Protein AF-A0A5S3WNK2-F1 (afdb_monomer_lite)

Radius of gyration: 29.94 Å; chains: 1; bounding box: 73×69×69 Å

Foldseek 3Di:
DPPLLVVLLVVQVVFFDPDADDWDKDKDWPDVQLCVPCVVLLVVLLLVQLLLQLVCQVVPVAQKFKAQDDPVSLVVSCVVCVVVVQWDKAFQDDAPFLPQAPGTIIMIHGPVCVVQLNVCRNVVVQLSNCVRRVHPPLQSVLVVCCCPVVVWNDCVLQQQSLPDDNPDDSQAGEDAAPLLLQCLCVRSSRHLGSGHGSHSPPPVSSVSSVVSLVSVVVVVCVVSSVVSSLVSLWKWKWKDEQQWTWIDTQTMIMITGTGHGHGMHIYIHDHPRDDPPGDADDDPPHPPPPPPPPCPDPVNVVCVVCVDDDDDDDDDDDDDDDPPAQQPDQDPAFAQPLLVVLCVVLVPPDPKFFPAWADDQAKIKTAIPVLQIFMAGAPDDDPDPVSRVVVRVVVVVVCVPVRLCCCVLVDDPHRDLVSLRSSLGSLLSSAQVVQVVQPQWDKDLDDDPVLDDQWQEEEEEDDDWCPVVCLPPHLHQEYEYEYSCCVVCVVVVVVVQVVSCVVRVSHHYYYHNHPVLLCLCVTLEYEYELNCSSSRNVVVSLVSNPNRQEYEYEFASQSHNCVSVVVSNHFKYKHFRDDRCLVVCCVPPVPVSVVCRVPVGRIMMIGRD

pLDDT: mean 90.92, std 12.47, range [32.31, 98.69]

Structure (mmCIF, N/CA/C/O backbone):
data_AF-A0A5S3WNK2-F1
#
_entry.id   AF-A0A5S3WNK2-F1
#
loop_
_atom_site.group_PDB
_atom_site.id
_atom_site.type_symbol
_atom_site.label_atom_id
_atom_site.label_alt_id
_atom_site.label_comp_id
_atom_site.label_asym_id
_atom_site.label_entity_id
_atom_site.label_seq_id
_atom_site.pdbx_PDB_ins_code
_atom_site.Cartn_x
_atom_site.Cartn_y
_atom_site.Cartn_z
_atom_site.occupancy
_atom_site.B_iso_or_equiv
_atom_site.auth_seq_id
_atom_site.auth_comp_id
_atom_site.auth_asym_id
_atom_site.auth_atom_id
_atom_site.pdbx_PDB_model_num
ATOM 1 N N . MET A 1 1 ? 38.273 15.347 -21.076 1.00 52.88 1 MET A N 1
ATOM 2 C CA . MET A 1 1 ? 37.212 16.059 -20.336 1.00 52.88 1 MET A CA 1
ATOM 3 C C . MET A 1 1 ? 36.951 17.363 -21.071 1.00 52.88 1 MET A C 1
ATOM 5 O O . MET A 1 1 ? 37.926 18.030 -21.401 1.00 52.88 1 MET A O 1
ATOM 9 N N . GLN A 1 2 ? 35.705 17.689 -21.426 1.00 65.56 2 GLN A N 1
ATOM 10 C CA . GLN A 1 2 ? 35.434 18.994 -22.039 1.00 65.56 2 GLN A CA 1
ATOM 11 C C . GLN A 1 2 ? 35.652 20.097 -20.983 1.00 65.56 2 GLN A C 1
ATOM 13 O O . GLN A 1 2 ? 35.238 19.892 -19.841 1.00 65.56 2 GLN A O 1
ATOM 18 N N . PRO A 1 3 ? 36.305 21.229 -21.315 1.00 63.47 3 PRO A N 1
ATOM 19 C CA . PRO A 1 3 ? 36.650 22.281 -20.349 1.00 63.47 3 PRO A CA 1
ATOM 20 C C . PRO A 1 3 ? 35.467 22.773 -19.502 1.00 63.47 3 PRO A C 1
ATOM 22 O O . PRO A 1 3 ? 35.633 23.108 -18.333 1.00 63.47 3 PRO A O 1
ATOM 25 N N . GLU A 1 4 ? 34.260 22.767 -20.069 1.00 68.19 4 GLU A N 1
ATOM 26 C CA . GLU A 1 4 ? 33.039 23.235 -19.406 1.00 68.19 4 GLU A CA 1
ATOM 27 C C . GLU A 1 4 ? 32.606 22.338 -18.238 1.00 68.19 4 GLU A C 1
ATOM 29 O O . GLU A 1 4 ? 32.094 22.832 -17.233 1.00 68.19 4 GLU A O 1
ATOM 34 N N . PHE A 1 5 ? 32.900 21.038 -18.304 1.00 74.56 5 PHE A N 1
ATOM 35 C CA . PHE A 1 5 ? 32.519 20.097 -17.255 1.00 74.56 5 PHE A CA 1
ATOM 36 C C . PHE A 1 5 ? 33.356 20.265 -15.975 1.00 74.56 5 PHE A C 1
ATOM 38 O O . PHE A 1 5 ? 32.852 20.071 -14.869 1.00 74.56 5 PHE A O 1
ATOM 45 N N . SER A 1 6 ? 34.603 20.737 -16.111 1.00 79.19 6 SER A N 1
ATOM 46 C CA . SER A 1 6 ? 35.456 21.091 -14.966 1.00 79.19 6 SER A CA 1
ATOM 47 C C . SER A 1 6 ? 34.824 22.190 -14.110 1.00 79.19 6 SER A C 1
ATOM 49 O O . SER A 1 6 ? 34.846 22.109 -12.890 1.00 79.19 6 SER A O 1
ATOM 51 N N . ARG A 1 7 ? 34.187 23.191 -14.731 1.00 80.50 7 ARG A N 1
ATOM 52 C CA . ARG A 1 7 ? 33.587 24.321 -14.005 1.00 80.50 7 ARG A CA 1
ATOM 53 C C . ARG A 1 7 ? 32.366 23.914 -13.176 1.00 80.50 7 ARG A C 1
ATOM 55 O O . ARG A 1 7 ? 32.167 24.424 -12.071 1.00 80.50 7 ARG A O 1
ATOM 62 N N . ILE A 1 8 ? 31.540 23.017 -13.715 1.00 83.12 8 ILE A N 1
ATOM 63 C CA . ILE A 1 8 ? 30.381 22.455 -13.005 1.00 83.12 8 ILE A CA 1
ATOM 64 C C . ILE A 1 8 ? 30.864 21.692 -11.775 1.00 83.12 8 ILE A C 1
ATOM 66 O O . ILE A 1 8 ? 30.350 21.898 -10.676 1.00 83.12 8 ILE A O 1
ATOM 70 N N . HIS A 1 9 ? 31.887 20.859 -11.962 1.00 83.62 9 HIS A N 1
ATOM 71 C CA . HIS A 1 9 ? 32.510 20.120 -10.880 1.00 83.62 9 HIS A CA 1
ATOM 72 C C . HIS A 1 9 ? 33.068 21.043 -9.794 1.00 83.62 9 HIS A C 1
ATOM 74 O O . HIS A 1 9 ? 32.733 20.864 -8.629 1.00 83.62 9 HIS A O 1
ATOM 80 N N . ASP A 1 10 ? 33.844 22.063 -10.167 1.00 87.00 10 ASP A N 1
ATOM 81 C CA . ASP A 1 10 ? 34.443 22.989 -9.202 1.00 87.00 10 ASP A CA 1
ATOM 82 C C . ASP A 1 10 ? 33.370 23.711 -8.377 1.00 87.00 10 ASP A C 1
ATOM 84 O O . ASP A 1 10 ? 33.525 23.908 -7.172 1.00 87.00 10 ASP A O 1
ATOM 88 N N . THR A 1 11 ? 32.244 24.059 -9.007 1.00 85.94 11 THR A N 1
ATOM 89 C CA . THR A 1 11 ? 31.098 24.657 -8.308 1.00 85.94 11 THR A CA 1
ATOM 90 C C . THR A 1 11 ? 30.466 23.668 -7.331 1.00 85.94 11 THR A C 1
ATOM 92 O O . THR A 1 11 ? 30.156 24.042 -6.199 1.00 85.94 11 THR A O 1
ATOM 95 N N . LEU A 1 12 ? 30.268 22.413 -7.745 1.00 85.94 12 LEU A N 1
ATOM 96 C CA . LEU A 1 12 ? 29.696 21.385 -6.880 1.00 85.94 12 LEU A CA 1
ATOM 97 C C . LEU A 1 12 ? 30.620 21.082 -5.695 1.00 85.94 12 LEU A C 1
ATOM 99 O O . LEU A 1 12 ? 30.145 21.069 -4.565 1.00 85.94 12 LEU A O 1
ATOM 103 N N . GLU A 1 13 ? 31.923 20.916 -5.923 1.00 88.88 13 GLU A N 1
ATOM 104 C CA . GLU A 1 13 ? 32.918 20.660 -4.874 1.00 88.88 13 GLU A CA 1
ATOM 105 C C . GLU A 1 13 ? 33.018 21.818 -3.874 1.00 88.88 13 GLU A C 1
ATOM 107 O O . GLU A 1 13 ? 33.029 21.585 -2.668 1.00 88.88 13 GLU A O 1
ATOM 112 N N . GLN A 1 14 ? 32.977 23.076 -4.331 1.00 90.81 14 GLN A N 1
ATOM 113 C CA . GLN A 1 14 ? 32.931 24.240 -3.431 1.00 90.81 14 GLN A CA 1
ATOM 114 C C . GLN A 1 14 ? 31.676 24.278 -2.547 1.00 90.81 14 GLN A C 1
ATOM 116 O O . GLN A 1 14 ? 31.681 24.903 -1.484 1.00 90.81 14 GLN A O 1
ATOM 121 N N . GLN A 1 15 ? 30.588 23.655 -3.001 1.00 93.62 15 GLN A N 1
ATOM 122 C CA . GLN A 1 15 ? 29.316 23.604 -2.285 1.00 93.62 15 GLN A CA 1
ATOM 123 C C . GLN A 1 15 ? 29.137 22.320 -1.479 1.00 93.62 15 GLN A C 1
ATOM 125 O O . GLN A 1 15 ? 28.256 22.274 -0.615 1.00 93.62 15 GLN A O 1
ATOM 130 N N . ARG A 1 16 ? 29.946 21.290 -1.744 1.00 94.56 16 ARG A N 1
ATOM 131 C CA . ARG A 1 16 ? 29.840 19.977 -1.123 1.00 94.56 16 ARG A CA 1
ATOM 132 C C . ARG A 1 16 ? 30.297 20.039 0.330 1.00 94.56 16 ARG A C 1
ATOM 134 O O . ARG A 1 16 ? 31.349 20.567 0.671 1.00 94.56 16 ARG A O 1
ATOM 141 N N . LEU A 1 17 ? 29.479 19.485 1.209 1.00 95.81 17 LEU A N 1
ATOM 142 C CA . LEU A 1 17 ? 29.771 19.337 2.624 1.00 95.81 17 LEU A CA 1
ATOM 143 C C . LEU A 1 17 ? 30.448 17.984 2.852 1.00 95.81 17 LEU A C 1
ATOM 145 O O . LEU A 1 17 ? 30.120 16.991 2.205 1.00 95.81 17 LEU A O 1
ATOM 149 N N . ASN A 1 18 ? 31.365 17.929 3.816 1.00 95.00 18 ASN A N 1
ATOM 150 C CA . ASN A 1 18 ? 32.145 16.729 4.122 1.00 95.00 18 ASN A CA 1
ATOM 151 C C . ASN A 1 18 ? 31.365 15.715 4.988 1.00 95.00 18 ASN A C 1
ATOM 153 O O . ASN A 1 18 ? 31.830 15.286 6.042 1.00 95.00 18 ASN A O 1
ATOM 157 N N . PHE A 1 19 ? 30.136 15.380 4.590 1.00 94.75 19 PHE A N 1
ATOM 158 C CA . PHE A 1 19 ? 29.370 14.284 5.180 1.00 94.75 19 PHE A CA 1
ATOM 159 C C . PHE A 1 19 ? 28.438 13.642 4.150 1.00 94.75 19 PHE A C 1
ATOM 161 O O . PHE A 1 19 ? 28.038 14.259 3.166 1.00 94.75 19 PHE A O 1
ATOM 168 N N . LYS A 1 20 ? 28.059 12.387 4.404 1.00 93.31 20 LYS A N 1
ATOM 169 C CA . LYS A 1 20 ? 27.065 11.643 3.624 1.00 93.31 20 LYS A CA 1
ATOM 170 C C . LYS A 1 20 ? 25.983 11.143 4.573 1.00 93.31 20 LYS A C 1
ATOM 172 O O . LYS A 1 20 ? 26.293 10.652 5.658 1.00 93.31 20 LYS A O 1
ATOM 177 N N . LEU A 1 21 ? 24.718 11.274 4.181 1.00 93.50 21 LEU A N 1
ATOM 178 C CA . LEU A 1 21 ? 23.629 10.656 4.933 1.00 93.50 21 LEU A CA 1
ATOM 179 C C . LEU A 1 21 ? 23.576 9.150 4.630 1.00 93.50 21 LEU A C 1
ATOM 181 O O . LEU A 1 21 ? 23.881 8.749 3.502 1.00 93.50 21 LEU A O 1
ATOM 185 N N . PRO A 1 22 ? 23.164 8.308 5.598 1.00 90.62 22 PRO A N 1
ATOM 186 C CA . PRO A 1 22 ? 22.823 6.921 5.316 1.00 90.62 22 PRO A CA 1
ATOM 187 C C . PRO A 1 22 ? 21.760 6.847 4.224 1.00 90.62 22 PRO A C 1
ATOM 189 O O . PRO A 1 22 ? 20.881 7.707 4.144 1.00 90.62 22 PRO A O 1
ATOM 192 N N . ALA A 1 23 ? 21.816 5.809 3.399 1.00 89.75 23 ALA A N 1
ATOM 193 C CA . ALA A 1 23 ? 20.899 5.698 2.284 1.00 89.75 23 ALA A CA 1
ATOM 194 C C . ALA A 1 23 ? 19.448 5.517 2.763 1.00 89.75 23 ALA A C 1
ATOM 196 O O . ALA A 1 23 ? 19.134 4.617 3.547 1.00 89.75 23 ALA A O 1
ATOM 197 N N . PHE A 1 24 ? 18.537 6.359 2.278 1.00 93.25 24 PHE A N 1
ATOM 198 C CA . PHE A 1 24 ? 17.119 6.299 2.627 1.00 93.25 24 PHE A CA 1
ATOM 199 C C . PHE A 1 24 ? 16.249 6.608 1.416 1.00 93.25 24 PHE A C 1
ATOM 201 O O . PHE A 1 24 ? 16.643 7.329 0.506 1.00 93.25 24 PHE A O 1
ATOM 208 N N . PHE A 1 25 ? 15.027 6.087 1.439 1.00 93.75 25 PHE A N 1
ATOM 209 C CA . PHE A 1 25 ? 14.029 6.355 0.418 1.00 93.75 25 PHE A CA 1
ATOM 210 C C . PHE A 1 25 ? 12.652 6.414 1.069 1.00 93.75 25 PHE A C 1
ATOM 212 O O . PHE A 1 25 ? 12.200 5.450 1.690 1.00 93.75 25 PHE A O 1
ATOM 219 N N . ARG A 1 26 ? 11.992 7.562 0.955 1.00 95.19 26 ARG A N 1
ATOM 220 C CA . ARG A 1 26 ? 10.634 7.794 1.447 1.00 95.19 26 ARG A CA 1
ATOM 221 C C . ARG A 1 26 ? 9.829 8.453 0.353 1.00 95.19 26 ARG A C 1
ATOM 223 O O . ARG A 1 26 ? 10.353 9.255 -0.410 1.00 95.19 26 ARG A O 1
ATOM 230 N N . TRP A 1 27 ? 8.545 8.153 0.298 1.00 96.88 27 TRP A N 1
ATOM 231 C CA . TRP A 1 27 ? 7.652 8.835 -0.617 1.00 96.88 27 TRP A CA 1
ATOM 232 C C . TRP A 1 27 ? 6.233 8.864 -0.064 1.00 96.88 27 TRP A C 1
ATOM 234 O O . TRP A 1 27 ? 5.859 8.036 0.768 1.00 96.88 27 TRP A O 1
ATOM 244 N N . ALA A 1 28 ? 5.459 9.845 -0.507 1.00 96.44 28 ALA A N 1
ATOM 245 C CA . ALA A 1 28 ? 4.079 10.054 -0.111 1.00 96.44 28 ALA A CA 1
ATOM 246 C C . ALA A 1 28 ? 3.249 10.511 -1.312 1.00 96.44 28 ALA A C 1
ATOM 248 O O . ALA A 1 28 ? 3.754 11.176 -2.219 1.00 96.44 28 ALA A O 1
ATOM 249 N N . TRP A 1 29 ? 1.965 10.166 -1.295 1.00 96.94 29 TRP A N 1
ATOM 250 C CA . TRP A 1 29 ? 0.986 10.688 -2.243 1.00 96.94 29 TRP A CA 1
ATOM 251 C C . TRP A 1 29 ? 0.606 12.116 -1.872 1.00 96.94 29 TRP A C 1
ATOM 253 O O . TRP A 1 29 ? 0.473 12.430 -0.691 1.00 96.94 29 TRP A O 1
ATOM 263 N N . VAL A 1 30 ? 0.384 12.967 -2.871 1.00 94.25 30 VAL A N 1
ATOM 264 C CA . VAL A 1 30 ? -0.097 14.337 -2.623 1.00 94.25 30 VAL A CA 1
ATOM 265 C C . VAL A 1 30 ? -1.583 14.383 -2.249 1.00 94.25 30 VAL A C 1
ATOM 267 O O . VAL A 1 30 ? -2.039 15.363 -1.666 1.00 94.25 30 VAL A O 1
ATOM 270 N N . SER A 1 31 ? -2.346 13.337 -2.589 1.00 92.56 31 SER A N 1
ATOM 271 C CA . SER A 1 31 ? -3.763 13.184 -2.253 1.00 92.56 31 SER A CA 1
ATOM 272 C C . SER A 1 31 ? -4.196 11.711 -2.296 1.00 92.56 31 SER A C 1
ATOM 274 O O . SER A 1 31 ? -3.583 10.883 -2.980 1.00 92.56 31 SER A O 1
ATOM 276 N N . ASP A 1 32 ? -5.293 11.376 -1.612 1.00 88.62 32 ASP A N 1
ATOM 277 C CA . ASP A 1 32 ? -5.901 10.038 -1.694 1.00 88.62 32 ASP A CA 1
ATOM 278 C C . ASP A 1 32 ? -6.450 9.730 -3.093 1.00 88.62 32 ASP A C 1
ATOM 280 O O . ASP A 1 32 ? -6.473 8.573 -3.519 1.00 88.62 32 ASP A O 1
ATOM 284 N N . GLN A 1 33 ? -6.862 10.763 -3.831 1.00 91.38 33 GLN A N 1
ATOM 285 C CA . GLN A 1 33 ? -7.295 10.622 -5.217 1.00 91.38 33 GLN A CA 1
ATOM 286 C C . GLN A 1 33 ? -6.127 10.192 -6.111 1.00 91.38 33 GLN A C 1
ATOM 288 O O . GLN A 1 33 ? -6.256 9.199 -6.826 1.00 91.38 33 GLN A O 1
ATOM 293 N N . ALA A 1 34 ? -4.977 10.873 -6.012 1.00 94.94 34 ALA A N 1
ATOM 294 C CA . ALA A 1 34 ? -3.760 10.492 -6.726 1.00 94.94 34 ALA A CA 1
ATOM 295 C C . ALA A 1 34 ? -3.372 9.047 -6.390 1.00 94.94 34 ALA A C 1
ATOM 297 O O . ALA A 1 34 ? -3.146 8.244 -7.291 1.00 94.94 34 ALA A O 1
ATOM 298 N N . ARG A 1 35 ? -3.401 8.679 -5.100 1.00 96.06 35 ARG A N 1
ATOM 299 C CA . ARG A 1 35 ? -3.141 7.305 -4.650 1.00 96.06 35 ARG A CA 1
ATOM 300 C C . ARG A 1 35 ? -4.077 6.290 -5.287 1.00 96.06 35 ARG A C 1
ATOM 302 O O . ARG A 1 35 ? -3.617 5.263 -5.772 1.00 96.06 35 ARG A O 1
ATOM 309 N N . THR A 1 36 ? -5.377 6.555 -5.253 1.00 91.69 36 THR A N 1
ATOM 310 C CA . THR A 1 36 ? -6.395 5.621 -5.747 1.00 91.69 36 THR A CA 1
ATOM 311 C C . THR A 1 36 ? -6.222 5.352 -7.239 1.00 91.69 36 THR A C 1
ATOM 313 O O . THR A 1 36 ? -6.331 4.206 -7.665 1.00 91.69 36 THR A O 1
ATOM 316 N N . LEU A 1 37 ? -5.913 6.392 -8.016 1.00 94.62 37 LEU A N 1
ATOM 317 C CA . LEU A 1 37 ? -5.758 6.293 -9.465 1.00 94.62 37 LEU A CA 1
ATOM 318 C C . LEU A 1 37 ? -4.404 5.700 -9.873 1.00 94.62 37 LEU A C 1
ATOM 320 O O . LEU A 1 37 ? -4.345 4.820 -10.730 1.00 94.62 37 LEU A O 1
ATOM 324 N N . TRP A 1 38 ? -3.313 6.158 -9.257 1.00 97.56 38 TRP A N 1
ATOM 325 C CA . TRP A 1 38 ? -1.962 5.898 -9.757 1.00 97.56 38 TRP A CA 1
ATOM 326 C C . TRP A 1 38 ? -1.204 4.808 -9.011 1.00 97.56 38 TRP A C 1
ATOM 328 O O . TRP A 1 38 ? -0.296 4.222 -9.592 1.00 97.56 38 TRP A O 1
ATOM 338 N N . ALA A 1 39 ? -1.552 4.472 -7.765 1.00 97.50 39 ALA A N 1
ATOM 339 C CA . ALA A 1 39 ? -0.891 3.366 -7.069 1.00 97.50 39 ALA A CA 1
ATOM 340 C C . ALA A 1 39 ? -0.969 2.033 -7.836 1.00 97.50 39 ALA A C 1
ATOM 342 O O . ALA A 1 39 ? 0.079 1.400 -7.991 1.00 97.50 39 ALA A O 1
ATOM 343 N N . PRO A 1 40 ? -2.143 1.587 -8.335 1.00 97.69 40 PRO A N 1
ATOM 344 C CA . PRO A 1 40 ? -2.206 0.353 -9.115 1.00 97.69 40 PRO A CA 1
ATOM 345 C C . PRO A 1 40 ? -1.388 0.444 -10.411 1.00 97.69 40 PRO A C 1
ATOM 347 O O . PRO A 1 40 ? -0.652 -0.491 -10.713 1.00 97.69 40 PRO A O 1
ATOM 350 N N . LYS A 1 41 ? -1.434 1.583 -11.116 1.00 98.00 41 LYS A N 1
ATOM 351 C CA . LYS A 1 41 ? -0.690 1.812 -12.366 1.00 98.00 41 LYS A CA 1
ATOM 352 C C . LYS A 1 41 ? 0.822 1.759 -12.157 1.00 98.00 41 LYS A C 1
ATOM 354 O O . LYS A 1 41 ? 1.508 0.999 -12.827 1.00 98.00 41 LYS A O 1
ATOM 359 N N . ILE A 1 42 ? 1.342 2.499 -11.175 1.00 97.75 42 ILE A N 1
ATOM 360 C CA . ILE A 1 42 ? 2.777 2.514 -10.851 1.00 97.75 42 ILE A CA 1
ATOM 361 C C . ILE A 1 42 ? 3.257 1.124 -10.433 1.00 97.75 42 ILE A C 1
ATOM 363 O O . ILE A 1 42 ? 4.344 0.713 -10.829 1.00 97.75 42 ILE A O 1
ATOM 367 N N . ASN A 1 43 ? 2.465 0.383 -9.650 1.00 96.50 43 ASN A N 1
ATOM 368 C CA . ASN A 1 43 ? 2.817 -0.989 -9.289 1.00 96.50 43 ASN A CA 1
ATOM 369 C C . ASN A 1 43 ? 2.865 -1.902 -10.522 1.00 96.50 43 ASN A C 1
ATOM 371 O O . ASN A 1 43 ? 3.835 -2.635 -10.668 1.00 96.50 43 ASN A O 1
ATOM 375 N N . ALA A 1 44 ? 1.877 -1.814 -11.416 1.00 97.19 44 ALA A N 1
ATOM 376 C CA . ALA A 1 44 ? 1.853 -2.596 -12.648 1.00 97.19 44 ALA A CA 1
ATOM 377 C C . ALA A 1 44 ? 3.039 -2.265 -13.568 1.00 97.19 44 ALA A C 1
ATOM 379 O O . ALA A 1 44 ? 3.697 -3.176 -14.058 1.00 97.19 44 ALA A O 1
ATOM 380 N N . ILE A 1 45 ? 3.371 -0.980 -13.740 1.00 97.75 45 ILE A N 1
ATOM 381 C CA . ILE A 1 45 ? 4.543 -0.550 -14.516 1.00 97.75 45 ILE A CA 1
ATOM 382 C C . ILE A 1 45 ? 5.834 -1.073 -13.873 1.00 97.75 45 ILE A C 1
ATOM 384 O O . ILE A 1 45 ? 6.684 -1.633 -14.558 1.00 97.75 45 ILE A O 1
ATOM 388 N N . ARG A 1 46 ? 5.988 -0.933 -12.551 1.00 96.62 46 ARG A N 1
ATOM 389 C CA . ARG A 1 46 ? 7.164 -1.439 -11.829 1.00 96.62 46 ARG A CA 1
ATOM 390 C C . ARG A 1 46 ? 7.338 -2.946 -12.002 1.00 96.62 46 ARG A C 1
ATOM 392 O O . ARG A 1 46 ? 8.466 -3.417 -12.103 1.00 96.62 46 ARG A O 1
ATOM 399 N N . ASP A 1 47 ? 6.242 -3.694 -11.977 1.00 96.19 47 ASP A N 1
ATOM 400 C CA . ASP A 1 47 ? 6.286 -5.144 -12.131 1.00 96.19 47 ASP A CA 1
ATOM 401 C C . ASP A 1 47 ? 6.537 -5.536 -13.597 1.00 96.19 47 ASP A C 1
ATOM 403 O O . ASP A 1 47 ? 7.216 -6.527 -13.829 1.00 96.19 47 ASP A O 1
ATOM 407 N N . LEU A 1 48 ? 6.096 -4.726 -14.569 1.00 97.19 48 LEU A N 1
ATOM 408 C CA . LEU A 1 48 ? 6.365 -4.889 -16.002 1.00 97.19 48 LEU A CA 1
ATOM 409 C C . LEU A 1 48 ? 7.844 -4.687 -16.367 1.00 97.19 48 LEU A C 1
ATOM 411 O O . LEU A 1 48 ? 8.390 -5.469 -17.144 1.00 97.19 48 LEU A O 1
ATOM 415 N N . VAL A 1 49 ? 8.497 -3.652 -15.826 1.00 97.75 49 VAL A N 1
ATOM 416 C CA . VAL A 1 49 ? 9.844 -3.224 -16.258 1.00 97.75 49 VAL A CA 1
ATOM 417 C C . VAL A 1 49 ? 10.869 -4.377 -16.335 1.00 97.75 49 VAL A C 1
ATOM 419 O O . VAL A 1 49 ? 11.523 -4.512 -17.371 1.00 97.75 49 VAL A O 1
ATOM 422 N N . PRO A 1 50 ? 11.008 -5.252 -15.317 1.00 97.88 50 PRO A N 1
ATOM 423 C CA . PRO A 1 50 ? 11.939 -6.381 -15.371 1.00 97.88 50 PRO A CA 1
ATOM 424 C C . PRO A 1 50 ? 11.631 -7.393 -16.483 1.00 97.88 50 PRO A C 1
ATOM 426 O O . PRO A 1 50 ? 12.560 -7.968 -17.044 1.00 97.88 50 PRO A O 1
ATOM 429 N N . HIS A 1 51 ? 10.353 -7.606 -16.816 1.00 97.62 51 HIS A N 1
ATOM 430 C CA . HIS A 1 51 ? 9.951 -8.527 -17.883 1.00 97.62 51 HIS A CA 1
ATOM 431 C C . HIS A 1 51 ? 10.332 -7.997 -19.263 1.00 97.62 51 HIS A C 1
ATOM 433 O O . HIS A 1 51 ? 10.837 -8.762 -20.077 1.00 97.62 51 HIS A O 1
ATOM 439 N N . VAL A 1 52 ? 10.160 -6.694 -19.505 1.00 98.06 52 VAL A N 1
ATOM 440 C CA . VAL A 1 52 ? 10.580 -6.083 -20.775 1.00 98.06 52 VAL A CA 1
ATOM 441 C C . VAL A 1 52 ? 12.096 -6.155 -20.924 1.00 98.06 52 VAL A C 1
ATOM 443 O O . VAL A 1 52 ? 12.576 -6.521 -21.986 1.00 98.06 52 VAL A O 1
ATOM 446 N N . PHE A 1 53 ? 12.871 -5.882 -19.868 1.00 98.25 53 PHE A N 1
ATOM 447 C CA . PHE A 1 53 ? 14.330 -6.036 -19.939 1.00 98.25 53 PHE A CA 1
ATOM 448 C C . PHE A 1 53 ? 14.769 -7.483 -20.181 1.00 98.25 53 PHE A C 1
ATOM 450 O O . PHE A 1 53 ? 15.712 -7.706 -20.935 1.00 98.25 53 PHE A O 1
ATOM 457 N N . ALA A 1 54 ? 14.096 -8.463 -19.574 1.00 97.88 54 ALA A N 1
ATOM 458 C CA . ALA A 1 54 ? 14.363 -9.872 -19.846 1.00 97.88 54 ALA A CA 1
ATOM 459 C C . ALA A 1 54 ? 14.087 -10.232 -21.313 1.00 97.88 54 ALA A C 1
ATOM 461 O O . ALA A 1 54 ? 14.922 -10.873 -21.947 1.00 97.88 54 ALA A O 1
ATOM 462 N N . GLU A 1 55 ? 12.964 -9.769 -21.865 1.00 97.50 55 GLU A N 1
ATOM 463 C CA . GLU A 1 55 ? 12.642 -9.948 -23.283 1.00 97.50 55 GLU A CA 1
ATOM 464 C C . GLU A 1 55 ? 13.650 -9.231 -24.186 1.00 97.50 55 GLU A C 1
ATOM 466 O O . GLU A 1 55 ? 14.083 -9.771 -25.197 1.00 97.50 55 GLU A O 1
ATOM 471 N N . ALA A 1 56 ? 14.099 -8.041 -23.791 1.00 97.06 56 ALA A N 1
ATOM 472 C CA . ALA A 1 56 ? 15.071 -7.272 -24.552 1.00 97.06 56 ALA A CA 1
ATOM 473 C C . ALA A 1 56 ? 16.438 -7.972 -24.607 1.00 97.06 56 ALA A C 1
ATOM 475 O O . ALA A 1 56 ? 17.119 -7.904 -25.629 1.00 97.06 56 ALA A O 1
ATOM 476 N N . VAL A 1 57 ? 16.819 -8.682 -23.540 1.00 97.44 57 VAL A N 1
ATOM 477 C CA . VAL A 1 57 ? 17.998 -9.558 -23.535 1.00 97.44 57 VAL A CA 1
ATOM 478 C C . VAL A 1 57 ? 17.784 -10.779 -24.431 1.00 97.44 57 VAL A C 1
ATOM 480 O O . VAL A 1 57 ? 18.629 -11.083 -25.267 1.00 97.44 57 VAL A O 1
ATOM 483 N N . LEU A 1 58 ? 16.635 -11.452 -24.316 1.00 96.38 58 LEU A N 1
ATOM 484 C CA . LEU A 1 58 ? 16.302 -12.625 -25.137 1.00 96.38 58 LEU A CA 1
ATOM 485 C C . LEU A 1 58 ? 16.258 -12.316 -26.638 1.00 96.38 58 LEU A C 1
ATOM 487 O O . LEU A 1 58 ? 16.717 -13.121 -27.446 1.00 96.38 58 LEU A O 1
ATOM 491 N N . SER A 1 59 ? 15.738 -11.147 -26.998 1.00 95.00 59 SER A N 1
ATOM 492 C CA . SER A 1 59 ? 15.638 -10.660 -28.375 1.00 95.00 59 SER A CA 1
ATOM 493 C C . SER A 1 59 ? 16.938 -10.018 -28.888 1.00 95.00 59 SER A C 1
ATOM 495 O O . SER A 1 59 ? 16.991 -9.558 -30.026 1.00 95.00 59 SER A O 1
ATOM 497 N N . GLY A 1 60 ? 18.003 -9.980 -28.075 1.00 94.69 60 GLY A N 1
ATOM 498 C CA . GLY A 1 60 ? 19.320 -9.476 -28.477 1.00 94.69 60 GLY A CA 1
ATOM 499 C C . GLY A 1 60 ? 19.435 -7.950 -28.570 1.00 94.69 60 GLY A C 1
ATOM 500 O O . GLY A 1 60 ? 20.412 -7.445 -29.120 1.00 94.69 60 GLY A O 1
ATOM 501 N N . HIS A 1 61 ? 18.474 -7.194 -28.028 1.00 93.00 61 HIS A N 1
ATOM 502 C CA . HIS A 1 61 ? 18.565 -5.731 -27.929 1.00 93.00 61 HIS A CA 1
ATOM 503 C C . HIS A 1 61 ? 19.578 -5.280 -26.865 1.00 93.00 61 HIS A C 1
ATOM 505 O O . HIS A 1 61 ? 20.159 -4.196 -26.973 1.00 93.00 61 HIS A O 1
ATOM 511 N N . TYR A 1 62 ? 19.791 -6.110 -25.840 1.00 94.12 62 TYR A N 1
ATOM 512 C CA . TYR A 1 62 ? 20.768 -5.892 -24.777 1.00 94.12 62 TYR A CA 1
ATOM 513 C C . TYR A 1 62 ? 21.549 -7.186 -24.526 1.00 94.12 62 TYR A C 1
ATOM 515 O O . TYR A 1 62 ? 20.921 -8.233 -24.410 1.00 94.12 62 TYR A O 1
ATOM 523 N N . PRO A 1 63 ? 22.883 -7.150 -24.373 1.00 95.38 63 PRO A N 1
ATOM 524 C CA . PRO A 1 63 ? 23.625 -8.324 -23.906 1.00 95.38 63 PRO A CA 1
ATOM 525 C C . PRO A 1 63 ? 23.233 -8.675 -22.461 1.00 95.38 63 PRO A C 1
ATOM 527 O O . PRO A 1 63 ? 22.897 -9.811 -22.128 1.00 95.38 63 PRO A O 1
ATOM 530 N N . CYS A 1 64 ? 23.190 -7.649 -21.607 1.00 97.81 64 CYS A N 1
ATOM 531 C CA . CYS A 1 64 ? 22.825 -7.753 -20.202 1.00 97.81 64 CYS A CA 1
ATOM 532 C C . CYS A 1 64 ? 21.862 -6.631 -19.788 1.00 97.81 64 CYS A C 1
ATOM 534 O O . CYS A 1 64 ? 21.875 -5.530 -20.334 1.00 97.81 64 CYS A O 1
ATOM 536 N N . ALA A 1 65 ? 21.087 -6.866 -18.733 1.00 97.00 65 ALA A N 1
ATOM 537 C CA . ALA A 1 65 ? 20.325 -5.847 -18.028 1.00 97.00 65 ALA A CA 1
ATOM 538 C C . ALA A 1 65 ? 20.649 -5.880 -16.529 1.00 97.00 65 ALA A C 1
ATOM 540 O O . ALA A 1 65 ? 20.585 -6.928 -15.880 1.00 97.00 65 ALA A O 1
ATOM 541 N N . LEU A 1 66 ? 20.978 -4.711 -15.976 1.00 96.19 66 LEU A N 1
ATOM 542 C CA . LEU A 1 66 ? 21.190 -4.508 -14.546 1.00 96.19 66 LEU A CA 1
ATOM 543 C C . LEU A 1 66 ? 19.891 -4.002 -13.906 1.00 96.19 66 LEU A C 1
ATOM 545 O O . LEU A 1 66 ? 19.401 -2.929 -14.256 1.00 96.19 66 LEU A O 1
ATOM 549 N N . LEU A 1 67 ? 19.329 -4.779 -12.980 1.00 95.56 67 LEU A N 1
ATOM 550 C CA . LEU A 1 67 ? 17.986 -4.578 -12.431 1.00 95.56 67 LEU A CA 1
ATOM 551 C C . LEU A 1 67 ? 18.001 -4.433 -10.903 1.00 95.56 67 LEU A C 1
ATOM 553 O O . LEU A 1 67 ? 18.726 -5.134 -10.202 1.00 95.56 67 LEU A O 1
ATOM 557 N N . GLU A 1 68 ? 17.134 -3.573 -10.369 1.00 93.50 68 GLU A N 1
ATOM 558 C CA . GLU A 1 68 ? 16.948 -3.373 -8.923 1.00 93.50 68 GLU A CA 1
ATOM 559 C C . GLU A 1 68 ? 15.693 -4.102 -8.421 1.00 93.50 68 GLU A C 1
ATOM 561 O O . GLU A 1 68 ? 14.597 -3.533 -8.349 1.00 93.50 68 GLU A O 1
ATOM 566 N N . LEU A 1 69 ? 15.848 -5.378 -8.061 1.00 94.50 69 LEU A N 1
ATOM 567 C CA . LEU A 1 69 ? 14.727 -6.265 -7.733 1.00 94.50 69 LEU A CA 1
ATOM 568 C C . LEU A 1 69 ? 14.707 -6.651 -6.254 1.00 94.50 69 LEU A C 1
ATOM 570 O O . LEU A 1 69 ? 15.734 -6.903 -5.624 1.00 94.50 69 LEU A O 1
ATOM 574 N N . THR A 1 70 ? 13.505 -6.788 -5.700 1.00 93.31 70 THR A N 1
ATOM 575 C CA . THR A 1 70 ? 13.321 -7.588 -4.480 1.00 93.31 70 THR A CA 1
ATOM 576 C C . THR A 1 70 ? 13.509 -9.075 -4.790 1.00 93.31 70 THR A C 1
ATOM 578 O O . THR A 1 70 ? 13.331 -9.497 -5.932 1.00 93.31 70 THR A O 1
ATOM 581 N N . GLN A 1 71 ? 13.797 -9.894 -3.773 1.00 94.31 71 GLN A N 1
ATOM 582 C CA . GLN A 1 71 ? 13.906 -11.350 -3.943 1.00 94.31 71 GLN A CA 1
ATOM 583 C C . GLN A 1 71 ? 12.650 -11.941 -4.609 1.00 94.31 71 GLN A C 1
ATOM 585 O O . GLN A 1 71 ? 12.756 -12.646 -5.604 1.00 94.31 71 GLN A O 1
ATOM 590 N N . LYS A 1 72 ? 11.455 -11.541 -4.147 1.00 94.62 72 LYS A N 1
ATOM 591 C CA . LYS A 1 72 ? 10.172 -11.965 -4.729 1.00 94.62 72 LYS A CA 1
ATOM 592 C C . LYS A 1 72 ? 10.046 -11.607 -6.215 1.00 94.62 72 LYS A C 1
ATOM 594 O O . LYS A 1 72 ? 9.558 -12.416 -6.993 1.00 94.62 72 LYS A O 1
ATOM 599 N N . GLN A 1 73 ? 10.460 -10.403 -6.615 1.00 95.31 73 GLN A N 1
ATOM 600 C CA . GLN A 1 73 ? 10.425 -9.996 -8.025 1.00 95.31 73 GLN A CA 1
ATOM 601 C C . GLN A 1 73 ? 11.409 -10.807 -8.872 1.00 95.31 73 GLN A C 1
ATOM 603 O O . GLN A 1 73 ? 11.048 -11.223 -9.968 1.00 95.31 73 GLN A O 1
ATOM 608 N N . ALA A 1 74 ? 12.614 -11.072 -8.363 1.00 96.56 74 ALA A N 1
ATOM 609 C CA . ALA A 1 74 ? 13.591 -11.908 -9.054 1.00 96.56 74 ALA A CA 1
ATOM 610 C C . ALA A 1 74 ? 13.094 -13.352 -9.227 1.00 96.56 74 ALA A C 1
ATOM 612 O O . ALA A 1 74 ? 13.245 -13.927 -10.302 1.00 96.56 74 ALA A O 1
ATOM 613 N N . ASP A 1 75 ? 12.451 -13.921 -8.205 1.00 95.75 75 ASP A N 1
ATOM 614 C CA . ASP A 1 75 ? 11.888 -15.274 -8.269 1.00 95.75 75 ASP A CA 1
ATOM 615 C C . ASP A 1 75 ? 10.703 -15.354 -9.242 1.00 95.75 75 ASP A C 1
ATOM 617 O O . ASP A 1 75 ? 10.630 -16.279 -10.050 1.00 95.75 75 ASP A O 1
ATOM 621 N N . ASN A 1 76 ? 9.824 -14.347 -9.242 1.00 94.56 76 ASN A N 1
ATOM 622 C CA . ASN A 1 76 ? 8.748 -14.235 -10.229 1.00 94.56 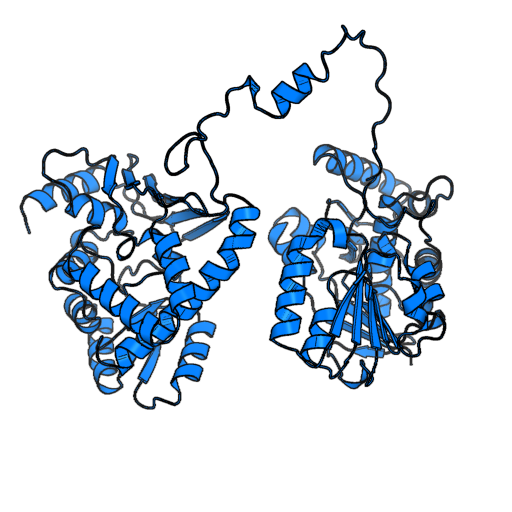76 ASN A CA 1
ATOM 623 C C . ASN A 1 76 ? 9.294 -14.126 -11.657 1.00 94.56 76 ASN A C 1
ATOM 625 O O . ASN A 1 76 ? 8.774 -14.775 -12.564 1.00 94.56 76 ASN A O 1
ATOM 629 N N . LEU A 1 77 ? 10.343 -13.322 -11.858 1.00 96.56 77 LEU A N 1
ATOM 630 C CA . LEU A 1 77 ? 10.968 -13.159 -13.165 1.00 96.56 77 LEU A CA 1
ATOM 631 C C . LEU A 1 77 ? 11.583 -14.480 -13.640 1.00 96.56 77 LEU A C 1
ATOM 633 O O . LEU A 1 77 ? 11.309 -14.889 -14.760 1.00 96.56 77 LEU A O 1
ATOM 637 N N . ARG A 1 78 ? 12.313 -15.195 -12.771 1.00 96.31 78 ARG A N 1
ATOM 638 C CA . ARG A 1 78 ? 12.858 -16.537 -13.055 1.00 96.31 78 ARG A CA 1
ATOM 639 C C . ARG A 1 78 ? 11.782 -17.540 -13.437 1.00 96.31 78 ARG A C 1
ATOM 641 O O . ARG A 1 78 ? 11.973 -18.310 -14.371 1.00 96.31 78 ARG A O 1
ATOM 648 N N . LEU A 1 79 ? 10.660 -17.541 -12.721 1.00 94.81 79 LEU A N 1
ATOM 649 C CA . LEU A 1 79 ? 9.542 -18.427 -13.031 1.00 94.81 79 LEU A CA 1
ATOM 650 C C . LEU A 1 79 ? 8.944 -18.097 -14.405 1.00 94.81 79 LEU A C 1
ATOM 652 O O . LEU A 1 79 ? 8.706 -19.000 -15.205 1.00 94.81 79 LEU A O 1
ATOM 656 N N . ALA A 1 80 ? 8.739 -16.810 -14.695 1.00 91.94 80 ALA A N 1
ATOM 657 C CA . ALA A 1 80 ? 8.210 -16.357 -15.978 1.00 91.94 80 ALA A CA 1
ATOM 658 C C . ALA A 1 80 ? 9.150 -16.694 -17.147 1.00 91.94 80 ALA A C 1
ATOM 660 O O . ALA A 1 80 ? 8.682 -17.047 -18.227 1.00 91.94 80 ALA A O 1
ATOM 661 N N . THR A 1 81 ? 10.466 -16.641 -16.925 1.00 93.25 81 THR A N 1
ATOM 662 C CA . THR A 1 81 ? 11.477 -16.881 -17.961 1.00 93.25 81 THR A CA 1
ATOM 663 C C . THR A 1 81 ? 11.995 -18.318 -18.001 1.00 93.25 81 THR A C 1
ATOM 665 O O . THR A 1 81 ? 12.776 -18.647 -18.885 1.00 93.25 81 THR A O 1
ATOM 668 N N . GLN A 1 82 ? 11.518 -19.221 -17.135 1.00 91.62 82 GLN A N 1
ATOM 669 C CA . GLN A 1 82 ? 11.996 -20.610 -17.037 1.00 91.62 82 GLN A CA 1
ATOM 670 C C . GLN A 1 82 ? 11.899 -21.398 -18.358 1.00 91.62 82 GLN A C 1
ATOM 672 O O . GLN A 1 82 ? 12.664 -22.334 -18.599 1.00 91.62 82 GLN A O 1
ATOM 677 N N . ARG A 1 83 ? 10.956 -21.028 -19.235 1.00 88.88 83 ARG A N 1
ATOM 678 C CA . ARG A 1 83 ? 10.808 -21.629 -20.574 1.00 88.88 83 ARG A CA 1
ATOM 679 C C . ARG A 1 83 ? 11.963 -21.265 -21.511 1.00 88.88 83 ARG A C 1
ATOM 681 O O . ARG A 1 83 ? 12.262 -22.024 -22.429 1.00 88.88 83 ARG A O 1
ATOM 688 N N . HIS A 1 84 ? 12.638 -20.154 -21.246 1.00 88.50 84 HIS A N 1
ATOM 689 C CA . HIS A 1 84 ? 13.777 -19.651 -21.997 1.00 88.50 84 HIS A CA 1
ATOM 690 C C . HIS A 1 84 ? 15.064 -20.090 -21.297 1.00 88.50 84 HIS A C 1
ATOM 692 O O . HIS A 1 84 ? 15.679 -19.328 -20.557 1.00 88.50 84 HIS A O 1
ATOM 698 N N . ARG A 1 85 ? 15.477 -21.343 -21.536 1.00 84.31 85 ARG A N 1
ATOM 699 C CA . ARG A 1 85 ? 16.622 -21.996 -20.860 1.00 84.31 85 ARG A CA 1
ATOM 700 C C . ARG A 1 85 ? 17.961 -21.248 -20.951 1.00 84.31 85 ARG A C 1
ATOM 702 O O . ARG A 1 85 ? 18.892 -21.634 -20.266 1.00 84.31 85 ARG A O 1
ATOM 709 N N . GLN A 1 86 ? 18.057 -20.233 -21.804 1.00 90.12 86 GLN A N 1
ATOM 710 C CA . GLN A 1 86 ? 19.272 -19.456 -22.046 1.00 90.12 86 GLN A CA 1
ATOM 711 C C . GLN A 1 86 ? 19.385 -18.217 -21.144 1.00 90.12 86 GLN A C 1
ATOM 713 O O . GLN A 1 86 ? 20.476 -17.666 -21.018 1.00 90.12 86 GLN A O 1
ATOM 718 N N . LEU A 1 87 ? 18.283 -17.765 -20.528 1.00 96.25 87 LEU A N 1
ATOM 719 C CA . LEU A 1 87 ? 18.287 -16.569 -19.689 1.00 96.25 87 LEU A CA 1
ATOM 720 C C . LEU A 1 87 ? 18.675 -16.910 -18.252 1.00 96.25 87 LEU A C 1
ATOM 722 O O . LEU A 1 87 ? 18.049 -17.746 -17.599 1.00 96.25 87 LEU A O 1
ATOM 726 N N . THR A 1 88 ? 19.654 -16.183 -17.730 1.00 96.06 88 THR A N 1
ATOM 727 C CA . THR A 1 88 ? 20.142 -16.328 -16.364 1.00 96.06 88 THR A CA 1
ATOM 728 C C . THR A 1 88 ? 19.859 -15.060 -15.565 1.00 96.06 88 THR A C 1
ATOM 730 O O . THR A 1 88 ? 20.162 -13.947 -15.996 1.00 96.06 88 THR A O 1
ATOM 733 N N . ILE A 1 89 ? 19.282 -15.237 -14.372 1.00 97.31 89 ILE A N 1
ATOM 734 C CA . ILE A 1 89 ? 19.001 -14.155 -13.420 1.00 97.31 89 ILE A CA 1
ATOM 735 C C . ILE A 1 89 ? 19.831 -14.389 -12.159 1.00 97.31 89 I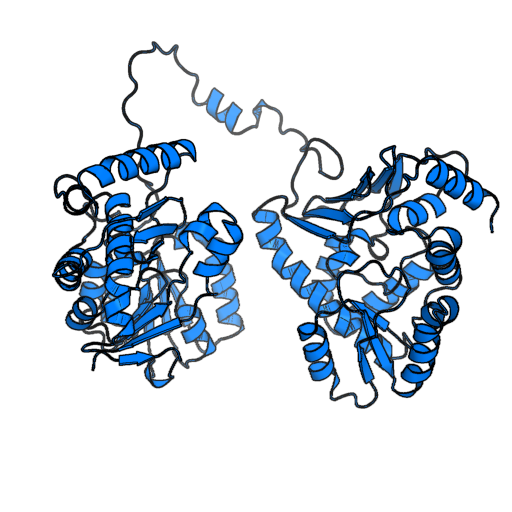LE A C 1
ATOM 737 O O . ILE A 1 89 ? 19.532 -15.290 -11.364 1.00 97.31 89 ILE A O 1
ATOM 741 N N . ILE A 1 90 ? 20.873 -13.581 -11.975 1.00 97.31 90 ILE A N 1
ATOM 742 C CA . ILE A 1 90 ? 21.899 -13.749 -10.938 1.00 97.31 90 ILE A CA 1
ATOM 743 C C . ILE A 1 90 ? 21.822 -12.586 -9.959 1.00 97.31 90 ILE A C 1
ATOM 745 O O . ILE A 1 90 ? 21.797 -11.424 -10.357 1.00 97.31 90 ILE A O 1
ATOM 749 N N . ARG A 1 91 ? 21.811 -12.887 -8.659 1.00 97.00 91 ARG A N 1
ATOM 750 C CA . ARG A 1 91 ? 21.973 -11.853 -7.636 1.00 97.00 91 ARG A CA 1
ATOM 751 C C . ARG A 1 91 ? 23.433 -11.434 -7.601 1.00 97.00 91 ARG A C 1
ATOM 753 O O . ARG A 1 91 ? 24.296 -12.279 -7.371 1.00 97.00 91 ARG A O 1
ATOM 760 N N . LEU A 1 92 ? 23.702 -10.150 -7.783 1.00 95.62 92 LEU A N 1
ATOM 761 C CA . LEU A 1 92 ? 25.066 -9.649 -7.728 1.00 95.62 92 LEU A CA 1
ATOM 762 C C . LEU A 1 92 ? 25.529 -9.530 -6.268 1.00 95.62 92 LEU A C 1
ATOM 764 O O . LEU A 1 92 ? 24.737 -9.140 -5.398 1.00 95.62 92 LEU A O 1
ATOM 768 N N . PRO A 1 93 ? 26.791 -9.886 -5.968 1.00 92.50 93 PRO A N 1
ATOM 769 C CA . PRO A 1 93 ? 27.350 -9.654 -4.647 1.00 92.50 93 PRO A CA 1
ATOM 770 C C . PRO A 1 93 ? 27.436 -8.142 -4.384 1.00 92.50 93 PRO A C 1
ATOM 772 O O . PRO A 1 93 ? 27.579 -7.369 -5.338 1.00 92.50 93 PRO A O 1
ATOM 775 N N . PRO A 1 94 ? 27.379 -7.704 -3.113 1.00 86.50 94 PRO A N 1
ATOM 776 C CA . PRO A 1 94 ? 27.665 -6.317 -2.769 1.00 86.50 94 PRO A CA 1
ATOM 777 C C . PRO A 1 94 ? 29.009 -5.894 -3.376 1.00 86.50 94 PRO A C 1
ATOM 779 O O . PRO A 1 94 ? 30.014 -6.575 -3.181 1.00 86.50 94 PRO A O 1
ATOM 782 N N . SER A 1 95 ? 29.015 -4.799 -4.130 1.00 81.00 95 SER A N 1
ATOM 783 C CA . SER A 1 95 ? 30.223 -4.208 -4.704 1.00 81.00 95 SER A CA 1
ATOM 784 C C . SER A 1 95 ? 30.660 -2.993 -3.896 1.00 81.00 95 SER A C 1
ATOM 786 O O . SER A 1 95 ? 29.857 -2.385 -3.191 1.00 81.00 95 SER A O 1
ATOM 788 N N . THR A 1 96 ? 31.911 -2.577 -4.073 1.00 73.75 96 THR A N 1
ATOM 789 C CA . THR A 1 96 ? 32.394 -1.265 -3.612 1.00 73.75 96 THR A CA 1
ATOM 790 C C . THR A 1 96 ? 31.846 -0.094 -4.430 1.00 73.75 96 THR A C 1
ATOM 792 O O . THR A 1 96 ? 31.981 1.047 -3.997 1.00 73.75 96 THR A O 1
ATOM 795 N N . LEU A 1 97 ? 31.226 -0.358 -5.586 1.00 75.56 97 LEU A N 1
ATOM 796 C CA . LEU A 1 97 ? 30.564 0.661 -6.401 1.00 75.56 97 LEU A CA 1
ATOM 797 C C . LEU A 1 97 ? 29.400 1.286 -5.616 1.00 75.56 97 LEU A C 1
ATOM 799 O O . LEU A 1 97 ? 28.555 0.552 -5.093 1.00 75.56 97 LEU A O 1
ATOM 803 N N . ASN A 1 98 ? 29.318 2.619 -5.569 1.00 64.00 98 ASN A N 1
ATOM 804 C CA . ASN A 1 98 ? 28.204 3.369 -4.981 1.00 64.00 98 ASN A CA 1
ATOM 805 C C . ASN A 1 98 ? 26.979 3.342 -5.893 1.00 64.00 98 ASN A C 1
ATOM 807 O O . ASN A 1 98 ? 26.443 4.367 -6.308 1.00 64.00 98 ASN A O 1
ATOM 811 N N . LEU A 1 99 ? 26.485 2.149 -6.187 1.00 66.81 99 LEU A N 1
ATOM 812 C CA . LEU A 1 99 ? 25.248 2.024 -6.924 1.00 66.81 99 LEU A CA 1
ATOM 813 C C . LEU A 1 99 ? 24.097 2.474 -6.023 1.00 66.81 99 LEU A C 1
ATOM 815 O O . LEU A 1 99 ? 23.950 2.036 -4.883 1.00 66.81 99 LEU A O 1
ATOM 819 N N . PHE A 1 100 ? 23.313 3.418 -6.532 1.00 65.19 100 PHE A N 1
ATOM 820 C CA . PHE A 1 100 ? 22.467 4.329 -5.765 1.00 65.19 100 PHE A CA 1
ATOM 821 C C . PHE A 1 100 ? 21.267 3.689 -5.042 1.00 65.19 100 PHE A C 1
ATOM 823 O O . PHE A 1 100 ? 20.347 4.410 -4.657 1.00 65.19 100 PHE A O 1
ATOM 830 N N . SER A 1 101 ? 21.196 2.371 -4.866 1.00 74.94 101 SER A N 1
ATOM 831 C CA . SER A 1 101 ? 19.994 1.687 -4.386 1.00 74.94 101 SER A CA 1
ATOM 832 C C . SER A 1 101 ? 20.183 0.943 -3.074 1.00 74.94 101 SER A C 1
ATOM 834 O O . SER A 1 101 ? 21.179 0.271 -2.839 1.00 74.94 101 SER A O 1
ATOM 836 N N . ASN A 1 102 ? 19.137 0.986 -2.249 1.00 75.94 102 ASN A N 1
ATOM 837 C CA . ASN A 1 102 ? 18.996 0.125 -1.072 1.00 75.94 102 ASN A CA 1
ATOM 838 C C . ASN A 1 102 ? 18.499 -1.284 -1.432 1.00 75.94 102 ASN A C 1
ATOM 840 O O . ASN A 1 102 ? 18.305 -2.118 -0.546 1.00 75.94 102 ASN A O 1
ATOM 844 N N . ARG A 1 103 ? 18.212 -1.543 -2.713 1.00 85.06 103 ARG A N 1
ATOM 845 C CA . ARG A 1 103 ? 17.800 -2.858 -3.205 1.00 85.06 103 ARG A CA 1
ATOM 846 C C . ARG A 1 103 ? 19.011 -3.619 -3.737 1.00 85.06 103 ARG A C 1
ATOM 848 O O . ARG A 1 103 ? 19.923 -2.999 -4.275 1.00 85.06 103 ARG A O 1
ATOM 855 N N . PRO A 1 104 ? 19.024 -4.958 -3.619 1.00 90.25 104 PRO A N 1
ATOM 856 C CA . PRO A 1 104 ? 20.061 -5.747 -4.257 1.00 90.25 104 PRO A CA 1
ATOM 857 C C . PRO A 1 104 ? 19.961 -5.608 -5.779 1.00 90.25 104 PRO A C 1
ATOM 859 O O . PRO A 1 104 ? 18.863 -5.583 -6.343 1.00 90.25 104 PRO A O 1
ATOM 862 N N . TYR A 1 105 ? 21.120 -5.556 -6.424 1.00 94.38 105 TYR A N 1
ATOM 863 C CA . TYR A 1 105 ? 21.217 -5.604 -7.872 1.00 94.38 105 TYR A CA 1
ATOM 864 C C . TYR A 1 105 ? 21.150 -7.046 -8.370 1.00 94.38 105 TYR A C 1
ATOM 866 O O . TYR A 1 105 ? 21.695 -7.974 -7.764 1.00 94.38 105 TYR A O 1
ATOM 874 N N . TRP A 1 106 ? 20.468 -7.214 -9.494 1.00 96.81 106 TRP A N 1
ATOM 875 C CA . TRP A 1 106 ? 20.313 -8.471 -10.201 1.00 96.81 106 TRP A CA 1
ATOM 876 C C . TRP A 1 106 ? 20.764 -8.284 -11.639 1.00 96.81 106 TRP A C 1
ATOM 878 O O . TRP A 1 106 ? 20.406 -7.304 -12.289 1.00 96.81 106 TRP A O 1
ATOM 888 N N . LEU A 1 107 ? 21.544 -9.238 -12.124 1.00 97.50 107 LEU A N 1
ATOM 889 C CA . LEU A 1 107 ? 21.928 -9.346 -13.517 1.00 97.50 107 LEU A CA 1
ATOM 890 C C . LEU A 1 107 ? 20.925 -10.245 -14.233 1.00 97.50 107 LEU A C 1
ATOM 892 O O . LEU A 1 107 ? 20.663 -11.355 -13.774 1.00 97.50 107 LEU A O 1
ATOM 896 N N . CYS A 1 108 ? 20.395 -9.771 -15.353 1.00 97.69 108 CYS A N 1
ATOM 897 C CA . CYS A 1 108 ? 19.622 -10.550 -16.309 1.00 97.69 108 CYS A CA 1
ATOM 898 C C . CYS A 1 108 ? 20.414 -10.603 -17.620 1.00 97.69 108 CYS A C 1
ATOM 900 O O . CYS A 1 108 ? 20.678 -9.557 -18.203 1.00 97.69 108 CYS A O 1
ATOM 902 N N . CYS A 1 109 ? 20.845 -11.784 -18.052 1.00 97.69 109 CYS A N 1
ATOM 903 C CA . CYS A 1 109 ? 21.757 -11.955 -19.192 1.00 97.69 109 CYS A CA 1
ATOM 904 C C . CYS A 1 109 ? 21.595 -13.344 -19.816 1.00 97.69 109 CYS A C 1
ATOM 906 O O . CYS A 1 109 ? 20.971 -14.221 -19.210 1.00 97.69 109 CYS A O 1
ATOM 908 N N . LEU A 1 110 ? 22.164 -13.558 -21.001 1.00 96.56 110 LEU A N 1
ATOM 909 C CA . LEU A 1 110 ? 22.358 -14.910 -21.520 1.00 96.56 110 LEU A CA 1
ATOM 910 C C . LEU A 1 110 ? 23.516 -15.597 -20.782 1.00 96.56 110 LEU A C 1
ATOM 912 O O . LEU A 1 110 ? 24.421 -14.935 -20.276 1.00 96.56 110 LEU A O 1
ATOM 916 N N . GLU A 1 111 ? 23.497 -16.930 -20.716 1.00 93.31 111 GLU A N 1
ATOM 917 C CA . GLU A 1 111 ? 24.508 -17.720 -19.989 1.00 93.31 111 GLU A CA 1
ATOM 918 C C . GLU A 1 111 ? 25.957 -17.366 -20.384 1.00 93.31 111 GLU A C 1
ATOM 920 O O . GLU A 1 111 ? 26.815 -17.238 -19.514 1.00 93.31 111 GLU A O 1
ATOM 925 N N . ASN A 1 112 ? 26.209 -17.109 -21.672 1.00 93.81 112 ASN A N 1
ATOM 926 C CA . ASN A 1 112 ? 27.545 -16.780 -22.185 1.00 93.81 112 ASN A CA 1
ATOM 927 C C . ASN A 1 112 ? 28.061 -15.398 -21.742 1.00 93.81 112 ASN A C 1
ATOM 929 O O . ASN A 1 112 ? 29.271 -15.201 -21.660 1.00 93.81 112 ASN A O 1
ATOM 933 N N . ASP A 1 113 ? 27.168 -14.451 -21.441 1.00 96.06 113 ASP A N 1
ATOM 934 C CA . ASP A 1 113 ? 27.536 -13.079 -21.061 1.00 96.06 113 ASP A CA 1
ATOM 935 C C . ASP A 1 113 ? 27.702 -12.921 -19.539 1.00 96.06 113 ASP A C 1
ATOM 937 O O . ASP A 1 113 ? 28.296 -11.952 -19.052 1.00 96.06 113 ASP A O 1
ATOM 941 N N . ALA A 1 114 ? 27.195 -13.890 -18.767 1.00 96.19 114 ALA A N 1
ATOM 942 C CA . ALA A 1 114 ? 27.196 -13.858 -17.310 1.00 96.19 114 ALA A CA 1
ATOM 943 C C . ALA A 1 114 ? 28.614 -13.801 -16.728 1.00 96.19 114 ALA A C 1
ATOM 945 O O . ALA A 1 114 ? 28.878 -13.000 -15.830 1.00 96.19 114 ALA A O 1
ATOM 946 N N . GLU A 1 115 ? 29.531 -14.629 -17.237 1.00 96.25 115 GLU A N 1
ATOM 947 C CA . GLU A 1 115 ? 30.910 -14.695 -16.742 1.00 96.25 115 GLU A CA 1
ATOM 948 C C . GLU A 1 115 ? 31.632 -13.361 -16.953 1.00 96.25 115 GLU A C 1
ATOM 950 O O . GLU A 1 115 ? 32.163 -12.791 -15.997 1.00 96.25 115 GLU A O 1
ATOM 955 N N . GLN A 1 116 ? 31.559 -12.808 -18.168 1.00 96.81 116 GLN A N 1
ATOM 956 C CA . GLN A 1 116 ? 32.185 -11.530 -18.501 1.00 96.81 116 GLN A CA 1
ATOM 957 C C . GLN A 1 116 ? 31.651 -10.394 -17.618 1.00 96.81 116 GLN A C 1
ATOM 959 O O . GLN A 1 116 ? 32.431 -9.589 -17.098 1.00 96.81 116 GLN A O 1
ATOM 964 N N . PHE A 1 117 ? 30.333 -10.342 -17.401 1.00 97.31 117 PHE A N 1
ATOM 965 C CA . PHE A 1 117 ? 29.732 -9.330 -16.537 1.00 97.31 117 PHE A CA 1
ATOM 966 C C . PHE A 1 117 ? 30.168 -9.488 -15.081 1.00 97.31 117 PHE A C 1
ATOM 968 O O . PHE A 1 117 ? 30.514 -8.503 -14.429 1.00 97.31 117 PHE A O 1
ATOM 975 N N . LEU A 1 118 ? 30.167 -10.714 -14.553 1.00 96.31 118 LEU A N 1
ATOM 976 C CA . LEU A 1 118 ? 30.572 -10.984 -13.175 1.00 96.31 118 LEU A CA 1
ATOM 977 C C . LEU A 1 118 ? 32.050 -10.653 -12.944 1.00 96.31 118 LEU A C 1
ATOM 979 O O . LEU A 1 118 ? 32.377 -10.091 -11.898 1.00 96.31 118 LEU A O 1
ATOM 983 N N . THR A 1 119 ? 32.927 -10.926 -13.914 1.00 96.06 119 THR A N 1
ATOM 984 C CA . THR A 1 119 ? 34.330 -10.495 -13.864 1.00 96.06 119 THR A CA 1
ATOM 985 C C . THR A 1 119 ? 34.436 -8.971 -13.817 1.00 96.06 119 THR A C 1
ATOM 987 O O . THR A 1 119 ? 35.092 -8.443 -12.918 1.00 96.06 119 THR A O 1
ATOM 990 N N . ALA A 1 120 ? 33.745 -8.255 -14.712 1.00 96.12 120 ALA A N 1
ATOM 991 C CA . ALA A 1 120 ? 33.741 -6.791 -14.714 1.00 96.12 120 ALA A CA 1
ATOM 992 C C . ALA A 1 120 ? 33.196 -6.216 -13.391 1.00 96.12 120 ALA A C 1
ATOM 994 O O . ALA A 1 120 ? 33.769 -5.280 -12.835 1.00 96.12 120 ALA A O 1
ATOM 995 N N . TRP A 1 121 ? 32.143 -6.822 -12.832 1.00 95.44 121 TRP A N 1
ATOM 996 C CA . TRP A 1 121 ? 31.562 -6.454 -11.538 1.00 95.44 121 TRP A CA 1
ATOM 997 C C . TRP A 1 121 ? 32.538 -6.627 -10.372 1.00 95.44 121 TRP A C 1
ATOM 999 O O . TRP A 1 121 ? 32.701 -5.718 -9.561 1.00 95.44 121 TRP A O 1
ATOM 1009 N N . GLN A 1 122 ? 33.213 -7.777 -10.291 1.00 94.25 122 GLN A N 1
ATOM 1010 C CA . GLN A 1 122 ? 34.196 -8.067 -9.241 1.00 94.25 122 GLN A CA 1
ATOM 1011 C C . GLN A 1 122 ? 35.416 -7.143 -9.312 1.00 94.25 122 GLN A C 1
ATOM 1013 O O . GLN A 1 122 ? 35.967 -6.773 -8.277 1.00 94.25 122 GLN A O 1
ATOM 1018 N N . GLN A 1 123 ? 35.822 -6.757 -10.522 1.00 94.56 123 GLN A N 1
ATOM 1019 C CA . GLN A 1 123 ? 36.934 -5.837 -10.763 1.00 94.56 123 GLN A CA 1
ATOM 1020 C C . GLN A 1 123 ? 36.535 -4.360 -10.654 1.00 94.56 123 GLN A C 1
ATOM 1022 O O . GLN A 1 123 ? 37.396 -3.493 -10.786 1.00 94.56 123 GLN A O 1
ATOM 1027 N N . ALA A 1 124 ? 35.250 -4.068 -10.416 1.00 92.31 124 ALA A N 1
ATOM 1028 C CA . ALA A 1 124 ? 34.687 -2.722 -10.461 1.00 92.31 124 ALA A CA 1
ATOM 1029 C C . ALA A 1 124 ? 34.928 -1.996 -11.807 1.00 92.31 124 ALA A C 1
ATOM 1031 O O . ALA A 1 124 ? 34.949 -0.771 -11.851 1.00 92.31 124 ALA A O 1
ATOM 1032 N N . ASP A 1 125 ? 35.073 -2.722 -12.923 1.00 94.50 125 ASP A N 1
ATOM 1033 C CA . ASP A 1 125 ? 35.272 -2.133 -14.253 1.00 94.50 125 ASP A CA 1
ATOM 1034 C C . ASP A 1 125 ? 33.955 -1.579 -14.815 1.00 94.50 125 ASP A C 1
ATOM 1036 O O . ASP A 1 125 ? 33.235 -2.220 -15.588 1.00 94.50 125 ASP A O 1
ATOM 1040 N N . LEU A 1 126 ? 33.643 -0.344 -14.423 1.00 92.88 126 LEU A N 1
ATOM 1041 C CA . LEU A 1 126 ? 32.436 0.359 -14.850 1.00 92.88 126 LEU A CA 1
ATOM 1042 C C . LEU A 1 126 ? 32.311 0.479 -16.365 1.00 92.88 126 LEU A C 1
ATOM 1044 O O . LEU A 1 126 ? 31.197 0.413 -16.878 1.00 92.88 126 LEU A O 1
ATOM 1048 N N . LYS A 1 127 ? 33.416 0.657 -17.098 1.00 94.56 127 LYS A N 1
ATOM 1049 C CA . LYS A 1 127 ? 33.342 0.818 -18.556 1.00 94.56 127 LYS A CA 1
ATOM 1050 C C . LYS A 1 127 ? 32.839 -0.464 -19.201 1.00 94.56 127 LYS A C 1
ATOM 1052 O O . LYS A 1 127 ? 31.935 -0.400 -20.033 1.00 94.56 127 LYS A O 1
ATOM 1057 N N . SER A 1 128 ? 33.366 -1.607 -18.768 1.00 95.94 128 SER A N 1
ATOM 1058 C CA . SER A 1 128 ? 32.894 -2.913 -19.225 1.00 95.94 128 SER A CA 1
ATOM 1059 C C . SER A 1 128 ? 31.456 -3.187 -18.781 1.00 95.94 128 SER A C 1
ATOM 1061 O O . SER A 1 128 ? 30.650 -3.602 -19.607 1.00 95.94 128 SER A O 1
ATOM 1063 N N . ILE A 1 129 ? 31.088 -2.877 -17.530 1.00 95.81 129 ILE A N 1
ATOM 1064 C CA . ILE A 1 129 ? 29.706 -3.034 -17.033 1.00 95.81 129 ILE A CA 1
ATOM 1065 C C . ILE A 1 129 ? 28.714 -2.230 -17.885 1.00 95.81 129 ILE A C 1
ATOM 1067 O O . ILE A 1 129 ? 27.716 -2.781 -18.350 1.00 95.81 129 ILE A O 1
ATOM 1071 N N . TYR A 1 130 ? 28.986 -0.940 -18.111 1.00 95.75 130 TYR A N 1
ATOM 1072 C CA . TYR A 1 130 ? 28.109 -0.067 -18.891 1.00 95.75 130 TYR A CA 1
ATOM 1073 C C . TYR A 1 130 ? 28.049 -0.482 -20.365 1.00 95.75 130 TYR A C 1
ATOM 1075 O O . TYR A 1 130 ? 26.967 -0.474 -20.946 1.00 95.75 130 TYR A O 1
ATOM 1083 N N . SER A 1 131 ? 29.168 -0.920 -20.948 1.00 94.81 131 SER A N 1
ATOM 1084 C CA . SER A 1 131 ? 29.195 -1.492 -22.299 1.00 94.81 131 SER A CA 1
ATOM 1085 C C . SER A 1 131 ? 28.314 -2.746 -22.413 1.00 94.81 131 SER A C 1
ATOM 1087 O O . SER A 1 131 ? 27.516 -2.862 -23.341 1.00 94.81 131 SER A O 1
ATOM 1089 N N . LEU A 1 132 ? 28.383 -3.655 -21.433 1.00 95.94 132 LEU A N 1
ATOM 1090 C CA . LEU A 1 132 ? 27.609 -4.904 -21.424 1.00 95.94 132 LEU A CA 1
ATOM 1091 C C . LEU A 1 132 ? 26.102 -4.690 -21.240 1.00 95.94 132 LEU A C 1
ATOM 1093 O O . LEU A 1 132 ? 25.313 -5.488 -21.736 1.00 95.94 132 LEU A O 1
ATOM 1097 N N . ILE A 1 133 ? 25.677 -3.606 -20.583 1.00 96.50 133 ILE A N 1
ATOM 1098 C CA . ILE A 1 133 ? 24.257 -3.203 -20.558 1.00 96.50 133 ILE A CA 1
ATOM 1099 C C . ILE A 1 133 ? 23.864 -2.306 -21.735 1.00 96.50 133 ILE A C 1
ATOM 1101 O O . ILE A 1 133 ? 22.832 -1.637 -21.686 1.00 96.50 133 ILE A O 1
ATOM 1105 N N . ASN A 1 134 ? 24.692 -2.297 -22.783 1.00 96.38 134 ASN A N 1
ATOM 1106 C CA . ASN A 1 134 ? 24.522 -1.529 -24.008 1.00 96.38 134 ASN A CA 1
ATOM 1107 C C . ASN A 1 134 ? 24.424 -0.011 -23.776 1.00 96.38 134 ASN A C 1
ATOM 1109 O O . ASN A 1 134 ? 23.798 0.680 -24.565 1.00 96.38 134 ASN A O 1
ATOM 1113 N N . ALA A 1 135 ? 25.006 0.556 -22.716 1.00 97.25 135 ALA A N 1
ATOM 1114 C CA . ALA A 1 135 ? 24.959 2.003 -22.511 1.00 97.25 135 ALA A CA 1
ATOM 1115 C C . ALA A 1 135 ? 25.777 2.737 -23.599 1.00 97.25 135 ALA A C 1
ATOM 1117 O O . ALA A 1 135 ? 26.909 2.339 -23.895 1.00 97.25 135 ALA A O 1
ATOM 1118 N N . PRO A 1 136 ? 25.271 3.844 -24.180 1.00 97.62 136 PRO A N 1
ATOM 1119 C CA . PRO A 1 136 ? 26.014 4.618 -25.167 1.00 97.62 136 PRO A CA 1
ATOM 1120 C C . PRO A 1 136 ? 27.344 5.119 -24.606 1.00 97.62 136 PRO A C 1
ATOM 1122 O O . PRO A 1 136 ? 27.402 5.537 -23.451 1.00 97.62 136 PRO A O 1
ATOM 1125 N N . GLN A 1 137 ? 28.385 5.209 -25.439 1.00 96.81 137 GLN A N 1
ATOM 1126 C CA . GLN A 1 137 ? 29.729 5.610 -24.993 1.00 96.81 137 GLN A CA 1
ATOM 1127 C C . GLN A 1 137 ? 29.748 6.927 -24.194 1.00 96.81 137 GLN A C 1
ATOM 1129 O O . GLN A 1 137 ? 30.483 7.048 -23.215 1.00 96.81 137 GLN A O 1
ATOM 1134 N N . CYS A 1 138 ? 28.926 7.912 -24.578 1.00 96.75 138 CYS A N 1
ATOM 1135 C CA . CYS A 1 138 ? 28.792 9.169 -23.835 1.00 96.75 138 CYS A CA 1
ATOM 1136 C C . CYS A 1 138 ? 28.247 8.960 -22.410 1.00 96.75 138 CYS A C 1
ATOM 1138 O O . CYS A 1 138 ? 28.766 9.547 -21.464 1.00 96.75 138 CYS A O 1
ATOM 1140 N N . CYS A 1 139 ? 27.258 8.079 -22.242 1.00 97.38 139 CYS A N 1
ATOM 1141 C CA . CYS A 1 139 ? 26.702 7.706 -20.944 1.00 97.38 139 CYS A CA 1
ATOM 1142 C C . CYS A 1 139 ? 27.687 6.850 -20.143 1.00 97.38 139 CYS A C 1
ATOM 1144 O O . CYS A 1 139 ? 27.848 7.085 -18.951 1.00 97.38 139 CYS A O 1
ATOM 1146 N N . THR A 1 140 ? 28.396 5.920 -20.785 1.00 96.19 140 THR A N 1
ATOM 1147 C CA . THR A 1 140 ? 29.452 5.117 -20.152 1.00 96.19 140 THR A CA 1
ATOM 1148 C C . THR A 1 140 ? 30.551 5.996 -19.563 1.00 96.19 140 THR A C 1
ATOM 1150 O O . THR A 1 140 ? 30.899 5.845 -18.395 1.00 96.19 140 THR A O 1
ATOM 1153 N N . ASN A 1 141 ? 31.060 6.959 -20.339 1.00 94.44 141 ASN A N 1
ATOM 1154 C CA . ASN A 1 141 ? 32.085 7.893 -19.870 1.00 94.44 141 ASN A CA 1
ATOM 1155 C C . ASN A 1 141 ? 31.570 8.757 -18.714 1.00 94.44 141 ASN A C 1
ATOM 1157 O O . ASN A 1 141 ? 32.233 8.869 -17.691 1.00 94.44 141 ASN A O 1
ATOM 1161 N N . PHE A 1 142 ? 30.362 9.309 -18.851 1.00 94.19 142 PHE A N 1
ATOM 1162 C CA . PHE A 1 142 ? 29.745 10.116 -17.803 1.00 94.19 142 PHE A CA 1
ATOM 1163 C C . PHE A 1 142 ? 29.577 9.341 -16.491 1.00 94.19 142 PHE A C 1
ATOM 1165 O O . PHE A 1 142 ? 29.989 9.823 -15.442 1.00 94.19 142 PHE A O 1
ATOM 1172 N N . ASN A 1 143 ? 29.015 8.128 -16.531 1.00 93.31 143 ASN A N 1
ATOM 1173 C CA . ASN A 1 143 ? 28.808 7.339 -15.315 1.00 93.31 143 ASN A CA 1
ATOM 1174 C C . ASN A 1 143 ? 30.126 6.841 -14.705 1.00 93.31 143 ASN A C 1
ATOM 1176 O O . ASN A 1 143 ? 30.226 6.724 -13.487 1.00 93.31 143 ASN A O 1
ATOM 1180 N N . HIS A 1 144 ? 31.142 6.571 -15.528 1.00 92.44 144 HIS A N 1
ATOM 1181 C CA . HIS A 1 144 ? 32.489 6.296 -15.038 1.00 92.44 144 HIS A CA 1
ATOM 1182 C C . HIS A 1 144 ? 33.048 7.497 -14.259 1.00 92.44 144 HIS A C 1
ATOM 1184 O O . HIS A 1 144 ? 33.553 7.333 -13.149 1.00 92.44 144 HIS A O 1
ATOM 1190 N N . ASP A 1 145 ? 32.919 8.703 -14.813 1.00 90.88 145 ASP A N 1
ATOM 1191 C CA . ASP A 1 145 ? 33.420 9.923 -14.184 1.00 90.88 145 ASP A CA 1
ATOM 1192 C C . ASP A 1 145 ? 32.634 10.263 -12.902 1.00 90.88 145 ASP A C 1
ATOM 1194 O O . ASP A 1 145 ? 33.237 10.630 -11.893 1.00 90.88 145 ASP A O 1
ATOM 1198 N N . LEU A 1 146 ? 31.311 10.049 -12.886 1.00 89.44 146 LEU A N 1
ATOM 1199 C CA . LEU A 1 146 ? 30.469 10.167 -11.685 1.00 89.44 146 LEU A CA 1
ATOM 1200 C C . LEU A 1 146 ? 30.967 9.343 -10.502 1.00 89.44 146 LEU A C 1
ATOM 1202 O O . LEU A 1 146 ? 31.017 9.863 -9.387 1.00 89.44 146 LEU A O 1
ATOM 1206 N N . GLU A 1 147 ? 31.316 8.081 -10.736 1.00 87.00 147 GLU A N 1
ATOM 1207 C CA . GLU A 1 147 ? 31.737 7.184 -9.663 1.00 87.00 147 GLU A 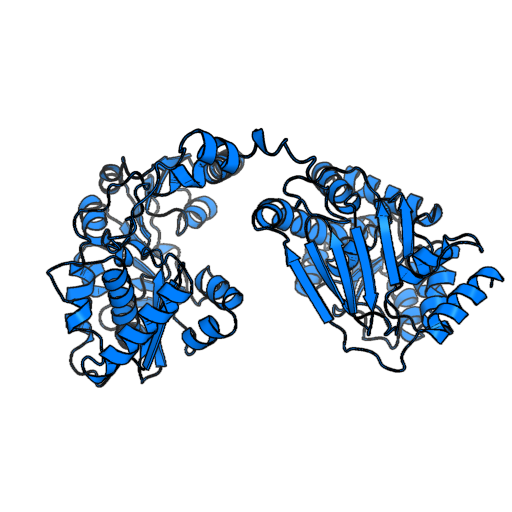CA 1
ATOM 1208 C C . GLU A 1 147 ? 33.179 7.475 -9.234 1.00 87.00 147 GLU A C 1
ATOM 1210 O O . GLU A 1 147 ? 33.449 7.657 -8.048 1.00 87.00 147 GLU A O 1
ATOM 1215 N N . TYR A 1 148 ? 34.109 7.551 -10.192 1.00 86.94 148 TYR A N 1
ATOM 1216 C CA . TYR A 1 148 ? 35.538 7.621 -9.884 1.00 86.94 148 TYR A CA 1
ATOM 1217 C C . TYR A 1 148 ? 36.038 9.025 -9.572 1.00 86.94 148 TYR A C 1
ATOM 1219 O O . TYR A 1 148 ? 36.833 9.192 -8.648 1.00 86.94 148 TYR A O 1
ATOM 1227 N N . LEU A 1 149 ? 35.616 10.024 -10.350 1.00 84.19 149 LEU A N 1
ATOM 1228 C CA . LEU A 1 149 ? 36.110 11.390 -10.190 1.00 84.19 149 LEU A CA 1
ATOM 1229 C C . LEU A 1 149 ? 35.291 12.139 -9.145 1.00 84.19 149 LEU A C 1
ATOM 1231 O O . LEU A 1 149 ? 35.863 12.810 -8.292 1.00 84.19 149 LEU A O 1
ATOM 1235 N N . TYR A 1 150 ? 33.966 11.997 -9.186 1.00 84.62 150 TYR A N 1
ATOM 1236 C CA . TYR A 1 150 ? 33.071 12.822 -8.370 1.00 84.62 150 TYR A CA 1
ATOM 1237 C C . TYR A 1 150 ? 32.536 12.110 -7.132 1.00 84.62 150 TYR A C 1
ATOM 1239 O O . TYR A 1 150 ? 32.122 12.770 -6.178 1.00 84.62 150 TYR A O 1
ATOM 1247 N N . GLN A 1 151 ? 32.534 10.773 -7.111 1.00 87.62 151 GLN A N 1
ATOM 1248 C CA . GLN A 1 151 ? 31.934 9.970 -6.039 1.00 87.62 151 GLN A CA 1
ATOM 1249 C C . GLN A 1 151 ? 30.525 10.463 -5.660 1.00 87.62 151 GLN A C 1
ATOM 1251 O O . GLN A 1 151 ? 30.186 10.562 -4.472 1.00 87.62 151 GLN A O 1
ATOM 1256 N N . CYS A 1 152 ? 29.762 10.889 -6.667 1.00 89.31 152 CYS A N 1
ATOM 1257 C CA . CYS A 1 152 ? 28.448 11.514 -6.532 1.00 89.31 152 CYS A CA 1
ATOM 1258 C C . CYS A 1 152 ? 27.406 10.446 -6.182 1.00 89.31 152 CYS A C 1
ATOM 1260 O O . CYS A 1 152 ? 27.486 9.349 -6.713 1.00 89.31 152 CYS A O 1
ATOM 1262 N N . GLN A 1 153 ? 26.450 10.741 -5.294 1.00 90.38 153 GLN A N 1
ATOM 1263 C CA . GLN A 1 153 ? 25.395 9.806 -4.860 1.00 90.38 153 GLN A CA 1
ATOM 1264 C C . GLN A 1 153 ? 24.103 9.877 -5.688 1.00 90.38 153 GLN A C 1
ATOM 1266 O O . GLN A 1 153 ? 23.249 8.998 -5.569 1.00 90.38 153 GLN A O 1
ATOM 1271 N N . ASP A 1 154 ? 23.894 10.948 -6.446 1.00 93.25 154 ASP A N 1
ATOM 1272 C CA . ASP A 1 154 ? 22.705 11.121 -7.279 1.00 93.25 154 ASP A CA 1
ATOM 1273 C C . ASP A 1 154 ? 23.103 11.819 -8.588 1.00 93.25 154 ASP A C 1
ATOM 1275 O O . ASP A 1 154 ? 23.457 13.001 -8.575 1.00 93.25 154 ASP A O 1
ATOM 1279 N N . PRO A 1 155 ? 23.017 11.133 -9.741 1.00 94.25 155 PRO A N 1
ATOM 1280 C CA . PRO A 1 155 ? 23.444 11.692 -11.017 1.00 94.25 155 PRO A CA 1
ATOM 1281 C C . PRO A 1 155 ? 22.543 12.829 -11.516 1.00 94.25 155 PRO A C 1
ATOM 1283 O O . PRO A 1 155 ? 22.899 13.480 -12.496 1.00 94.25 155 PRO A O 1
ATOM 1286 N N . THR A 1 156 ? 21.378 13.067 -10.899 1.00 95.19 156 THR A N 1
ATOM 1287 C CA . THR A 1 156 ? 20.339 13.963 -11.430 1.00 95.19 156 THR A CA 1
ATOM 1288 C C . THR A 1 156 ? 20.865 15.372 -11.692 1.00 95.19 156 THR A C 1
ATOM 1290 O O . THR A 1 156 ? 20.679 15.901 -12.788 1.00 95.19 156 THR A O 1
ATOM 1293 N N . TYR A 1 157 ? 21.554 15.973 -10.718 1.00 95.25 157 TYR A N 1
ATOM 1294 C CA . TYR A 1 157 ? 22.085 17.327 -10.870 1.00 95.25 157 TYR A CA 1
ATOM 1295 C C . TYR A 1 157 ? 23.204 17.404 -11.912 1.00 95.25 157 TYR A C 1
ATOM 1297 O O . TYR A 1 157 ? 23.190 18.293 -12.756 1.00 95.25 157 TYR A O 1
ATOM 1305 N N . LEU A 1 158 ? 24.158 16.470 -11.883 1.00 93.81 158 LEU A N 1
ATOM 1306 C CA . LEU A 1 158 ? 25.292 16.486 -12.810 1.00 93.81 158 LEU A CA 1
ATOM 1307 C C . LEU A 1 158 ? 24.872 16.164 -14.249 1.00 93.81 158 LEU A C 1
ATOM 1309 O O . LEU A 1 158 ? 25.418 16.753 -15.175 1.00 93.81 158 LEU A O 1
ATOM 1313 N N . SER A 1 159 ? 23.872 15.300 -14.440 1.00 94.81 159 SER A N 1
ATOM 1314 C CA . SER A 1 159 ? 23.264 15.034 -15.750 1.00 94.81 159 SER A CA 1
ATOM 1315 C C . SER A 1 159 ? 22.580 16.290 -16.295 1.00 94.81 159 SER A C 1
ATOM 1317 O O . SER A 1 159 ? 22.814 16.687 -17.435 1.00 94.81 159 SER A O 1
ATOM 1319 N N . ALA A 1 160 ? 21.802 16.980 -15.453 1.00 94.50 160 ALA A N 1
ATOM 1320 C CA . ALA A 1 160 ? 21.229 18.283 -15.775 1.00 94.50 160 ALA A CA 1
ATOM 1321 C C . ALA A 1 160 ? 22.317 19.303 -16.141 1.00 94.50 160 ALA A C 1
ATOM 1323 O O . ALA A 1 160 ? 22.286 19.883 -17.220 1.00 94.50 160 ALA A O 1
ATOM 1324 N N . ALA A 1 161 ? 23.323 19.484 -15.291 1.00 92.75 161 ALA A N 1
ATOM 1325 C CA . ALA A 1 161 ? 24.380 20.457 -15.521 1.00 92.75 161 ALA A CA 1
ATOM 1326 C C . ALA A 1 161 ? 25.195 20.160 -16.793 1.00 92.75 161 ALA A C 1
ATOM 1328 O O . ALA A 1 161 ? 25.568 21.093 -17.497 1.00 92.75 161 ALA A O 1
ATOM 1329 N N . HIS A 1 162 ? 25.405 18.886 -17.146 1.00 90.69 162 HIS A N 1
ATOM 1330 C CA . HIS A 1 162 ? 26.067 18.483 -18.395 1.00 90.69 162 HIS A CA 1
ATOM 1331 C C . HIS A 1 162 ? 25.317 18.960 -19.657 1.00 90.69 162 HIS A C 1
ATOM 1333 O O . HIS A 1 162 ? 25.897 19.018 -20.739 1.00 90.69 162 HIS A O 1
ATOM 1339 N N . ALA A 1 163 ? 24.023 19.273 -19.557 1.00 89.88 163 ALA A N 1
ATOM 1340 C CA . ALA A 1 163 ? 23.238 19.797 -20.672 1.00 89.88 163 ALA A CA 1
ATOM 1341 C C . ALA A 1 163 ? 23.323 21.324 -20.830 1.00 89.88 163 ALA A C 1
ATOM 1343 O O . ALA A 1 163 ? 22.771 21.849 -21.795 1.00 89.88 163 ALA A O 1
ATOM 1344 N N . LEU A 1 164 ? 23.953 22.032 -19.886 1.00 87.56 164 LEU A N 1
ATOM 1345 C CA . LEU A 1 164 ? 23.985 23.490 -19.879 1.00 87.56 164 LEU A CA 1
ATOM 1346 C C . LEU A 1 164 ? 25.085 24.066 -20.758 1.00 87.56 164 LEU A C 1
ATOM 1348 O O . LEU A 1 164 ? 26.191 23.537 -20.829 1.00 87.56 164 LEU A O 1
ATOM 1352 N N . ASN A 1 165 ? 24.798 25.239 -21.319 1.00 79.50 165 ASN A N 1
ATOM 1353 C CA . ASN A 1 165 ? 25.821 26.106 -21.887 1.00 79.50 165 ASN A CA 1
ATOM 1354 C C . ASN A 1 165 ? 26.517 26.906 -20.769 1.00 79.50 165 ASN A C 1
ATOM 1356 O O . ASN A 1 165 ? 25.934 27.187 -19.719 1.00 79.50 165 ASN A O 1
ATOM 1360 N N . SER A 1 166 ? 27.752 27.353 -21.003 1.00 72.38 166 SER A N 1
ATOM 1361 C CA . SER A 1 166 ? 28.647 27.973 -20.005 1.00 72.38 166 SER A CA 1
ATOM 1362 C C . SER A 1 166 ? 28.160 29.265 -19.304 1.00 72.38 166 SER A C 1
ATOM 1364 O O . SER A 1 166 ? 28.849 29.752 -18.400 1.00 72.38 166 SER A O 1
ATOM 1366 N N . ASN A 1 167 ? 26.984 29.807 -19.643 1.00 70.50 167 ASN A N 1
ATOM 1367 C CA . ASN A 1 167 ? 26.437 31.057 -19.090 1.00 70.50 167 ASN A CA 1
ATOM 1368 C C . ASN A 1 167 ? 25.219 30.890 -18.155 1.00 70.50 167 ASN A C 1
ATOM 1370 O O . ASN A 1 167 ? 24.701 31.892 -17.661 1.00 70.50 167 ASN A O 1
ATOM 1374 N N . GLU A 1 168 ? 24.744 29.671 -17.899 1.00 78.69 168 GLU A N 1
ATOM 1375 C CA . GLU A 1 168 ? 23.507 29.449 -17.134 1.00 78.69 168 GLU A CA 1
ATOM 1376 C C . GLU A 1 168 ? 23.716 29.369 -15.609 1.00 78.69 168 GLU A C 1
ATOM 1378 O O . GLU A 1 168 ? 24.798 29.055 -15.106 1.00 78.69 168 GLU A O 1
ATOM 1383 N N . GLN A 1 169 ? 22.662 29.682 -14.843 1.00 83.25 169 GLN A N 1
ATOM 1384 C CA . GLN A 1 169 ? 22.695 29.629 -13.380 1.00 83.25 169 GLN A CA 1
ATOM 1385 C C . GLN A 1 169 ? 22.709 28.178 -12.882 1.00 83.25 169 GLN A C 1
ATOM 1387 O O . GLN A 1 169 ? 21.689 27.496 -12.867 1.00 83.25 169 GLN A O 1
ATOM 1392 N N . LEU A 1 170 ? 23.859 27.740 -12.369 1.00 88.25 170 LEU A N 1
ATOM 1393 C CA . LEU A 1 170 ? 24.076 26.369 -11.897 1.00 88.25 170 LEU A CA 1
ATOM 1394 C C . LEU A 1 170 ? 23.183 25.944 -10.715 1.00 88.25 170 LEU A C 1
ATOM 1396 O O . LEU A 1 170 ? 23.005 24.750 -10.502 1.00 88.25 170 LEU A O 1
ATOM 1400 N N . LEU A 1 171 ? 22.610 26.874 -9.941 1.00 90.19 171 LEU A N 1
ATOM 1401 C CA . LEU A 1 171 ? 21.766 26.537 -8.782 1.00 90.19 171 LEU A CA 1
ATOM 1402 C C . LEU A 1 171 ? 20.320 26.175 -9.154 1.00 90.19 171 LEU A C 1
ATOM 1404 O O . LEU A 1 171 ? 19.649 25.488 -8.383 1.00 90.19 171 LEU A O 1
ATOM 1408 N N . ASN A 1 172 ? 19.817 26.639 -10.300 1.00 94.31 172 ASN A N 1
ATOM 1409 C CA . ASN A 1 172 ? 18.437 26.411 -10.718 1.00 94.31 172 ASN A CA 1
ATOM 1410 C C . ASN A 1 172 ? 18.378 26.152 -12.221 1.00 94.31 172 ASN A C 1
ATOM 1412 O O . ASN A 1 172 ? 18.368 27.079 -13.026 1.00 94.31 172 ASN A O 1
ATOM 1416 N N . ILE A 1 173 ? 18.329 24.874 -12.567 1.00 94.88 173 ILE A N 1
ATOM 1417 C CA . ILE A 1 173 ? 18.379 24.395 -13.936 1.00 94.88 173 ILE A CA 1
ATOM 1418 C C . ILE A 1 173 ? 16.973 24.002 -14.378 1.00 94.88 173 ILE A C 1
ATOM 1420 O O . ILE A 1 173 ? 16.239 23.363 -13.626 1.00 94.88 173 ILE A O 1
ATOM 1424 N N . THR A 1 174 ? 16.577 24.385 -15.587 1.00 94.31 174 THR A N 1
ATOM 1425 C CA . THR A 1 174 ? 15.241 24.096 -16.116 1.00 94.31 174 THR A CA 1
ATOM 1426 C C . THR A 1 174 ? 15.347 23.529 -17.525 1.00 94.31 174 THR A C 1
ATOM 1428 O O . THR A 1 174 ? 16.051 24.093 -18.353 1.00 94.31 174 THR A O 1
ATOM 1431 N N . PHE A 1 175 ? 14.632 22.437 -17.796 1.00 91.88 175 PHE A N 1
ATOM 1432 C CA . PHE A 1 175 ? 14.596 21.785 -19.106 1.00 91.88 175 PHE A CA 1
ATOM 1433 C C . PHE A 1 175 ? 13.172 21.521 -19.556 1.00 91.88 175 PHE A C 1
ATOM 1435 O O . PHE A 1 175 ? 12.289 21.270 -18.734 1.00 91.88 175 PHE A O 1
ATOM 1442 N N . GLU A 1 176 ? 12.974 21.484 -20.869 1.00 93.38 176 GLU A N 1
ATOM 1443 C CA . GLU A 1 176 ? 11.841 20.766 -21.441 1.00 93.38 176 GLU A CA 1
ATOM 1444 C C . GLU A 1 176 ? 12.003 19.273 -21.144 1.00 93.38 176 GLU A C 1
ATOM 1446 O O . GLU A 1 176 ? 13.076 18.692 -21.316 1.00 93.38 176 GLU A O 1
ATOM 1451 N N . ASN A 1 177 ? 10.953 18.658 -20.612 1.00 88.38 177 ASN A N 1
ATOM 1452 C CA . ASN A 1 177 ? 10.995 17.269 -20.194 1.00 88.38 177 ASN A CA 1
ATOM 1453 C C . ASN A 1 177 ? 11.037 16.341 -21.416 1.00 88.38 177 ASN A C 1
ATOM 1455 O O . ASN A 1 177 ? 10.079 16.309 -22.184 1.00 88.38 177 ASN A O 1
ATOM 1459 N N . ALA A 1 178 ? 12.099 15.543 -21.546 1.00 95.50 178 ALA A N 1
ATOM 1460 C CA . ALA A 1 178 ? 12.137 14.364 -22.406 1.00 95.50 178 ALA A CA 1
ATOM 1461 C C . ALA A 1 178 ? 11.636 13.154 -21.590 1.00 95.50 178 ALA A C 1
ATOM 1463 O O . ALA A 1 178 ? 12.421 12.572 -20.834 1.00 95.50 178 ALA A O 1
ATOM 1464 N N . PRO A 1 179 ? 10.351 12.750 -21.698 1.00 96.06 179 PRO A N 1
ATOM 1465 C CA . PRO A 1 179 ? 9.725 11.859 -20.717 1.00 96.06 179 PRO A CA 1
ATOM 1466 C C . PRO A 1 179 ? 10.487 10.543 -20.533 1.00 96.06 179 PRO A C 1
ATOM 1468 O O . PRO A 1 179 ? 10.755 10.116 -19.415 1.00 96.06 179 PRO A O 1
ATOM 1471 N N . LEU A 1 180 ? 10.927 9.931 -21.631 1.00 97.31 180 LEU A N 1
ATOM 1472 C CA . LEU A 1 180 ? 11.636 8.651 -21.609 1.00 97.31 180 LEU A CA 1
ATOM 1473 C C . LEU A 1 180 ? 13.017 8.702 -20.939 1.00 97.31 180 LEU A C 1
ATOM 1475 O O . LEU A 1 180 ? 13.557 7.654 -20.598 1.00 97.31 180 LEU A O 1
ATOM 1479 N N . LEU A 1 181 ? 13.585 9.891 -20.735 1.00 97.06 181 LEU A N 1
ATOM 1480 C CA . LEU A 1 181 ? 14.854 10.087 -20.034 1.00 97.06 181 LEU A CA 1
ATOM 1481 C C . LEU A 1 181 ? 14.664 10.557 -18.589 1.00 97.06 181 LEU A C 1
ATOM 1483 O O . LEU A 1 181 ? 15.642 10.671 -17.848 1.00 97.06 181 LEU A O 1
ATOM 1487 N N . ASN A 1 182 ? 13.422 10.778 -18.154 1.00 93.88 182 ASN A N 1
ATOM 1488 C CA . ASN A 1 182 ? 13.115 11.257 -16.818 1.00 93.88 182 ASN A CA 1
ATOM 1489 C C . ASN A 1 182 ? 13.391 10.180 -15.749 1.00 93.88 182 ASN A C 1
ATOM 1491 O O . ASN A 1 182 ? 12.560 9.323 -15.450 1.00 93.88 182 ASN A O 1
ATOM 1495 N N . GLN A 1 183 ? 14.560 10.258 -15.111 1.00 93.00 183 GLN A N 1
ATOM 1496 C CA . GLN A 1 183 ? 14.995 9.305 -14.081 1.00 93.00 183 GLN A CA 1
ATOM 1497 C C . GLN A 1 183 ? 14.355 9.530 -12.700 1.00 93.00 183 GLN A C 1
ATOM 1499 O O . GLN A 1 183 ? 14.624 8.776 -11.762 1.00 93.00 183 GLN A O 1
ATOM 1504 N N . THR A 1 184 ? 13.474 10.523 -12.560 1.00 91.94 184 THR A N 1
ATOM 1505 C CA . THR A 1 184 ? 12.841 10.903 -11.287 1.00 91.94 184 THR A CA 1
ATOM 1506 C C . THR A 1 184 ? 12.136 9.731 -10.587 1.00 91.94 184 THR A C 1
ATOM 1508 O O . THR A 1 184 ? 12.120 9.640 -9.358 1.00 91.94 184 THR A O 1
ATOM 1511 N N . PHE A 1 185 ? 11.577 8.796 -11.360 1.00 95.12 185 PHE A N 1
ATOM 1512 C CA . PHE A 1 185 ? 10.835 7.644 -10.841 1.00 95.12 185 PHE A CA 1
ATOM 1513 C C . PHE A 1 185 ? 11.676 6.360 -10.733 1.00 95.12 185 PHE A C 1
ATOM 1515 O O . PHE A 1 185 ? 11.163 5.341 -10.260 1.00 95.12 185 PHE A O 1
ATOM 1522 N N . LYS A 1 186 ? 12.976 6.396 -11.069 1.00 94.56 186 LYS A N 1
ATOM 1523 C CA . LYS A 1 186 ? 13.861 5.217 -11.041 1.00 94.56 186 LYS A CA 1
ATOM 1524 C C . LYS A 1 186 ? 13.852 4.517 -9.683 1.00 94.56 186 LYS A C 1
ATOM 1526 O O . LYS A 1 186 ? 13.728 3.300 -9.619 1.00 94.56 186 LYS A O 1
ATOM 1531 N N . LYS A 1 187 ? 13.881 5.279 -8.583 1.00 92.50 187 LYS A N 1
ATOM 1532 C CA . LYS A 1 187 ? 13.864 4.747 -7.203 1.00 92.50 187 LYS A CA 1
ATOM 1533 C C . LYS A 1 187 ? 12.557 4.024 -6.834 1.00 92.50 187 LYS A C 1
ATOM 1535 O O . LYS A 1 187 ? 12.533 3.222 -5.902 1.00 92.50 187 LYS A O 1
ATOM 1540 N N . LEU A 1 188 ? 11.465 4.276 -7.563 1.00 94.25 188 LEU A N 1
ATOM 1541 C CA . LEU A 1 188 ? 10.225 3.499 -7.450 1.00 94.25 188 LEU A CA 1
ATOM 1542 C C . LEU A 1 188 ? 10.284 2.184 -8.243 1.00 94.25 188 LEU A C 1
ATOM 1544 O O . LEU A 1 188 ? 9.368 1.373 -8.125 1.00 94.25 188 LEU A O 1
ATOM 1548 N N . GLY A 1 189 ? 11.365 1.939 -8.987 1.00 94.31 189 GLY A N 1
ATOM 1549 C CA . GLY A 1 189 ? 11.528 0.824 -9.916 1.00 94.31 189 GLY A CA 1
ATOM 1550 C C . GLY A 1 189 ? 10.878 1.082 -11.276 1.00 94.31 189 GLY A C 1
ATOM 1551 O O . GLY A 1 189 ? 10.471 0.131 -11.931 1.00 94.31 189 GLY A O 1
ATOM 1552 N N . VAL A 1 190 ? 10.728 2.351 -11.672 1.00 96.19 190 VAL A N 1
ATOM 1553 C CA . VAL A 1 190 ? 10.115 2.743 -12.946 1.00 96.19 190 VAL A CA 1
ATOM 1554 C C . VAL A 1 190 ? 11.144 3.508 -13.780 1.00 96.19 190 VAL A C 1
ATOM 1556 O O . VAL A 1 190 ? 11.457 4.656 -13.474 1.00 96.19 190 VAL A O 1
ATOM 1559 N N . SER A 1 191 ? 11.695 2.852 -14.802 1.00 96.12 191 SER A N 1
ATOM 1560 C CA . SER A 1 191 ? 12.678 3.405 -15.746 1.00 96.12 191 SER A CA 1
ATOM 1561 C C . SER A 1 191 ? 12.673 2.582 -17.036 1.00 96.12 191 SER A C 1
ATOM 1563 O O . SER A 1 191 ? 12.471 1.371 -16.986 1.00 96.12 191 SER A O 1
ATOM 1565 N N . THR A 1 192 ? 12.932 3.233 -18.166 1.00 97.00 192 THR A N 1
ATOM 1566 C CA . THR A 1 192 ? 13.214 2.621 -19.482 1.00 97.00 192 THR A CA 1
ATOM 1567 C C . THR A 1 192 ? 14.699 2.315 -19.686 1.00 97.00 192 THR A C 1
ATOM 1569 O O . THR A 1 192 ? 15.064 1.631 -20.634 1.00 97.00 192 THR A O 1
ATOM 1572 N N . LEU A 1 193 ? 15.569 2.820 -18.806 1.00 96.50 193 LEU A N 1
ATOM 1573 C CA . LEU A 1 193 ? 17.022 2.660 -18.878 1.00 96.50 193 LEU A CA 1
ATOM 1574 C C . LEU A 1 193 ? 17.560 1.966 -17.623 1.00 96.50 193 LEU A C 1
ATOM 1576 O O . LEU A 1 193 ? 17.135 2.259 -16.499 1.00 96.50 193 LEU A O 1
ATOM 1580 N N . SER A 1 194 ? 18.543 1.086 -17.814 1.00 93.94 194 SER A N 1
ATOM 1581 C CA . SER A 1 194 ? 19.291 0.407 -16.744 1.00 93.94 194 SER A CA 1
ATOM 1582 C C . SER A 1 194 ? 20.432 1.267 -16.172 1.00 93.94 194 SER A C 1
ATOM 1584 O O . SER A 1 194 ? 20.942 0.995 -15.086 1.00 93.94 194 SER A O 1
ATOM 1586 N N . TYR A 1 195 ? 20.789 2.364 -16.843 1.00 95.19 195 TYR A N 1
ATOM 1587 C CA . TYR A 1 195 ? 21.842 3.315 -16.466 1.00 95.19 195 TYR A CA 1
ATOM 1588 C C . TYR A 1 195 ? 21.286 4.746 -16.331 1.00 95.19 195 TYR A C 1
ATOM 1590 O O . TYR A 1 195 ? 20.118 4.992 -16.626 1.00 95.19 195 TYR A O 1
ATOM 1598 N N . ALA A 1 196 ? 22.089 5.695 -15.833 1.00 95.38 196 ALA A N 1
ATOM 1599 C CA . ALA A 1 196 ? 21.714 7.113 -15.819 1.00 95.38 196 ALA A CA 1
ATOM 1600 C C . ALA A 1 196 ? 22.189 7.803 -17.113 1.00 95.38 196 ALA A C 1
ATOM 1602 O O . ALA A 1 196 ? 23.361 7.657 -17.472 1.00 95.38 196 ALA A O 1
ATOM 1603 N N . PRO A 1 197 ? 21.334 8.547 -17.835 1.00 97.31 197 PRO A N 1
ATOM 1604 C CA . PRO A 1 197 ? 21.758 9.239 -19.045 1.00 97.31 197 PRO A CA 1
ATOM 1605 C C . PRO A 1 197 ? 22.732 10.378 -18.703 1.00 97.31 197 PRO A C 1
ATOM 1607 O O . PRO A 1 197 ? 22.587 11.042 -17.674 1.00 97.31 197 PRO A O 1
ATOM 1610 N N . CYS A 1 198 ? 23.708 10.643 -19.580 1.00 96.50 198 CYS A N 1
ATOM 1611 C CA . CYS A 1 198 ? 24.682 11.726 -19.371 1.00 96.50 198 CYS A CA 1
ATOM 1612 C C . CYS A 1 198 ? 24.075 13.130 -19.413 1.00 96.50 198 CYS A C 1
ATOM 1614 O O . CYS A 1 198 ? 24.705 14.081 -18.975 1.00 96.50 198 CYS A O 1
ATOM 1616 N N . SER A 1 199 ? 22.868 13.254 -19.959 1.00 95.75 199 SER A N 1
ATOM 1617 C CA . SER A 1 199 ? 22.102 14.489 -20.043 1.00 95.75 199 SER A CA 1
ATOM 1618 C C . SER A 1 199 ? 20.610 14.145 -20.100 1.00 95.75 199 SER A C 1
ATOM 1620 O O . SER A 1 199 ? 20.268 13.119 -20.704 1.00 95.75 199 SER A O 1
ATOM 1622 N N . PRO A 1 200 ? 19.712 14.999 -19.571 1.00 95.62 200 PRO A N 1
ATOM 1623 C CA . PRO A 1 200 ? 18.268 14.862 -19.761 1.00 95.62 200 PRO A CA 1
ATOM 1624 C C . PRO A 1 200 ? 17.839 14.866 -21.237 1.00 95.62 200 PRO A C 1
ATOM 1626 O O . PRO A 1 200 ? 16.747 14.401 -21.532 1.00 95.62 200 PRO A O 1
ATOM 1629 N N . ASN A 1 201 ? 18.700 15.322 -22.157 1.00 95.75 201 ASN A N 1
ATOM 1630 C CA . ASN A 1 201 ? 18.440 15.398 -23.600 1.00 95.75 201 ASN A CA 1
ATOM 1631 C C . ASN A 1 201 ? 19.377 14.497 -24.432 1.00 95.75 201 ASN A C 1
ATOM 1633 O O . ASN A 1 201 ? 19.595 14.740 -25.622 1.00 95.75 201 ASN A O 1
ATOM 1637 N N . CYS A 1 202 ? 19.984 13.471 -23.822 1.00 97.25 202 CYS A N 1
ATOM 1638 C CA . CYS A 1 202 ? 20.916 12.579 -24.514 1.00 97.25 202 CYS A CA 1
ATOM 1639 C C . CYS A 1 202 ? 20.218 11.768 -25.623 1.00 97.25 202 CYS A C 1
ATOM 1641 O O . CYS A 1 202 ? 19.541 10.779 -25.347 1.00 97.25 202 CYS A O 1
ATOM 1643 N N . GLN A 1 203 ? 20.455 12.132 -26.887 1.00 97.44 203 GLN A N 1
ATOM 1644 C CA . GLN A 1 203 ? 19.827 11.490 -28.051 1.00 97.44 203 GLN A CA 1
ATOM 1645 C C . GLN A 1 203 ? 20.107 9.983 -28.136 1.00 97.44 203 GLN A C 1
ATOM 1647 O O . GLN A 1 203 ? 19.207 9.200 -28.416 1.00 97.44 203 GLN A O 1
ATOM 1652 N N . HIS A 1 204 ? 21.329 9.544 -27.819 1.00 97.44 204 HIS A N 1
ATOM 1653 C CA . HIS A 1 204 ? 21.658 8.115 -27.836 1.00 97.44 204 HIS A CA 1
ATOM 1654 C C . HIS A 1 204 ? 20.891 7.322 -26.771 1.00 97.44 204 HIS A C 1
ATOM 1656 O O . HIS A 1 204 ? 20.491 6.189 -27.019 1.00 97.44 204 HIS A O 1
ATOM 1662 N N . ALA A 1 205 ? 20.682 7.907 -25.587 1.00 97.75 205 ALA A N 1
ATOM 1663 C CA . ALA A 1 205 ? 19.878 7.274 -24.551 1.00 97.75 205 ALA A CA 1
ATOM 1664 C C . ALA A 1 205 ? 18.386 7.288 -24.915 1.00 97.75 205 ALA A C 1
ATOM 1666 O O . ALA A 1 205 ? 17.684 6.329 -24.604 1.00 97.75 205 ALA A O 1
ATOM 1667 N N . LEU A 1 206 ? 17.915 8.339 -25.598 1.00 97.69 206 LEU A N 1
ATOM 1668 C CA . LEU A 1 206 ? 16.529 8.440 -26.053 1.00 97.69 206 LEU A CA 1
ATOM 1669 C C . LEU A 1 206 ? 16.193 7.316 -27.034 1.00 97.69 206 LEU A C 1
ATOM 1671 O O . LEU A 1 206 ? 15.230 6.598 -26.797 1.00 97.69 206 LEU A O 1
ATOM 1675 N N . VAL A 1 207 ? 17.043 7.087 -28.040 1.00 97.38 207 VAL A N 1
ATOM 1676 C CA . VAL A 1 207 ? 16.873 5.987 -29.008 1.00 97.38 207 VAL A CA 1
ATOM 1677 C C . VAL A 1 207 ? 16.759 4.630 -28.305 1.00 97.38 207 VAL A C 1
ATOM 1679 O O . VAL A 1 207 ? 15.927 3.802 -28.665 1.00 97.38 207 VAL A O 1
ATOM 1682 N N . GLN A 1 208 ? 17.562 4.384 -27.266 1.00 97.19 208 GLN A N 1
ATOM 1683 C CA . GLN A 1 208 ? 17.460 3.134 -26.506 1.00 97.19 208 GLN A CA 1
ATOM 1684 C C . GLN A 1 208 ? 16.162 3.028 -25.714 1.00 97.19 208 GLN A C 1
ATOM 1686 O O . GLN A 1 208 ? 15.543 1.966 -25.699 1.00 97.19 208 GLN A O 1
ATOM 1691 N N . ALA A 1 209 ? 15.735 4.117 -25.078 1.00 97.69 209 ALA A N 1
ATOM 1692 C CA . ALA A 1 209 ? 14.468 4.139 -24.369 1.00 97.69 209 ALA A CA 1
ATOM 1693 C C . ALA A 1 209 ? 13.276 3.955 -25.328 1.00 97.69 209 ALA A C 1
ATOM 1695 O O . ALA A 1 209 ? 12.326 3.258 -24.984 1.00 97.69 209 ALA A O 1
ATOM 1696 N N . GLU A 1 210 ? 13.329 4.517 -26.536 1.00 97.56 210 GLU A N 1
ATOM 1697 C CA . GLU A 1 210 ? 12.322 4.318 -27.585 1.00 97.56 210 GLU A CA 1
ATOM 1698 C C . GLU A 1 210 ? 12.272 2.862 -28.060 1.00 97.56 210 GLU A C 1
ATOM 1700 O O . GLU A 1 210 ? 11.187 2.290 -28.143 1.00 97.56 210 GLU A O 1
ATOM 1705 N N . ASN A 1 211 ? 13.428 2.227 -28.277 1.00 97.06 211 ASN A N 1
ATOM 1706 C CA . ASN A 1 211 ? 13.500 0.802 -28.616 1.00 97.06 211 ASN A CA 1
ATOM 1707 C C . ASN A 1 211 ? 12.902 -0.079 -27.509 1.00 97.06 211 ASN A C 1
ATOM 1709 O O . ASN A 1 211 ? 12.165 -1.022 -27.793 1.00 97.06 211 ASN A O 1
ATOM 1713 N N . TRP A 1 212 ? 13.172 0.252 -26.243 1.00 97.62 212 TRP A N 1
ATOM 1714 C CA . TRP A 1 212 ? 12.575 -0.435 -25.098 1.00 97.62 212 TRP A CA 1
ATOM 1715 C C . TRP A 1 212 ? 11.045 -0.289 -25.082 1.00 97.62 212 TRP A C 1
ATOM 1717 O O . TRP A 1 212 ? 10.326 -1.265 -24.863 1.00 97.62 212 TRP A O 1
ATOM 1727 N N . MET A 1 213 ? 10.533 0.918 -25.351 1.00 98.06 213 MET A N 1
ATOM 1728 C CA . MET A 1 213 ? 9.091 1.187 -25.418 1.00 98.06 213 MET A CA 1
ATOM 1729 C C . MET A 1 213 ? 8.423 0.443 -26.578 1.00 98.06 213 MET A C 1
ATOM 1731 O O . MET A 1 213 ? 7.330 -0.091 -26.398 1.00 98.06 213 MET A O 1
ATOM 1735 N N . ALA A 1 214 ? 9.075 0.385 -27.742 1.00 97.56 214 ALA A N 1
ATOM 1736 C CA . ALA A 1 214 ? 8.590 -0.358 -28.901 1.00 97.56 214 ALA A CA 1
ATOM 1737 C C . ALA A 1 214 ? 8.457 -1.853 -28.580 1.00 97.56 214 ALA A C 1
ATOM 1739 O O . ALA A 1 214 ? 7.375 -2.412 -28.745 1.00 97.56 214 ALA A O 1
ATOM 1740 N N . LEU A 1 215 ? 9.498 -2.457 -27.995 1.00 97.69 215 LEU A N 1
ATOM 1741 C CA . LEU A 1 215 ? 9.476 -3.860 -27.582 1.00 97.69 215 LEU A CA 1
ATOM 1742 C C . LEU A 1 215 ? 8.342 -4.153 -26.591 1.00 97.69 215 LEU A C 1
ATOM 1744 O O . LEU A 1 215 ? 7.586 -5.105 -26.761 1.00 97.69 215 LEU A O 1
ATOM 1748 N N . ALA A 1 216 ? 8.179 -3.317 -25.564 1.00 97.50 216 ALA A N 1
ATOM 1749 C CA . ALA A 1 216 ? 7.073 -3.478 -24.623 1.00 97.50 216 ALA A CA 1
ATOM 1750 C C . ALA A 1 216 ? 5.696 -3.347 -25.306 1.00 97.50 216 ALA A C 1
ATOM 1752 O O . ALA A 1 216 ? 4.720 -3.969 -24.875 1.00 97.50 216 ALA A O 1
ATOM 1753 N N . GLY A 1 217 ? 5.607 -2.540 -26.367 1.00 97.25 217 GLY A N 1
ATOM 1754 C CA . GLY A 1 217 ? 4.420 -2.405 -27.204 1.00 97.25 217 GLY A CA 1
ATOM 1755 C C . GLY A 1 217 ? 4.108 -3.700 -27.946 1.00 97.25 217 GLY A C 1
ATOM 1756 O O . GLY A 1 217 ? 2.971 -4.168 -27.882 1.00 97.25 217 GLY A O 1
ATOM 1757 N N . ASP A 1 218 ? 5.124 -4.317 -28.548 1.00 96.38 218 ASP A N 1
ATOM 1758 C CA . ASP A 1 218 ? 5.022 -5.599 -29.258 1.00 96.38 218 ASP A CA 1
ATOM 1759 C C . ASP A 1 218 ? 4.640 -6.758 -28.322 1.00 96.38 218 ASP A C 1
ATOM 1761 O O . ASP A 1 218 ? 3.926 -7.680 -28.717 1.00 96.38 218 ASP A O 1
ATOM 1765 N N . MET A 1 219 ? 5.017 -6.675 -27.042 1.00 95.56 219 MET A N 1
ATOM 1766 C CA . MET A 1 219 ? 4.572 -7.600 -25.989 1.00 95.56 219 MET A CA 1
ATOM 1767 C C . MET A 1 219 ? 3.103 -7.390 -25.555 1.00 95.56 219 MET A C 1
ATOM 1769 O O . MET A 1 219 ? 2.599 -8.123 -24.703 1.00 95.56 219 MET A O 1
ATOM 1773 N N . GLY A 1 220 ? 2.401 -6.394 -26.107 1.00 96.44 220 GLY A N 1
ATOM 1774 C CA . GLY A 1 220 ? 0.986 -6.122 -25.835 1.00 96.44 220 GLY A CA 1
ATOM 1775 C C . GLY A 1 220 ? 0.715 -5.189 -24.649 1.00 96.44 220 GLY A C 1
ATOM 1776 O O . GLY A 1 220 ? -0.422 -5.115 -24.177 1.00 96.44 220 GLY A O 1
ATOM 1777 N N . TYR A 1 221 ? 1.715 -4.448 -24.157 1.00 97.44 221 TYR A N 1
ATOM 1778 C CA . TYR A 1 221 ? 1.570 -3.578 -22.979 1.00 97.44 221 TYR A CA 1
ATOM 1779 C C . TYR A 1 221 ? 1.199 -2.121 -23.289 1.00 97.44 221 TYR A C 1
ATOM 1781 O O . TYR A 1 221 ? 1.345 -1.257 -22.424 1.00 97.44 221 TYR A O 1
ATOM 1789 N N . THR A 1 222 ? 0.666 -1.820 -24.476 1.00 96.19 222 THR A N 1
ATOM 1790 C CA . THR A 1 222 ? 0.376 -0.448 -24.944 1.00 96.19 222 THR A CA 1
ATOM 1791 C C . THR A 1 222 ? -0.357 0.423 -23.914 1.00 96.19 222 THR A C 1
ATOM 1793 O O . THR A 1 222 ? 0.006 1.580 -23.712 1.00 96.19 222 THR A O 1
ATOM 1796 N N . SER A 1 223 ? -1.354 -0.122 -23.206 1.00 96.38 223 SER A N 1
ATOM 1797 C CA . SER A 1 223 ? -2.080 0.638 -22.175 1.00 96.38 223 SER A CA 1
ATOM 1798 C C . SER A 1 223 ? -1.183 1.065 -21.007 1.00 96.38 223 SER A C 1
ATOM 1800 O O . SER A 1 223 ? -1.281 2.203 -20.555 1.00 96.38 223 SER A O 1
ATOM 1802 N N . LEU A 1 224 ? -0.310 0.177 -20.519 1.00 97.19 224 LEU A N 1
ATOM 1803 C CA . LEU A 1 224 ? 0.621 0.496 -19.431 1.00 97.19 224 LEU A CA 1
ATOM 1804 C C . LEU A 1 224 ? 1.712 1.464 -19.894 1.00 97.19 224 LEU A C 1
ATOM 1806 O O . LEU A 1 224 ? 2.151 2.302 -19.111 1.00 97.19 224 LEU A O 1
ATOM 1810 N N . LEU A 1 225 ? 2.114 1.391 -21.164 1.00 97.38 225 LEU A N 1
ATOM 1811 C CA . LEU A 1 225 ? 3.067 2.330 -21.755 1.00 97.38 225 LEU A CA 1
ATOM 1812 C C . LEU A 1 225 ? 2.507 3.746 -21.842 1.00 97.38 225 LEU A C 1
ATOM 1814 O O . LEU A 1 225 ? 3.225 4.696 -21.544 1.00 97.38 225 LEU A O 1
ATOM 1818 N N . ASN A 1 226 ? 1.222 3.898 -22.163 1.00 97.50 226 ASN A N 1
ATOM 1819 C CA . ASN A 1 226 ? 0.560 5.202 -22.126 1.00 97.50 226 ASN A CA 1
ATOM 1820 C C . ASN A 1 226 ? 0.520 5.772 -20.700 1.00 97.50 226 ASN A C 1
ATOM 1822 O O . ASN A 1 226 ? 0.805 6.954 -20.497 1.00 97.50 226 ASN A O 1
ATOM 1826 N N . ASP A 1 227 ? 0.229 4.934 -19.698 1.00 97.69 227 ASP A N 1
ATOM 1827 C CA . ASP A 1 227 ? 0.286 5.341 -18.289 1.00 97.69 227 ASP A CA 1
ATOM 1828 C C . ASP A 1 227 ? 1.717 5.734 -17.874 1.00 97.69 227 ASP A C 1
ATOM 1830 O O . ASP A 1 227 ? 1.910 6.727 -17.171 1.00 97.69 227 ASP A O 1
ATOM 1834 N N . MET A 1 228 ? 2.729 4.996 -18.338 1.00 97.56 228 MET A N 1
ATOM 1835 C CA . MET A 1 228 ? 4.143 5.269 -18.074 1.00 97.56 228 MET A CA 1
ATOM 1836 C C . MET A 1 228 ? 4.609 6.577 -18.721 1.00 97.56 228 MET A C 1
ATOM 1838 O O . MET A 1 228 ? 5.224 7.395 -18.043 1.00 97.56 228 MET A O 1
ATOM 1842 N N . LEU A 1 229 ? 4.259 6.822 -19.987 1.00 97.50 229 LEU A N 1
ATOM 1843 C CA . LEU A 1 229 ? 4.520 8.087 -20.682 1.00 97.50 229 LEU A CA 1
ATOM 1844 C C . LEU A 1 229 ? 3.837 9.263 -19.990 1.00 97.50 229 LEU A C 1
ATOM 1846 O O . LEU A 1 229 ? 4.461 10.301 -19.799 1.00 97.50 229 LEU A O 1
ATOM 1850 N N . THR A 1 230 ? 2.588 9.091 -19.554 1.00 97.19 230 THR A N 1
ATOM 1851 C CA . THR A 1 230 ? 1.875 10.119 -18.783 1.00 97.19 230 THR A CA 1
ATOM 1852 C C . THR A 1 230 ? 2.599 10.421 -17.467 1.00 97.19 230 THR A C 1
ATOM 1854 O O . THR A 1 230 ? 2.796 11.584 -17.119 1.00 97.19 230 THR A O 1
ATOM 1857 N N . LEU A 1 231 ? 3.043 9.386 -16.740 1.00 97.00 231 LEU A N 1
ATOM 1858 C CA . LEU A 1 231 ? 3.795 9.538 -15.491 1.00 97.00 231 LEU A CA 1
ATOM 1859 C C . LEU A 1 231 ? 5.133 10.251 -15.715 1.00 97.00 231 LEU A C 1
ATOM 1861 O O . LEU A 1 231 ? 5.482 11.165 -14.974 1.00 97.00 231 LEU A O 1
ATOM 1865 N N . PHE A 1 232 ? 5.877 9.844 -16.737 1.00 96.69 232 PHE A N 1
ATOM 1866 C CA . PHE A 1 232 ? 7.169 10.417 -17.102 1.00 96.69 232 PHE A CA 1
ATOM 1867 C C . PHE A 1 232 ? 7.068 11.833 -17.650 1.00 96.69 232 PHE A C 1
ATOM 1869 O O . PHE A 1 232 ? 7.967 12.642 -17.423 1.00 96.69 232 PHE A O 1
ATOM 1876 N N . GLY A 1 233 ? 5.958 12.134 -18.320 1.00 96.06 233 GLY A N 1
ATOM 1877 C CA . GLY A 1 233 ? 5.585 13.459 -18.781 1.00 96.06 233 GLY A CA 1
ATOM 1878 C C . GLY A 1 233 ? 5.191 14.398 -17.645 1.00 96.06 233 GLY A C 1
ATOM 1879 O O . GLY A 1 233 ? 5.062 15.587 -17.889 1.00 96.06 233 GLY A O 1
ATOM 1880 N N . ALA A 1 234 ? 5.028 13.932 -16.403 1.00 95.31 234 ALA A N 1
ATOM 1881 C CA . ALA A 1 234 ? 4.705 14.814 -15.286 1.00 95.31 234 ALA A CA 1
ATOM 1882 C C . ALA A 1 234 ? 5.746 15.933 -15.130 1.00 95.31 234 ALA A C 1
ATOM 1884 O O . ALA A 1 234 ? 6.943 15.630 -15.099 1.00 95.31 234 ALA A O 1
ATOM 1885 N N . PRO A 1 235 ? 5.332 17.201 -14.933 1.00 95.88 235 PRO A N 1
ATOM 1886 C CA . PRO A 1 235 ? 6.277 18.205 -14.478 1.00 95.88 235 PRO A CA 1
ATOM 1887 C C . PRO A 1 235 ? 6.848 17.767 -13.125 1.00 95.88 235 PRO A C 1
ATOM 1889 O O . PRO A 1 235 ? 6.122 17.265 -12.260 1.00 95.88 235 PRO A O 1
ATOM 1892 N N . CYS A 1 236 ? 8.149 17.936 -12.918 1.00 96.44 236 CYS A N 1
ATOM 1893 C CA . CYS A 1 236 ? 8.767 17.585 -11.644 1.00 96.44 236 CYS A CA 1
ATOM 1894 C C . CYS A 1 236 ? 9.892 18.538 -11.259 1.00 96.44 236 CYS A C 1
ATOM 1896 O O . CYS A 1 236 ? 10.602 19.077 -12.105 1.00 96.44 236 CYS A O 1
ATOM 1898 N N . ALA A 1 237 ? 10.038 18.744 -9.953 1.00 97.31 237 ALA A N 1
ATOM 1899 C CA . ALA A 1 237 ? 11.128 19.505 -9.363 1.00 97.31 237 ALA A CA 1
ATOM 1900 C C . ALA A 1 237 ? 11.971 18.560 -8.515 1.00 97.31 237 ALA A C 1
ATOM 1902 O O . ALA A 1 237 ? 11.473 18.037 -7.516 1.00 97.31 237 ALA A O 1
ATOM 1903 N N . TRP A 1 238 ? 13.229 18.359 -8.883 1.00 97.81 238 TRP A N 1
ATOM 1904 C CA . TRP A 1 238 ? 14.228 17.748 -8.016 1.00 97.81 238 TRP A CA 1
ATOM 1905 C C . TRP A 1 238 ? 14.990 18.868 -7.313 1.00 97.81 238 TRP A C 1
ATOM 1907 O O . TRP A 1 238 ? 15.416 19.831 -7.944 1.00 97.81 238 TRP A O 1
ATOM 1917 N N . THR A 1 239 ? 15.136 18.781 -5.997 1.00 97.75 239 THR A N 1
ATOM 1918 C CA . THR A 1 239 ? 15.896 19.757 -5.212 1.00 97.75 239 THR A CA 1
ATOM 1919 C C . THR A 1 239 ? 16.813 19.052 -4.240 1.00 97.75 239 THR A C 1
ATOM 1921 O O . THR A 1 239 ? 16.364 18.096 -3.621 1.00 97.75 239 THR A O 1
ATOM 1924 N N . ALA A 1 240 ? 18.039 19.534 -4.052 1.00 97.50 240 ALA A N 1
ATOM 1925 C CA . ALA A 1 240 ? 18.998 18.961 -3.110 1.00 97.50 240 ALA A CA 1
ATOM 1926 C C . ALA A 1 240 ? 19.578 20.008 -2.166 1.00 97.50 240 ALA A C 1
ATOM 1928 O O . ALA A 1 240 ? 19.971 21.089 -2.602 1.00 97.50 240 ALA A O 1
ATOM 1929 N N . MET A 1 241 ? 19.616 19.676 -0.873 1.00 97.81 241 MET A N 1
ATOM 1930 C CA . MET A 1 241 ? 20.256 20.476 0.173 1.00 97.81 241 MET A CA 1
ATOM 1931 C C . MET A 1 241 ? 20.568 19.586 1.382 1.00 97.81 241 MET A C 1
ATOM 1933 O O . MET A 1 241 ? 19.755 18.735 1.748 1.00 97.81 241 MET A O 1
ATOM 1937 N N . HIS A 1 242 ? 21.732 19.764 2.014 1.00 97.50 242 HIS A N 1
ATOM 1938 C CA . HIS A 1 242 ? 22.135 19.033 3.231 1.00 97.50 242 HIS A CA 1
ATOM 1939 C C . HIS A 1 242 ? 22.045 17.494 3.135 1.00 97.50 242 HIS A C 1
ATOM 1941 O O . HIS A 1 242 ? 21.793 16.805 4.122 1.00 97.50 242 HIS A O 1
ATOM 1947 N N . GLY A 1 243 ? 22.243 16.949 1.935 1.00 96.94 243 GLY A N 1
ATOM 1948 C CA . GLY A 1 243 ? 22.301 15.508 1.679 1.00 96.94 243 GLY A CA 1
ATOM 1949 C C . GLY A 1 243 ? 20.937 14.877 1.423 1.00 96.94 243 GLY A C 1
ATOM 1950 O O . GLY A 1 243 ? 20.831 13.657 1.325 1.00 96.94 243 GLY A O 1
ATOM 1951 N N . ILE A 1 244 ? 19.887 15.696 1.313 1.00 97.81 244 ILE A N 1
ATOM 1952 C CA . ILE A 1 244 ? 18.519 15.263 1.042 1.00 97.81 244 ILE A CA 1
ATOM 1953 C C . ILE A 1 244 ? 18.089 15.806 -0.314 1.00 97.81 244 ILE A C 1
ATOM 1955 O O . ILE A 1 244 ? 18.042 17.021 -0.511 1.00 97.81 244 ILE A O 1
ATOM 1959 N N . ALA A 1 245 ? 17.725 14.901 -1.218 1.00 97.94 245 ALA A N 1
ATOM 1960 C CA . ALA A 1 245 ? 16.995 15.229 -2.425 1.00 97.94 245 ALA A CA 1
ATOM 1961 C C . ALA A 1 245 ? 15.490 15.138 -2.145 1.00 97.94 245 ALA A C 1
ATOM 1963 O O . ALA A 1 245 ? 14.986 14.085 -1.748 1.00 97.94 245 ALA A O 1
ATOM 1964 N N . GLU A 1 246 ? 14.760 16.232 -2.358 1.00 98.19 246 GLU A N 1
ATOM 1965 C CA . GLU A 1 246 ? 13.306 16.232 -2.480 1.00 98.19 246 GLU A CA 1
ATOM 1966 C C . GLU A 1 246 ? 12.912 16.308 -3.950 1.00 98.19 246 GLU A C 1
ATOM 1968 O O . GLU A 1 246 ? 13.199 17.288 -4.634 1.00 98.19 246 GLU A O 1
ATOM 1973 N N . ILE A 1 247 ? 12.164 15.311 -4.394 1.00 97.75 247 ILE A N 1
ATOM 1974 C CA . ILE A 1 247 ? 11.501 15.290 -5.686 1.00 97.75 247 ILE A CA 1
ATOM 1975 C C . ILE A 1 247 ? 10.024 15.581 -5.453 1.00 97.75 247 ILE A C 1
ATOM 1977 O O . ILE A 1 247 ? 9.350 14.895 -4.679 1.00 97.75 247 ILE A O 1
ATOM 1981 N N . LYS A 1 248 ? 9.498 16.575 -6.154 1.00 97.25 248 LYS A N 1
ATOM 1982 C CA . LYS A 1 248 ? 8.078 16.915 -6.155 1.00 97.25 248 LYS A CA 1
ATOM 1983 C C . LYS A 1 248 ? 7.526 16.652 -7.541 1.00 97.25 248 LYS A C 1
ATOM 1985 O O . LYS A 1 248 ? 8.140 17.043 -8.529 1.00 97.25 248 LYS A O 1
ATOM 1990 N N . THR A 1 249 ? 6.359 16.026 -7.597 1.00 96.62 249 THR A N 1
ATOM 1991 C CA . THR A 1 249 ? 5.531 15.886 -8.796 1.00 96.62 249 THR A CA 1
ATOM 1992 C C . THR A 1 249 ? 4.082 16.217 -8.425 1.00 96.62 249 THR A C 1
ATOM 1994 O O . THR A 1 249 ? 3.743 16.250 -7.237 1.00 96.62 249 THR A O 1
ATOM 1997 N N . PRO A 1 250 ? 3.184 16.417 -9.401 1.00 95.88 250 PRO A N 1
ATOM 1998 C CA . PRO A 1 250 ? 1.760 16.558 -9.130 1.00 95.88 250 PRO A CA 1
ATOM 1999 C C . PRO A 1 250 ? 1.091 15.319 -8.522 1.00 95.88 250 PRO A C 1
ATOM 2001 O O . PRO A 1 250 ? -0.070 15.408 -8.146 1.00 95.88 250 PRO A O 1
ATOM 2004 N N . LEU A 1 251 ? 1.778 14.176 -8.427 1.00 96.38 251 LEU A N 1
ATOM 2005 C CA . LEU A 1 251 ? 1.243 12.929 -7.866 1.00 96.38 251 LEU A CA 1
ATOM 2006 C C . LEU A 1 251 ? 1.908 12.533 -6.548 1.00 96.38 251 LEU A C 1
ATOM 2008 O O . LEU A 1 251 ? 1.257 11.988 -5.651 1.00 96.38 251 LEU A O 1
ATOM 2012 N N . LEU A 1 252 ? 3.213 12.774 -6.437 1.00 96.56 252 LEU A N 1
ATOM 2013 C CA . LEU A 1 252 ? 4.070 12.210 -5.405 1.00 96.56 252 LEU A CA 1
ATOM 2014 C C . LEU A 1 252 ? 5.040 13.261 -4.868 1.00 96.56 252 LEU A C 1
ATOM 2016 O O . LEU A 1 252 ? 5.537 14.117 -5.599 1.00 96.56 252 LEU A O 1
ATOM 2020 N N . LYS A 1 253 ? 5.390 13.118 -3.593 1.00 97.44 253 LYS A N 1
ATOM 2021 C CA . LYS A 1 253 ? 6.607 13.695 -3.025 1.00 97.44 253 LYS A CA 1
ATOM 2022 C C . LYS A 1 253 ? 7.543 12.554 -2.653 1.00 97.44 253 LYS A C 1
ATOM 2024 O O . LYS A 1 253 ? 7.131 11.649 -1.931 1.00 97.44 253 LYS A O 1
ATOM 2029 N N . ILE A 1 254 ? 8.780 12.593 -3.129 1.00 97.44 254 ILE A N 1
ATOM 2030 C CA . ILE A 1 254 ? 9.821 11.604 -2.836 1.00 97.44 254 ILE A CA 1
ATOM 2031 C C . ILE A 1 254 ? 10.968 12.317 -2.112 1.00 97.44 254 ILE A C 1
ATOM 2033 O O . ILE A 1 254 ? 11.318 13.447 -2.445 1.00 97.44 254 ILE A O 1
ATOM 2037 N N . SER A 1 255 ? 11.548 11.655 -1.117 1.00 97.81 255 SER A N 1
ATOM 2038 C CA . SER A 1 255 ? 12.745 12.089 -0.406 1.00 97.81 255 SER A CA 1
ATOM 2039 C C . SER A 1 255 ? 13.767 10.957 -0.389 1.00 97.81 255 SER A C 1
ATOM 2041 O O . SER A 1 255 ? 13.452 9.839 0.026 1.00 97.81 255 SER A O 1
ATOM 2043 N N . THR A 1 256 ? 14.989 11.247 -0.823 1.00 96.69 256 THR A N 1
ATOM 2044 C CA . THR A 1 256 ? 16.109 10.295 -0.879 1.00 96.69 256 THR A CA 1
ATOM 2045 C C . THR A 1 256 ? 17.405 10.983 -0.462 1.00 96.69 256 THR A C 1
ATOM 2047 O O . THR A 1 256 ? 17.472 12.212 -0.442 1.00 96.69 256 THR A O 1
ATOM 2050 N N . ASN A 1 257 ? 18.433 10.215 -0.113 1.00 95.38 257 ASN A N 1
ATOM 2051 C CA . ASN A 1 257 ? 19.773 10.771 0.060 1.00 95.38 257 ASN A CA 1
ATOM 2052 C C . ASN A 1 257 ? 20.375 11.196 -1.293 1.00 95.38 257 ASN A C 1
ATOM 2054 O O . ASN A 1 257 ? 20.070 10.594 -2.323 1.00 95.38 257 ASN A O 1
ATOM 2058 N N . THR A 1 258 ? 21.223 12.218 -1.250 1.00 95.69 258 THR A N 1
ATOM 2059 C CA . THR A 1 258 ? 22.028 12.783 -2.347 1.00 95.69 258 THR A CA 1
ATOM 2060 C C . THR A 1 258 ? 23.306 13.376 -1.741 1.00 95.69 258 THR A C 1
ATOM 2062 O O . THR A 1 258 ? 23.465 13.381 -0.517 1.00 95.69 258 THR A O 1
ATOM 2065 N N . ASP A 1 259 ? 24.210 13.918 -2.555 1.00 95.19 259 ASP A N 1
ATOM 2066 C CA . ASP A 1 259 ? 25.368 14.659 -2.052 1.00 95.19 259 ASP A CA 1
ATOM 2067 C C . ASP A 1 259 ? 24.969 15.821 -1.138 1.00 95.19 259 ASP A C 1
ATOM 2069 O O . ASP A 1 259 ? 24.032 16.578 -1.411 1.00 95.19 259 ASP A O 1
ATOM 2073 N N . ALA A 1 260 ? 25.683 15.959 -0.021 1.00 96.62 260 ALA A N 1
ATOM 2074 C CA . ALA A 1 260 ? 25.445 17.047 0.906 1.00 96.62 260 ALA A CA 1
ATOM 2075 C C . ALA A 1 260 ? 25.979 18.353 0.334 1.00 96.62 260 ALA A C 1
ATOM 2077 O O . ALA A 1 260 ? 27.172 18.470 0.092 1.00 96.62 260 ALA A O 1
ATOM 2078 N N . THR A 1 261 ? 25.100 19.334 0.144 1.00 96.69 261 THR A N 1
ATOM 2079 C CA . THR A 1 261 ? 25.456 20.671 -0.336 1.00 96.69 261 THR A CA 1
ATOM 2080 C C . THR A 1 261 ? 25.026 21.743 0.660 1.00 96.69 261 THR A C 1
ATOM 2082 O O . THR A 1 261 ? 24.023 21.568 1.362 1.00 96.69 261 THR A O 1
ATOM 2085 N N . ARG A 1 262 ? 25.783 22.845 0.729 1.00 96.69 262 ARG A N 1
ATOM 2086 C CA . ARG A 1 262 ? 25.439 24.040 1.519 1.00 96.69 262 ARG A CA 1
ATOM 2087 C C . ARG A 1 262 ? 24.237 24.767 0.926 1.00 96.69 262 ARG A C 1
ATOM 2089 O O . ARG A 1 262 ? 23.279 25.054 1.636 1.00 96.69 262 ARG A O 1
ATOM 2096 N N . ASP A 1 263 ? 24.302 25.044 -0.372 1.00 96.44 263 ASP A N 1
ATOM 2097 C CA . ASP A 1 263 ? 23.240 25.736 -1.092 1.00 96.44 263 ASP A CA 1
ATOM 2098 C C . ASP A 1 263 ? 22.237 24.742 -1.692 1.00 96.44 263 ASP A C 1
ATOM 2100 O O . ASP A 1 263 ? 22.538 23.563 -1.922 1.00 96.44 263 ASP A O 1
ATOM 2104 N N . LYS A 1 264 ? 21.021 25.234 -1.944 1.00 96.75 264 LYS A N 1
ATOM 2105 C CA . LYS A 1 264 ? 19.957 24.454 -2.573 1.00 96.75 264 LYS A CA 1
ATOM 2106 C C . LYS A 1 264 ? 20.145 24.422 -4.087 1.00 96.75 264 LYS A C 1
ATOM 2108 O O . LYS A 1 264 ? 20.008 25.451 -4.745 1.00 96.75 264 LYS A O 1
ATOM 2113 N N . PHE A 1 265 ? 20.324 23.227 -4.634 1.00 96.69 265 PHE A N 1
ATOM 2114 C CA . PHE A 1 265 ? 20.280 22.985 -6.075 1.00 96.69 265 PHE A CA 1
ATOM 2115 C C . PHE A 1 265 ? 18.873 22.578 -6.499 1.00 96.69 265 PHE A C 1
ATOM 2117 O O . PHE A 1 265 ? 18.184 21.871 -5.763 1.00 96.69 265 PHE A O 1
ATOM 2124 N N . THR A 1 266 ? 18.427 23.036 -7.666 1.00 96.81 266 THR A N 1
ATOM 2125 C CA . THR A 1 266 ? 17.103 22.738 -8.224 1.00 96.81 266 THR A CA 1
ATOM 2126 C C . THR A 1 266 ? 17.227 22.343 -9.692 1.00 96.81 266 THR A C 1
ATOM 2128 O O . THR A 1 266 ? 17.909 23.022 -10.454 1.00 96.81 266 THR A O 1
ATOM 2131 N N . VAL A 1 267 ? 16.550 21.264 -10.082 1.00 96.75 267 VAL A N 1
ATOM 2132 C CA . VAL A 1 267 ? 16.353 20.839 -11.471 1.00 96.75 267 VAL A CA 1
ATOM 2133 C C . VAL A 1 267 ? 14.850 20.738 -11.721 1.00 96.75 267 VAL A C 1
ATOM 2135 O O . VAL A 1 267 ? 14.164 19.946 -11.072 1.00 96.75 267 VAL A O 1
ATOM 2138 N N . ASN A 1 268 ? 14.336 21.542 -12.646 1.00 96.38 268 ASN A N 1
ATOM 2139 C CA . ASN A 1 268 ? 12.929 21.560 -13.031 1.00 96.38 268 ASN A CA 1
ATOM 2140 C C . ASN A 1 268 ? 12.755 20.927 -14.413 1.00 96.38 268 ASN A C 1
ATOM 2142 O O . ASN A 1 268 ? 13.339 21.391 -15.390 1.00 96.38 268 ASN A O 1
ATOM 2146 N N . TYR A 1 269 ? 11.905 19.910 -14.498 1.00 95.62 269 TYR A N 1
ATOM 2147 C CA . TYR A 1 269 ? 11.469 19.309 -15.753 1.00 95.62 269 TYR A CA 1
ATOM 2148 C C . TYR A 1 269 ? 10.106 19.893 -16.113 1.00 95.62 269 TYR A C 1
ATOM 2150 O O . TYR A 1 269 ? 9.093 19.565 -15.489 1.00 95.62 269 TYR A O 1
ATOM 2158 N N . LEU A 1 270 ? 10.079 20.802 -17.083 1.00 94.75 270 LEU A N 1
ATOM 2159 C CA . LEU A 1 270 ? 8.858 21.441 -17.553 1.00 94.75 270 LEU A CA 1
ATOM 2160 C C . LEU A 1 270 ? 8.057 20.475 -18.416 1.00 94.75 270 LEU A C 1
ATOM 2162 O O . LEU A 1 270 ? 8.595 19.822 -19.306 1.00 94.75 270 LEU A O 1
ATOM 2166 N N . SER A 1 271 ? 6.751 20.422 -18.187 1.00 93.12 271 SER A N 1
ATOM 2167 C CA . SER A 1 271 ? 5.839 19.726 -19.082 1.00 93.12 271 SER A CA 1
ATOM 2168 C C . SER A 1 271 ? 4.436 20.302 -18.994 1.00 93.12 271 SER A C 1
ATOM 2170 O O . SER A 1 271 ? 4.014 20.791 -17.944 1.00 93.12 271 SER A O 1
ATOM 2172 N N . GLU A 1 272 ? 3.709 20.195 -20.100 1.00 89.50 272 GLU A N 1
ATOM 2173 C CA . GLU A 1 272 ? 2.296 20.552 -20.201 1.00 89.50 272 GLU A CA 1
ATOM 2174 C C . GLU A 1 272 ? 1.362 19.372 -19.890 1.00 89.50 272 GLU A C 1
ATOM 2176 O O . GLU A 1 272 ? 0.150 19.571 -19.757 1.00 89.50 272 GLU A O 1
ATOM 2181 N N . THR A 1 273 ? 1.919 18.160 -19.731 1.00 92.81 273 THR A N 1
ATOM 2182 C CA . THR A 1 273 ? 1.166 16.920 -19.499 1.00 92.81 273 THR A CA 1
ATOM 2183 C C . THR A 1 273 ? 0.168 17.103 -18.363 1.00 92.81 273 THR A C 1
ATOM 2185 O O . THR A 1 273 ? 0.536 17.389 -17.219 1.00 92.81 273 THR A O 1
ATOM 2188 N N . ASP A 1 274 ? -1.117 16.950 -18.681 1.00 88.69 274 ASP A N 1
ATOM 2189 C CA . ASP A 1 274 ? -2.169 16.953 -17.680 1.00 88.69 274 ASP A CA 1
ATOM 2190 C C . ASP A 1 274 ? -2.337 15.560 -17.092 1.00 88.69 274 ASP A C 1
ATOM 2192 O O . ASP A 1 274 ? -2.465 14.576 -17.817 1.00 88.69 274 ASP A O 1
ATOM 2196 N N . ILE A 1 275 ? -2.315 15.478 -15.768 1.00 94.12 275 ILE A N 1
ATOM 2197 C CA . ILE A 1 275 ? -2.317 14.202 -15.067 1.00 94.12 275 ILE A CA 1
ATOM 2198 C C . ILE A 1 275 ? -3.586 14.099 -14.243 1.00 94.12 275 ILE A C 1
ATOM 2200 O O . ILE A 1 275 ? -3.848 14.904 -13.350 1.00 94.12 275 ILE A O 1
ATOM 2204 N N . GLU A 1 276 ? -4.361 13.055 -14.510 1.00 92.75 276 GLU A N 1
ATOM 2205 C CA . GLU A 1 276 ? -5.589 12.795 -13.775 1.00 92.75 276 GLU A CA 1
ATOM 2206 C C . GLU A 1 276 ? -5.308 12.616 -12.275 1.00 92.75 276 GLU A C 1
ATOM 2208 O O . GLU A 1 276 ? -4.440 11.841 -11.867 1.00 92.75 276 GLU A O 1
ATOM 2213 N N . GLY A 1 277 ? -6.056 13.335 -11.435 1.00 90.38 277 GLY A N 1
ATOM 2214 C CA . GLY A 1 277 ? -5.888 13.292 -9.981 1.00 90.38 277 GLY A CA 1
ATOM 2215 C C . GLY A 1 277 ? -4.657 14.036 -9.458 1.00 90.38 277 GLY A C 1
ATOM 2216 O O . GLY A 1 277 ? -4.373 13.941 -8.262 1.00 90.38 277 GLY A O 1
ATOM 2217 N N . ALA A 1 278 ? -3.949 14.775 -10.319 1.00 91.88 278 ALA A N 1
ATOM 2218 C CA . ALA A 1 278 ? -2.869 15.663 -9.919 1.00 91.88 278 ALA A CA 1
ATOM 2219 C C . ALA A 1 278 ? -3.326 16.698 -8.884 1.00 91.88 278 ALA A C 1
ATOM 2221 O O . ALA A 1 278 ? -4.409 17.279 -8.985 1.00 91.88 278 ALA A O 1
ATOM 2222 N N . ALA A 1 279 ? -2.470 16.968 -7.900 1.00 87.69 279 ALA A N 1
ATOM 2223 C CA . ALA A 1 279 ? -2.668 18.100 -7.009 1.00 87.69 279 ALA A CA 1
ATOM 2224 C C . ALA A 1 279 ? -2.421 19.426 -7.739 1.00 87.69 279 ALA A C 1
ATOM 2226 O O . ALA A 1 279 ? -1.515 19.565 -8.562 1.00 87.69 279 ALA A O 1
ATOM 2227 N N . THR A 1 280 ? -3.202 20.427 -7.357 1.00 86.50 280 THR A N 1
ATOM 2228 C CA . THR A 1 280 ? -3.046 21.823 -7.774 1.00 86.50 280 THR A CA 1
ATOM 2229 C C . THR A 1 280 ? -2.375 22.597 -6.644 1.00 86.50 280 THR A C 1
ATOM 2231 O O . THR A 1 280 ? -2.684 22.352 -5.476 1.00 86.50 280 THR A O 1
ATOM 2234 N N . GLY A 1 281 ? -1.486 23.536 -6.953 1.00 81.50 281 GLY A N 1
ATOM 2235 C CA . GLY A 1 281 ? -0.660 24.211 -5.947 1.00 81.50 281 GLY A CA 1
ATOM 2236 C C . GLY A 1 281 ? -0.365 25.660 -6.306 1.00 81.50 281 GLY A C 1
ATOM 2237 O O . GLY A 1 281 ? -0.873 26.161 -7.298 1.00 81.50 281 GLY A O 1
ATOM 2238 N N . LEU A 1 282 ? 0.418 26.337 -5.459 1.00 70.69 282 LEU A N 1
ATOM 2239 C CA . LEU A 1 282 ? 0.819 27.743 -5.643 1.00 70.69 282 LEU A CA 1
ATOM 2240 C C . LEU A 1 282 ? 2.185 27.902 -6.332 1.00 70.69 282 LEU A C 1
ATOM 2242 O O . LEU A 1 282 ? 2.644 29.023 -6.537 1.00 70.69 282 LEU A O 1
ATOM 2246 N N . GLY A 1 283 ? 2.869 26.796 -6.628 1.00 82.00 283 GLY A N 1
ATOM 2247 C CA . GLY A 1 283 ? 4.204 26.809 -7.209 1.00 82.00 283 GLY A CA 1
ATOM 2248 C C . GLY A 1 283 ? 4.524 25.514 -7.942 1.00 82.00 283 GLY A C 1
ATOM 2249 O O . GLY A 1 283 ? 3.854 24.497 -7.761 1.00 82.00 283 GLY A O 1
ATOM 2250 N N . PHE A 1 284 ? 5.567 25.563 -8.766 1.00 85.50 284 PHE A N 1
ATOM 2251 C CA . PHE A 1 284 ? 6.039 24.425 -9.546 1.00 85.50 284 PHE A CA 1
ATOM 2252 C C . PHE A 1 284 ? 6.395 23.228 -8.633 1.00 85.50 284 PHE A C 1
ATOM 2254 O O . PHE A 1 284 ? 6.968 23.427 -7.555 1.00 85.50 284 PHE A O 1
ATOM 2261 N N . PRO A 1 285 ? 6.048 21.985 -9.016 1.00 84.44 285 PRO A N 1
ATOM 2262 C CA . PRO A 1 285 ? 5.536 21.541 -10.322 1.00 84.44 285 PRO A CA 1
ATOM 2263 C C . PRO A 1 285 ? 4.009 21.552 -10.472 1.00 84.44 285 PRO A C 1
ATOM 2265 O O . PRO A 1 285 ? 3.480 21.000 -11.432 1.00 84.44 285 PRO A O 1
ATOM 2268 N N . PHE A 1 286 ? 3.272 22.114 -9.518 1.00 87.50 286 PHE A N 1
ATOM 2269 C CA . PHE A 1 286 ? 1.818 22.039 -9.539 1.00 87.50 286 PHE A CA 1
ATOM 2270 C C . PHE A 1 286 ? 1.235 23.069 -10.503 1.00 87.50 286 PHE A C 1
ATOM 2272 O O . PHE A 1 286 ? 1.668 24.224 -10.523 1.00 87.50 286 PHE A O 1
ATOM 2279 N N . LYS A 1 287 ? 0.202 22.677 -11.259 1.00 81.44 287 LYS A N 1
ATOM 2280 C CA . LYS A 1 287 ? -0.595 23.651 -12.005 1.00 81.44 287 LYS A CA 1
ATOM 2281 C C . LYS A 1 287 ? -1.214 24.616 -10.998 1.00 81.44 287 LYS A C 1
ATOM 2283 O O . LYS A 1 287 ? -1.927 24.202 -10.076 1.00 81.44 287 LYS A O 1
ATOM 2288 N N . ASN A 1 288 ? -0.923 25.901 -11.176 1.00 77.50 288 ASN A N 1
ATOM 2289 C CA . ASN A 1 288 ? -1.691 26.943 -10.523 1.00 77.50 288 ASN A CA 1
ATOM 2290 C C . ASN A 1 288 ? -3.112 26.801 -11.052 1.00 77.50 288 ASN A C 1
ATOM 2292 O O . ASN A 1 288 ? -3.322 26.897 -12.261 1.00 77.50 288 ASN A O 1
ATOM 2296 N N . ASN A 1 289 ? -4.086 26.565 -10.173 1.00 64.75 289 ASN A N 1
ATOM 2297 C CA . ASN A 1 289 ? -5.471 26.736 -10.583 1.00 64.75 289 ASN A CA 1
ATOM 2298 C C . ASN A 1 289 ? -5.567 28.148 -11.156 1.00 64.75 289 ASN A C 1
ATOM 2300 O O . ASN A 1 289 ? -5.312 29.114 -10.427 1.00 64.75 289 ASN A O 1
ATOM 2304 N N . CYS A 1 290 ? -5.919 28.277 -12.442 1.00 58.34 290 CYS A N 1
ATOM 2305 C CA . CYS A 1 290 ? -6.571 29.488 -12.912 1.00 58.34 290 CYS A CA 1
ATOM 2306 C C . CYS A 1 290 ? -7.705 29.679 -11.924 1.00 58.34 290 CYS A C 1
ATOM 2308 O O . CYS A 1 290 ? -8.640 28.877 -11.908 1.00 58.34 290 CYS A O 1
ATOM 2310 N N . LYS A 1 291 ? -7.533 30.620 -10.988 1.00 53.19 291 LYS A N 1
ATOM 2311 C CA . LYS A 1 291 ? -8.514 30.857 -9.944 1.00 53.19 291 LYS A CA 1
ATOM 2312 C C . LYS A 1 291 ? -9.807 31.076 -10.708 1.00 53.19 291 LYS A C 1
ATOM 2314 O O . LYS A 1 291 ? -9.918 32.076 -11.416 1.00 53.19 291 LYS A O 1
ATOM 2319 N N . SER A 1 292 ? -10.756 30.142 -10.604 1.00 53.09 292 SER A N 1
ATOM 2320 C CA . SER A 1 292 ? -12.146 30.472 -10.883 1.00 53.09 292 SER A CA 1
ATOM 2321 C C . SER A 1 292 ? -12.353 31.783 -10.140 1.00 53.09 292 SER A C 1
ATOM 2323 O O . SER A 1 292 ? -11.926 31.870 -8.978 1.00 53.09 292 SER A O 1
ATOM 2325 N N . ALA A 1 293 ? -12.833 32.825 -10.829 1.00 66.12 293 ALA A N 1
ATOM 2326 C CA . ALA A 1 293 ? -12.994 34.143 -10.219 1.00 66.12 293 ALA A CA 1
ATOM 2327 C C . ALA A 1 293 ? -13.579 33.940 -8.816 1.00 66.12 293 ALA A C 1
ATOM 2329 O O . ALA A 1 293 ? -14.407 33.048 -8.657 1.00 66.12 293 ALA A O 1
ATOM 2330 N N . ILE A 1 294 ? -13.122 34.664 -7.786 1.00 69.31 294 ILE A N 1
ATOM 2331 C CA . ILE A 1 294 ? -13.559 34.432 -6.388 1.00 69.31 294 ILE A CA 1
ATOM 2332 C C . ILE A 1 294 ? -15.082 34.235 -6.300 1.00 69.31 294 ILE A C 1
ATOM 2334 O O . ILE A 1 294 ? -15.553 33.361 -5.571 1.00 69.31 294 ILE A O 1
ATOM 2338 N N . THR A 1 295 ? -15.805 34.967 -7.151 1.00 68.12 295 THR A N 1
ATOM 2339 C CA . THR A 1 295 ? -17.248 34.919 -7.387 1.00 68.12 295 THR A CA 1
ATOM 2340 C C . THR A 1 295 ? -17.821 33.549 -7.770 1.00 68.12 295 THR A C 1
ATOM 2342 O O . THR A 1 295 ? -18.977 33.276 -7.486 1.00 68.12 295 THR A O 1
ATOM 2345 N N . GLN A 1 296 ? -17.045 32.663 -8.382 1.00 69.88 296 GLN A N 1
ATOM 2346 C CA . GLN A 1 296 ? -17.420 31.308 -8.798 1.00 69.88 296 GLN A CA 1
ATOM 2347 C C . GLN A 1 296 ? -17.037 30.228 -7.776 1.00 69.88 296 GLN A C 1
ATOM 2349 O O . GLN A 1 296 ? -17.392 29.061 -7.947 1.00 69.88 296 GLN A O 1
ATOM 2354 N N . SER A 1 297 ? -16.305 30.571 -6.710 1.00 76.19 297 SER A N 1
ATOM 2355 C CA . SER A 1 297 ? -15.989 29.588 -5.672 1.00 76.19 297 SER A CA 1
ATOM 2356 C C . SER A 1 297 ? -17.262 29.174 -4.923 1.00 76.19 297 SER A C 1
ATOM 2358 O O . SER A 1 297 ? -18.094 30.011 -4.578 1.00 76.19 297 SER A O 1
ATOM 2360 N N . LYS A 1 298 ? -17.415 27.877 -4.619 1.00 72.88 298 LYS A N 1
ATOM 2361 C CA . LYS A 1 298 ? -18.582 27.356 -3.875 1.00 72.88 298 LYS A CA 1
ATOM 2362 C C . LYS A 1 298 ? -18.759 28.014 -2.504 1.00 72.88 298 LYS A C 1
ATOM 2364 O O . LYS A 1 298 ? -19.875 28.087 -2.008 1.00 72.88 298 LYS A O 1
ATOM 2369 N N . SER A 1 299 ? -17.667 28.453 -1.885 1.00 68.44 299 SER A N 1
ATOM 2370 C CA . SER A 1 299 ? -17.657 29.204 -0.628 1.00 68.44 299 SER A CA 1
ATOM 2371 C C . SER A 1 299 ? -18.195 30.622 -0.797 1.00 68.44 299 SER A C 1
ATOM 2373 O O . SER A 1 299 ? -18.980 31.061 0.032 1.00 68.44 299 SER A O 1
ATOM 2375 N N . PHE A 1 300 ? -17.822 31.316 -1.876 1.00 78.75 300 PHE A N 1
ATOM 2376 C CA . PHE A 1 300 ? -18.363 32.640 -2.180 1.00 78.75 300 PHE A CA 1
ATOM 2377 C C . PHE A 1 300 ? -19.838 32.559 -2.571 1.00 78.75 300 PHE A C 1
ATOM 2379 O O . PHE A 1 300 ? -20.638 33.310 -2.033 1.00 78.75 300 PHE A O 1
ATOM 2386 N N . GLN A 1 301 ? -20.210 31.602 -3.428 1.00 82.56 301 GLN A N 1
ATOM 2387 C CA . GLN A 1 301 ? -21.610 31.336 -3.775 1.00 82.56 301 GLN A CA 1
ATOM 2388 C C . GLN A 1 301 ? -22.428 31.009 -2.520 1.00 82.56 301 GLN A C 1
ATOM 2390 O O . GLN A 1 301 ? -23.428 31.660 -2.269 1.00 82.56 301 GLN A O 1
ATOM 2395 N N . ARG A 1 302 ? -21.925 30.144 -1.623 1.00 79.88 302 ARG A N 1
ATOM 2396 C CA . ARG A 1 302 ? -22.567 29.921 -0.315 1.00 79.88 302 ARG A CA 1
ATOM 2397 C C . ARG A 1 302 ? -22.672 31.176 0.543 1.00 79.88 302 ARG A C 1
ATOM 2399 O O . ARG A 1 302 ? -23.664 31.306 1.243 1.00 79.88 302 ARG A O 1
ATOM 2406 N N . GLY A 1 303 ? -21.671 32.052 0.539 1.00 80.56 303 GLY A N 1
ATOM 2407 C CA . GLY A 1 303 ? -21.722 33.319 1.273 1.00 80.56 303 GLY A CA 1
ATOM 2408 C C . GLY A 1 303 ? -22.755 34.292 0.699 1.00 80.56 303 GLY A C 1
ATOM 2409 O O . GLY A 1 303 ? -23.407 34.998 1.458 1.00 80.56 303 GLY A O 1
ATOM 2410 N N . MET A 1 304 ? -22.944 34.282 -0.623 1.00 82.38 304 MET A N 1
ATOM 2411 C CA . MET A 1 304 ? -23.988 35.049 -1.310 1.00 82.38 304 MET A CA 1
ATOM 2412 C C . MET A 1 304 ? -25.383 34.454 -1.090 1.00 82.38 304 MET A C 1
ATOM 2414 O O . MET A 1 304 ? -26.333 35.199 -0.884 1.00 82.38 304 MET A O 1
ATOM 2418 N N . ASP A 1 305 ? -25.500 33.126 -1.076 1.00 80.62 305 ASP A N 1
ATOM 2419 C CA . ASP A 1 305 ? -26.759 32.414 -0.828 1.00 80.62 305 ASP A CA 1
ATOM 2420 C C . ASP A 1 305 ? -27.156 32.432 0.658 1.00 80.62 305 ASP A C 1
ATOM 2422 O O . ASP A 1 305 ? -28.317 32.229 1.000 1.00 80.62 305 ASP A O 1
ATOM 2426 N N . ASN A 1 306 ? -26.192 32.668 1.553 1.00 72.81 306 ASN A N 1
ATOM 2427 C CA . ASN A 1 306 ? -26.379 32.737 3.001 1.00 72.81 306 ASN A CA 1
ATOM 2428 C C . ASN A 1 306 ? -25.800 34.049 3.538 1.00 72.81 306 ASN A C 1
ATOM 2430 O O . ASN A 1 306 ? -24.913 34.032 4.397 1.00 72.81 306 ASN A O 1
ATOM 2434 N N . VAL A 1 307 ? -26.283 35.185 3.021 1.00 65.44 307 VAL A N 1
ATOM 2435 C CA . VAL A 1 307 ? -25.961 36.500 3.592 1.00 65.44 307 VAL A CA 1
ATOM 2436 C C . VAL A 1 307 ? -26.347 36.462 5.065 1.00 65.44 307 VAL A C 1
ATOM 2438 O O . VAL A 1 307 ? -27.527 36.371 5.391 1.00 65.44 307 VAL A O 1
ATOM 2441 N N . ILE A 1 308 ? -25.349 36.473 5.947 1.00 48.59 308 ILE A N 1
ATOM 2442 C CA . ILE A 1 308 ? -25.556 36.375 7.390 1.00 48.59 308 ILE A CA 1
ATOM 2443 C C . ILE A 1 308 ? -26.314 37.635 7.837 1.00 48.59 308 ILE A C 1
ATOM 2445 O O . ILE A 1 308 ? -25.744 38.728 7.758 1.00 48.59 308 ILE A O 1
ATOM 2449 N N . PRO A 1 309 ? -27.570 37.530 8.313 1.00 50.56 309 PRO A N 1
ATOM 2450 C CA . PRO A 1 309 ? -28.193 38.619 9.052 1.00 50.56 309 PRO A CA 1
ATOM 2451 C C . PRO A 1 309 ? -27.385 38.798 10.338 1.00 50.56 309 PRO A C 1
ATOM 2453 O O . PRO A 1 309 ? -27.012 37.799 10.951 1.00 50.56 309 PRO A O 1
ATOM 2456 N N . SER A 1 310 ? -27.075 40.040 10.721 1.00 42.84 310 SER A N 1
ATOM 2457 C CA . SER A 1 310 ? -26.253 40.360 11.898 1.00 42.84 310 SER A CA 1
ATOM 2458 C C . SER A 1 310 ? -26.620 39.472 13.095 1.00 42.84 310 SER A C 1
ATOM 2460 O O . SER A 1 310 ? -27.737 39.560 13.605 1.00 42.84 310 SER A O 1
ATOM 2462 N N . LEU A 1 311 ? -25.703 38.591 13.500 1.00 38.50 311 LEU A N 1
ATOM 2463 C CA . LEU A 1 311 ? -25.955 37.588 14.530 1.00 38.50 311 LEU A CA 1
ATOM 2464 C C . LEU A 1 311 ? -25.529 38.112 15.901 1.00 38.50 311 LEU A C 1
ATOM 2466 O O . LEU A 1 311 ? -24.356 38.409 16.129 1.00 38.50 311 LEU A O 1
ATOM 2470 N N . ASP A 1 312 ? -26.523 38.190 16.781 1.00 37.00 312 ASP A N 1
ATOM 2471 C CA . ASP A 1 312 ? -26.403 38.360 18.223 1.00 37.00 312 ASP A CA 1
ATOM 2472 C C . ASP A 1 312 ? -25.929 37.034 18.848 1.00 37.00 312 ASP A C 1
ATOM 2474 O O . ASP A 1 312 ? -26.394 35.952 18.474 1.00 37.00 312 ASP A O 1
ATOM 2478 N N . VAL A 1 313 ? -24.936 37.099 19.736 1.00 36.62 313 VAL A N 1
ATOM 2479 C CA . VAL A 1 313 ? -24.134 35.943 20.174 1.00 36.62 313 VAL A CA 1
ATOM 2480 C C . VAL A 1 313 ? -24.592 35.468 21.551 1.00 36.62 313 VAL A C 1
ATOM 2482 O O . VAL A 1 313 ? -23.967 35.791 22.556 1.00 36.62 313 VAL A O 1
ATOM 2485 N N . THR A 1 314 ? -25.644 34.652 21.604 1.00 34.06 314 THR A N 1
ATOM 2486 C CA . THR A 1 314 ? -26.026 33.892 22.808 1.00 34.06 314 THR A CA 1
ATOM 2487 C C . THR A 1 314 ? -26.782 32.612 22.440 1.00 34.06 314 THR A C 1
ATOM 2489 O O . THR A 1 314 ? -28.002 32.582 22.474 1.00 34.06 314 THR A O 1
ATOM 2492 N N . ASP A 1 315 ? -26.064 31.546 22.064 1.00 33.66 315 ASP A N 1
ATOM 2493 C CA . ASP A 1 315 ? -26.431 30.152 22.391 1.00 33.66 315 ASP A CA 1
ATOM 2494 C C . ASP A 1 315 ? -25.469 29.155 21.724 1.00 33.66 315 ASP A C 1
ATOM 2496 O O . ASP A 1 315 ? -25.458 28.979 20.505 1.00 33.66 315 ASP A O 1
ATOM 2500 N N . VAL A 1 316 ? -24.679 28.441 22.530 1.00 32.31 316 VAL A N 1
ATOM 2501 C CA . VAL A 1 316 ? -23.924 27.262 22.081 1.00 32.31 316 VAL A CA 1
ATOM 2502 C C . VAL A 1 316 ? -24.587 26.027 22.685 1.00 32.31 316 VAL A C 1
ATOM 2504 O O . VAL A 1 316 ? -24.331 25.670 23.832 1.00 32.31 316 VAL A O 1
ATOM 2507 N N . LYS A 1 317 ? -25.447 25.366 21.901 1.00 38.19 317 LYS A N 1
ATOM 2508 C CA . LYS A 1 317 ? -25.922 23.999 22.172 1.00 38.19 317 LYS A CA 1
ATOM 2509 C C . LYS A 1 317 ? -25.000 22.972 21.519 1.00 38.19 317 LYS A C 1
ATOM 2511 O O . LYS A 1 317 ? -24.438 23.216 20.450 1.00 38.19 317 LYS A O 1
ATOM 2516 N N . GLU A 1 318 ? -24.871 21.813 22.163 1.00 43.06 318 GLU A N 1
ATOM 2517 C CA . GLU A 1 318 ? -24.140 20.647 21.662 1.00 43.06 318 GLU A CA 1
ATOM 2518 C C . GLU A 1 318 ? -24.547 20.314 20.223 1.00 43.06 318 GLU A C 1
ATOM 2520 O O . GLU A 1 318 ? -25.666 19.887 19.943 1.00 43.06 318 GLU A O 1
ATOM 2525 N N . THR A 1 319 ? -23.612 20.483 19.287 1.00 37.72 319 THR A N 1
ATOM 2526 C CA . THR A 1 319 ? -23.788 20.008 17.918 1.00 37.72 319 THR A CA 1
ATOM 2527 C C . THR A 1 319 ? -23.078 18.665 17.787 1.00 37.72 319 THR A C 1
ATOM 2529 O O . THR A 1 319 ? -21.900 18.591 17.451 1.00 37.72 319 THR A O 1
ATOM 2532 N N . ALA A 1 320 ? -23.783 17.567 18.017 1.00 41.06 320 ALA A N 1
ATOM 2533 C CA . ALA A 1 320 ? -23.446 16.287 17.404 1.00 41.06 320 ALA A CA 1
ATOM 2534 C C . ALA A 1 320 ? -24.518 16.028 16.345 1.00 41.06 320 ALA A C 1
ATOM 2536 O O . ALA A 1 320 ? -25.684 15.840 16.670 1.00 41.06 320 ALA A O 1
ATOM 2537 N N . SER A 1 321 ? -24.144 16.106 15.066 1.00 42.28 321 SER A N 1
ATOM 2538 C CA . SER A 1 321 ? -25.058 15.754 13.981 1.00 42.28 321 SER A CA 1
ATOM 2539 C C . SER A 1 321 ? -24.897 14.255 13.732 1.00 42.28 321 SER A C 1
ATOM 2541 O O . SER A 1 321 ? -23.776 13.833 13.423 1.00 42.28 321 SER A O 1
ATOM 2543 N N . PRO A 1 322 ? -25.952 13.436 13.893 1.00 44.59 322 PRO A N 1
ATOM 2544 C CA . PRO A 1 322 ? -25.924 12.073 13.388 1.00 44.59 322 PRO A CA 1
ATOM 2545 C C . PRO A 1 322 ? -25.663 12.124 11.878 1.00 44.59 322 PRO A C 1
ATOM 2547 O O . PRO A 1 322 ? -26.141 13.020 11.182 1.00 44.59 322 PRO A O 1
ATOM 2550 N N . ALA A 1 323 ? -24.850 11.197 11.375 1.00 47.12 323 ALA A N 1
ATOM 2551 C CA . ALA A 1 323 ? -24.572 11.093 9.949 1.00 47.12 323 ALA A CA 1
ATOM 2552 C C . ALA A 1 323 ? -25.878 10.743 9.211 1.00 47.12 323 ALA A C 1
ATOM 2554 O O . ALA A 1 323 ? -26.283 9.588 9.172 1.00 47.12 323 ALA A O 1
ATOM 2555 N N . ASN A 1 324 ? -26.549 11.754 8.664 1.00 40.50 324 ASN A N 1
ATOM 2556 C CA . ASN A 1 324 ? -27.894 11.668 8.088 1.00 40.50 324 ASN A CA 1
ATOM 2557 C C . ASN A 1 324 ? -27.978 10.981 6.705 1.00 40.50 324 ASN A C 1
ATOM 2559 O O . ASN A 1 324 ? -28.916 11.258 5.969 1.00 40.50 324 ASN A O 1
ATOM 2563 N N . ASP A 1 325 ? -27.040 10.117 6.301 1.00 44.31 325 ASP A N 1
ATOM 2564 C CA . ASP A 1 325 ? -26.890 9.827 4.861 1.00 44.31 325 ASP A CA 1
ATOM 2565 C C . ASP A 1 325 ? -26.436 8.394 4.506 1.00 44.31 325 ASP A C 1
ATOM 2567 O O . ASP A 1 325 ? -25.473 8.204 3.763 1.00 44.31 325 ASP A O 1
ATOM 2571 N N . THR A 1 326 ? -27.080 7.358 5.070 1.00 40.16 326 THR A N 1
ATOM 2572 C CA . THR A 1 326 ? -26.692 5.944 4.826 1.00 40.16 326 THR A CA 1
ATOM 2573 C C . THR A 1 326 ? -27.767 5.014 4.251 1.00 40.16 326 THR A C 1
ATOM 2575 O O . THR A 1 326 ? -27.516 3.818 4.201 1.00 40.16 326 THR A O 1
ATOM 2578 N N . GLY A 1 327 ? -28.930 5.493 3.790 1.00 40.69 327 GLY A N 1
ATOM 2579 C CA . GLY A 1 327 ? -29.935 4.667 3.076 1.00 40.69 327 GLY A CA 1
ATOM 2580 C C . GLY A 1 327 ? -30.691 3.641 3.942 1.00 40.69 327 GLY A C 1
ATOM 2581 O O . GLY A 1 327 ? -31.918 3.621 3.949 1.00 40.69 327 GLY A O 1
ATOM 2582 N N . LEU A 1 328 ? -29.990 2.885 4.785 1.00 43.31 328 LEU A N 1
ATOM 2583 C CA . LEU A 1 328 ? -30.534 2.269 5.987 1.00 43.31 328 LEU A CA 1
ATOM 2584 C C . LEU A 1 328 ? -30.694 3.373 7.037 1.00 43.31 328 LEU A C 1
ATOM 2586 O O . LEU A 1 328 ? -29.698 3.926 7.518 1.00 43.31 328 LEU A O 1
ATOM 2590 N N . LYS A 1 329 ? -31.944 3.721 7.381 1.00 46.31 329 LYS A N 1
ATOM 2591 C CA . LYS A 1 329 ? -32.208 4.521 8.584 1.00 46.31 329 LYS A CA 1
ATOM 2592 C C . LYS A 1 329 ? -31.538 3.779 9.745 1.00 46.31 329 LYS A C 1
ATOM 2594 O O . LYS A 1 329 ? -31.838 2.594 9.906 1.00 46.31 329 LYS A O 1
ATOM 2599 N N . PRO A 1 330 ? -30.634 4.416 10.517 1.00 49.66 330 PRO A N 1
ATOM 2600 C CA . PRO A 1 330 ? -30.130 3.812 11.739 1.00 49.66 330 PRO A CA 1
ATOM 2601 C C . PRO A 1 330 ? -31.331 3.280 12.510 1.00 49.66 330 PRO A C 1
ATOM 2603 O O . PRO A 1 330 ? -32.329 4.003 12.637 1.00 49.66 330 PRO A O 1
ATOM 2606 N N . LEU A 1 331 ? -31.271 2.023 12.961 1.00 53.72 331 LEU A N 1
ATOM 2607 C CA . LEU A 1 331 ? -32.275 1.553 13.904 1.00 53.72 331 LEU A CA 1
ATOM 2608 C C . LEU A 1 331 ? -32.342 2.608 15.014 1.00 53.72 331 LEU A C 1
ATOM 2610 O O . LEU A 1 331 ? -31.285 3.075 15.454 1.00 53.72 331 LEU A O 1
ATOM 2614 N N . PRO A 1 332 ? -33.547 3.034 15.425 1.00 56.44 332 PRO A N 1
ATOM 2615 C CA . PRO A 1 332 ? -33.691 4.106 16.404 1.00 56.44 332 PRO A CA 1
ATOM 2616 C C . PRO A 1 332 ? -32.891 3.811 17.682 1.00 56.44 332 PRO A C 1
ATOM 2618 O O . PRO A 1 332 ? -32.454 4.747 18.346 1.00 56.44 332 PRO A O 1
ATOM 2621 N N . TYR A 1 333 ? -32.616 2.525 17.950 1.00 66.19 333 TYR A N 1
ATOM 2622 C CA . TYR A 1 333 ? -31.681 2.057 18.964 1.00 66.19 333 TYR A CA 1
ATOM 2623 C C . TYR A 1 333 ? -30.865 0.863 18.433 1.00 66.19 333 TYR A C 1
ATOM 2625 O O . TYR A 1 333 ? -31.466 -0.089 17.930 1.00 66.19 333 TYR A O 1
ATOM 2633 N N . PRO A 1 334 ? -29.521 0.882 18.524 1.00 77.94 334 PRO A N 1
ATOM 2634 C CA . PRO A 1 334 ? -28.702 -0.278 18.189 1.00 77.94 334 PRO A CA 1
ATOM 2635 C C . PRO A 1 334 ? -28.966 -1.421 19.178 1.00 77.94 334 PRO A C 1
ATOM 2637 O O . PRO A 1 334 ? -28.980 -1.212 20.396 1.00 77.94 334 PRO A O 1
ATOM 2640 N N . ASP A 1 335 ? -29.156 -2.632 18.655 1.00 88.25 335 ASP A N 1
ATOM 2641 C CA . ASP A 1 335 ? -29.313 -3.832 19.472 1.00 88.25 335 ASP A CA 1
ATOM 2642 C C . ASP A 1 335 ? -27.943 -4.292 19.989 1.00 88.25 335 ASP A C 1
ATOM 2644 O O . ASP A 1 335 ? -27.006 -4.500 19.215 1.00 88.25 335 ASP A O 1
ATOM 2648 N N . SER A 1 336 ? -27.822 -4.434 21.309 1.00 92.69 336 SER A N 1
ATOM 2649 C CA . SER A 1 336 ? -26.605 -4.916 21.966 1.00 92.69 336 SER A CA 1
ATOM 2650 C C . SER A 1 336 ? -26.754 -6.277 22.612 1.00 92.69 336 SER A C 1
ATOM 2652 O O . SER A 1 336 ? -25.790 -6.708 23.233 1.00 92.69 336 SER A O 1
ATOM 2654 N N . LYS A 1 337 ? -27.896 -6.959 22.451 1.00 95.75 337 LYS A N 1
ATOM 2655 C CA . LYS A 1 337 ? -28.205 -8.183 23.193 1.00 95.75 337 LYS A CA 1
ATOM 2656 C C . LYS A 1 337 ? -27.084 -9.222 23.095 1.00 95.75 337 LYS A C 1
ATOM 2658 O O . LYS A 1 337 ? -26.564 -9.636 24.116 1.00 95.75 337 LYS A O 1
ATOM 2663 N N . ILE A 1 338 ? -26.614 -9.522 21.881 1.00 97.56 338 ILE A N 1
ATOM 2664 C CA . ILE A 1 338 ? -25.512 -10.477 21.656 1.00 97.56 338 ILE A CA 1
ATOM 2665 C C . ILE A 1 338 ? -24.248 -10.078 22.434 1.00 97.56 338 ILE A C 1
ATOM 2667 O O . ILE A 1 338 ? -23.583 -10.928 23.019 1.00 97.56 338 ILE A O 1
ATOM 2671 N N . LEU A 1 339 ? -23.895 -8.788 22.450 1.00 97.69 339 LEU A N 1
ATOM 2672 C CA . LEU A 1 339 ? -22.722 -8.307 23.186 1.00 97.69 339 LEU A CA 1
ATOM 2673 C C . LEU A 1 339 ? -22.939 -8.339 24.702 1.00 97.69 339 LEU A C 1
ATOM 2675 O O . LEU A 1 339 ? -21.982 -8.595 25.423 1.00 97.69 339 LEU A O 1
ATOM 2679 N N . ASP A 1 340 ? -24.157 -8.064 25.166 1.00 97.31 340 ASP A N 1
ATOM 2680 C CA . ASP A 1 340 ? -24.527 -8.104 26.583 1.00 97.31 340 ASP A CA 1
ATOM 2681 C C . ASP A 1 340 ? -24.480 -9.545 27.110 1.00 97.31 340 ASP A C 1
ATOM 2683 O O . ASP A 1 340 ? -23.760 -9.809 28.070 1.00 97.31 340 ASP A O 1
ATOM 2687 N N . ASP A 1 341 ? -25.124 -10.485 26.413 1.00 97.75 341 ASP A N 1
ATOM 2688 C CA . ASP A 1 341 ? -25.115 -11.913 26.758 1.00 97.75 341 ASP A CA 1
ATOM 2689 C C . ASP A 1 341 ? -23.679 -12.474 26.727 1.00 97.75 341 ASP A C 1
ATOM 2691 O O . ASP A 1 341 ? -23.236 -13.180 27.636 1.00 97.75 341 ASP A O 1
ATOM 2695 N N . THR A 1 342 ? -22.890 -12.100 25.708 1.00 97.88 342 THR A N 1
ATOM 2696 C CA . THR A 1 342 ? -21.484 -12.524 25.626 1.00 97.88 342 THR A CA 1
ATOM 2697 C C . THR A 1 342 ? -20.671 -11.952 26.785 1.00 97.88 342 THR A C 1
ATOM 2699 O O . THR A 1 342 ? -19.830 -12.655 27.342 1.00 97.88 342 THR A O 1
ATOM 2702 N N . LEU A 1 343 ? -20.896 -10.687 27.158 1.00 97.88 343 LEU A N 1
ATOM 2703 C CA . LEU A 1 343 ? -20.213 -10.049 28.280 1.00 97.88 343 LEU A CA 1
ATOM 2704 C C . LEU A 1 343 ? -20.538 -10.760 29.598 1.00 97.88 343 LEU A C 1
ATOM 2706 O O . LEU A 1 343 ? -19.612 -11.085 30.336 1.00 97.88 343 LEU A O 1
ATOM 2710 N N . GLU A 1 344 ? -21.812 -11.057 29.862 1.00 97.38 344 GLU A N 1
ATOM 2711 C CA . GLU A 1 344 ? -22.242 -11.830 31.037 1.00 97.38 344 GLU A CA 1
ATOM 2712 C C . GLU A 1 344 ? -21.592 -13.216 31.091 1.00 97.38 344 GLU A C 1
ATOM 2714 O O . GLU A 1 344 ? -21.240 -13.687 32.172 1.00 97.38 344 GLU A O 1
ATOM 2719 N N . ARG A 1 345 ? -21.368 -13.849 29.934 1.00 96.94 345 ARG A N 1
ATOM 2720 C CA . ARG A 1 345 ? -20.703 -15.153 29.838 1.00 96.94 345 ARG A CA 1
ATOM 2721 C C . ARG A 1 345 ? -19.208 -15.095 30.154 1.00 96.94 345 ARG A C 1
ATOM 2723 O O . ARG A 1 345 ? -18.704 -15.972 30.850 1.00 96.94 345 ARG A O 1
ATOM 2730 N N . VAL A 1 346 ? -18.484 -14.109 29.619 1.00 97.12 346 VAL A N 1
ATOM 2731 C CA . VAL A 1 346 ? -17.008 -14.070 29.705 1.00 97.12 346 VAL A CA 1
ATOM 2732 C C . VAL A 1 346 ? -16.475 -13.313 30.920 1.00 97.12 346 VAL A C 1
ATOM 2734 O O . VAL A 1 346 ? -15.308 -13.467 31.263 1.00 97.12 346 VAL A O 1
ATOM 2737 N N . LEU A 1 347 ? -17.289 -12.469 31.555 1.00 96.75 347 LEU A N 1
ATOM 2738 C CA . LEU A 1 347 ? -16.866 -11.614 32.667 1.00 96.75 347 LEU A CA 1
ATOM 2739 C C . LEU A 1 347 ? -16.620 -12.353 34.005 1.00 96.75 347 LEU A C 1
ATOM 2741 O O . LEU A 1 347 ? -15.660 -11.989 34.695 1.00 96.75 347 LEU A O 1
ATOM 2745 N N . PRO A 1 348 ? -17.433 -13.347 34.424 1.00 96.56 348 PRO A N 1
ATOM 2746 C CA . PRO A 1 348 ? -17.297 -13.968 35.739 1.00 96.56 348 PRO A CA 1
ATOM 2747 C C . PRO A 1 348 ? -15.909 -14.575 35.985 1.00 96.56 348 PRO A C 1
ATOM 2749 O O . PRO A 1 348 ? -15.375 -15.316 35.165 1.00 96.56 348 PRO A O 1
ATOM 2752 N N . GLY A 1 349 ? -15.325 -14.284 37.152 1.00 90.88 349 GLY A N 1
ATOM 2753 C CA . GLY A 1 349 ? -14.046 -14.860 37.591 1.00 90.88 349 GLY A CA 1
ATOM 2754 C C . GLY A 1 349 ? -12.782 -14.189 37.035 1.00 90.88 349 GLY A C 1
ATOM 2755 O O . GLY A 1 349 ? -11.681 -14.576 37.426 1.00 90.88 349 GLY A O 1
ATOM 2756 N N . LEU A 1 350 ? -12.901 -13.168 36.179 1.00 91.44 350 LEU A N 1
ATOM 2757 C CA . LEU A 1 350 ? -11.747 -12.439 35.650 1.00 91.44 350 LEU A CA 1
ATOM 2758 C C . LEU A 1 350 ? -11.380 -11.228 36.522 1.00 91.44 350 LEU A C 1
ATOM 2760 O O . LEU A 1 350 ? -12.129 -10.261 36.630 1.00 91.44 350 LEU A O 1
ATOM 2764 N N . ALA A 1 351 ? -10.171 -11.234 37.087 1.00 96.19 351 ALA A N 1
ATOM 2765 C CA . ALA A 1 351 ? -9.590 -10.082 37.783 1.00 96.19 351 ALA A CA 1
ATOM 2766 C C . ALA A 1 351 ? -8.882 -9.130 36.795 1.00 96.19 351 ALA A C 1
ATOM 2768 O O . ALA A 1 351 ? -7.660 -8.958 36.829 1.00 96.19 351 ALA A O 1
ATOM 2769 N N . VAL A 1 352 ? -9.647 -8.538 35.874 1.00 97.81 352 VAL A N 1
ATOM 2770 C CA . VAL A 1 352 ? -9.128 -7.682 34.792 1.00 97.81 352 VAL A CA 1
ATOM 2771 C C . VAL A 1 352 ? -9.694 -6.265 34.847 1.00 97.81 352 VAL A C 1
ATOM 2773 O O . VAL A 1 352 ? -10.792 -6.035 35.342 1.00 97.81 352 VAL A O 1
ATOM 2776 N N . HIS A 1 353 ? -8.934 -5.308 34.322 1.00 98.25 353 HIS A N 1
ATOM 2777 C CA . HIS A 1 353 ? -9.375 -3.928 34.107 1.00 98.25 353 HIS A CA 1
ATOM 2778 C C . HIS A 1 353 ? -8.818 -3.389 32.790 1.00 98.25 353 HIS A C 1
ATOM 2780 O O . HIS A 1 353 ? -7.822 -3.901 32.266 1.00 98.25 353 HIS A O 1
ATOM 2786 N N . ILE A 1 354 ? -9.448 -2.347 32.250 1.00 98.69 354 ILE A N 1
ATOM 2787 C CA . ILE A 1 354 ? -8.964 -1.659 31.054 1.00 98.69 354 ILE A CA 1
ATOM 2788 C C . ILE A 1 354 ? -7.681 -0.902 31.410 1.00 98.69 354 ILE A C 1
ATOM 2790 O O . ILE A 1 354 ? -7.671 -0.025 32.270 1.00 98.69 354 ILE A O 1
ATOM 2794 N N . LYS A 1 355 ? -6.594 -1.239 30.716 1.00 98.50 355 LYS A N 1
ATOM 2795 C CA . LYS A 1 355 ? -5.285 -0.583 30.819 1.00 98.50 355 LYS A CA 1
ATOM 2796 C C . LYS A 1 355 ? -5.202 0.636 29.908 1.00 98.50 355 LYS A C 1
ATOM 2798 O O . LYS A 1 355 ? -4.621 1.647 30.293 1.00 98.50 355 LYS A O 1
ATOM 2803 N N . SER A 1 356 ? -5.752 0.550 28.696 1.00 98.44 356 SER A N 1
ATOM 2804 C CA . SER A 1 356 ? -5.737 1.668 27.749 1.00 98.44 356 SER A CA 1
ATOM 2805 C C . SER A 1 356 ? -6.860 1.608 26.714 1.00 98.44 356 SER A C 1
ATOM 2807 O O . SER A 1 356 ? -7.382 0.540 26.383 1.00 98.44 356 SER A O 1
ATOM 2809 N N . ILE A 1 357 ? -7.218 2.788 26.195 1.00 98.62 357 ILE A N 1
ATOM 2810 C CA . ILE A 1 357 ? -8.259 2.998 25.185 1.00 98.62 357 ILE A CA 1
ATOM 2811 C C . ILE A 1 357 ? -7.667 3.830 24.047 1.00 98.62 357 ILE A C 1
ATOM 2813 O O . ILE A 1 357 ? -7.139 4.918 24.274 1.00 98.62 357 ILE A O 1
ATOM 2817 N N . PHE A 1 358 ? -7.818 3.349 22.816 1.00 98.44 358 PHE A N 1
ATOM 2818 C CA . PHE A 1 358 ? -7.522 4.107 21.605 1.00 98.44 358 PHE A CA 1
ATOM 2819 C C . PHE A 1 358 ? -8.802 4.331 20.800 1.00 98.44 358 PHE A C 1
ATOM 2821 O O . PHE A 1 358 ? -9.541 3.390 20.497 1.00 98.44 358 PHE A O 1
ATOM 2828 N N . LEU A 1 359 ? -9.045 5.586 20.425 1.00 98.06 359 LEU A N 1
ATOM 2829 C CA . LEU A 1 359 ? -10.195 6.010 19.634 1.00 98.06 359 LEU A CA 1
ATOM 2830 C C . LEU A 1 359 ? -9.720 6.593 18.301 1.00 98.06 359 LEU A C 1
ATOM 2832 O O . LEU A 1 359 ? -8.816 7.422 18.258 1.00 98.06 359 LEU A O 1
ATOM 2836 N N . SER A 1 360 ? -10.372 6.208 17.206 1.00 97.06 360 SER A N 1
ATOM 2837 C CA . SER A 1 360 ? -10.188 6.844 15.900 1.00 97.06 360 SER A CA 1
ATOM 2838 C C . SER A 1 360 ? -11.483 6.805 15.099 1.00 97.06 360 SER A C 1
ATOM 2840 O O . SER A 1 360 ? -12.424 6.100 15.453 1.00 97.06 360 SER A O 1
ATOM 2842 N N . ASN A 1 361 ? -11.522 7.505 13.968 1.00 94.94 361 ASN A N 1
ATOM 2843 C CA . ASN A 1 361 ? -12.637 7.406 13.026 1.00 94.94 361 ASN A CA 1
ATOM 2844 C C . ASN A 1 361 ? -12.655 6.095 12.222 1.00 94.94 361 ASN A C 1
ATOM 2846 O O . ASN A 1 361 ? -13.555 5.931 11.411 1.00 94.94 361 ASN A O 1
ATOM 2850 N N . THR A 1 362 ? -11.696 5.179 12.391 1.00 95.12 362 THR A N 1
ATOM 2851 C CA . THR A 1 362 ? -11.660 3.921 11.615 1.00 95.12 362 THR A CA 1
ATOM 2852 C C . THR A 1 362 ? -11.855 2.710 12.519 1.00 95.12 362 THR A C 1
ATOM 2854 O O . THR A 1 362 ? -12.800 1.949 12.330 1.00 95.12 362 THR A O 1
ATOM 2857 N N . PHE A 1 363 ? -11.015 2.575 13.545 1.00 97.50 363 PHE A N 1
ATOM 2858 C CA . PHE A 1 363 ? -11.074 1.496 14.530 1.00 97.50 363 PHE A CA 1
ATOM 2859 C C . PHE A 1 363 ? -10.915 2.034 15.956 1.00 97.50 363 PHE A C 1
ATOM 2861 O O . PHE A 1 363 ? -10.216 3.027 16.179 1.00 97.50 363 PHE A O 1
ATOM 2868 N N . CYS A 1 364 ? -11.531 1.355 16.915 1.00 98.19 364 CYS A N 1
ATOM 2869 C CA . CYS A 1 364 ? -11.262 1.523 18.341 1.00 98.19 364 CYS A CA 1
ATOM 2870 C C . CYS A 1 364 ? -10.506 0.301 18.867 1.00 98.19 364 CYS A C 1
ATOM 2872 O O . CYS A 1 364 ? -10.630 -0.792 18.309 1.00 98.19 364 CYS A O 1
ATOM 2874 N N . VAL A 1 365 ? -9.719 0.498 19.924 1.00 98.56 365 VAL A N 1
ATOM 2875 C CA . VAL A 1 365 ? -8.952 -0.566 20.583 1.00 98.56 365 VAL A CA 1
ATOM 2876 C C . VAL A 1 365 ? -9.076 -0.415 22.095 1.00 98.56 365 VAL A C 1
ATOM 2878 O O . VAL A 1 365 ? -8.937 0.692 22.616 1.00 98.56 365 VAL A O 1
ATOM 2881 N N . ILE A 1 366 ? -9.300 -1.529 22.788 1.00 98.62 366 ILE A N 1
ATOM 2882 C CA . ILE A 1 366 ? -9.200 -1.637 24.247 1.00 98.62 366 ILE A CA 1
ATOM 2883 C C . ILE A 1 366 ? -8.138 -2.681 24.563 1.00 98.62 366 ILE A C 1
ATOM 2885 O O . ILE A 1 366 ? -8.202 -3.798 24.049 1.00 98.62 366 ILE A O 1
ATOM 2889 N N . THR A 1 367 ? -7.191 -2.326 25.427 1.00 98.69 367 THR A N 1
ATOM 2890 C CA . THR A 1 367 ? -6.209 -3.262 25.982 1.00 98.69 367 THR A CA 1
ATOM 2891 C C . THR A 1 367 ? -6.459 -3.417 27.476 1.00 98.69 367 THR A C 1
ATOM 2893 O O . THR A 1 367 ? -6.626 -2.426 28.189 1.00 98.69 367 THR A O 1
ATOM 2896 N N . LEU A 1 368 ? -6.496 -4.660 27.948 1.00 98.62 368 LEU A N 1
ATOM 2897 C CA . LEU A 1 368 ? -6.654 -5.014 29.356 1.00 98.62 368 LEU A CA 1
ATOM 2898 C C . LEU A 1 368 ? -5.292 -5.068 30.069 1.00 98.62 368 LEU A C 1
ATOM 2900 O O . LEU A 1 368 ? -4.232 -5.062 29.443 1.00 98.62 368 LEU A O 1
ATOM 2904 N N . ASN A 1 369 ? -5.303 -5.127 31.398 1.00 98.12 369 ASN A N 1
ATOM 2905 C CA . ASN A 1 369 ? -4.097 -5.220 32.230 1.00 98.12 369 ASN A CA 1
ATOM 2906 C C . ASN A 1 369 ? -3.278 -6.509 32.037 1.00 98.12 369 ASN A C 1
ATOM 2908 O O . ASN A 1 369 ? -2.098 -6.522 32.371 1.00 98.12 369 ASN A O 1
ATOM 2912 N N . ASN A 1 370 ? -3.873 -7.558 31.471 1.00 97.31 370 ASN A N 1
ATOM 2913 C CA . ASN A 1 370 ? -3.190 -8.789 31.059 1.00 97.31 370 ASN A CA 1
ATOM 2914 C C . ASN A 1 370 ? -2.701 -8.755 29.592 1.00 97.31 370 ASN A C 1
ATOM 2916 O O . ASN A 1 370 ? -2.368 -9.793 29.030 1.00 97.31 370 ASN A O 1
ATOM 2920 N N . ASP A 1 371 ? -2.686 -7.569 28.973 1.00 97.69 371 ASP A N 1
ATOM 2921 C CA . ASP A 1 371 ? -2.307 -7.292 27.581 1.00 97.69 371 ASP A CA 1
ATOM 2922 C C . ASP A 1 371 ? -3.214 -7.906 26.497 1.00 97.69 371 ASP A C 1
ATOM 2924 O O . ASP A 1 371 ? -2.966 -7.703 25.299 1.00 97.69 371 ASP A O 1
ATOM 2928 N N . ASN A 1 372 ? -4.316 -8.560 26.880 1.00 97.81 372 ASN A N 1
ATOM 2929 C CA . ASN A 1 372 ? -5.352 -8.945 25.927 1.00 97.81 372 ASN A CA 1
ATOM 2930 C C . ASN A 1 372 ? -5.945 -7.699 25.281 1.00 97.81 372 ASN A C 1
ATOM 2932 O O . ASN A 1 372 ? -6.189 -6.685 25.942 1.00 97.81 372 ASN A O 1
ATOM 2936 N N . THR A 1 373 ? -6.160 -7.764 23.972 1.00 98.19 373 THR A N 1
ATOM 2937 C CA . THR A 1 373 ? -6.543 -6.589 23.192 1.00 98.19 373 THR A CA 1
ATOM 2938 C C . THR A 1 373 ? -7.703 -6.897 22.262 1.00 98.19 373 THR A C 1
ATOM 2940 O O . THR A 1 373 ? -7.624 -7.789 21.425 1.00 98.19 373 THR A O 1
ATOM 2943 N N . GLY A 1 374 ? -8.765 -6.108 22.367 1.00 98.19 374 GLY A N 1
ATOM 2944 C CA . GLY A 1 374 ? -9.910 -6.161 21.469 1.00 98.19 374 GLY A CA 1
ATOM 2945 C C . GLY A 1 374 ? -9.945 -4.945 20.555 1.00 98.19 374 GLY A C 1
ATOM 2946 O O . GLY A 1 374 ? -9.495 -3.859 20.928 1.00 98.19 374 GLY A O 1
ATOM 2947 N N . CYS A 1 375 ? -10.480 -5.114 19.346 1.00 98.19 375 CYS A N 1
ATOM 2948 C CA . CYS A 1 375 ? -10.686 -4.001 18.422 1.00 98.19 375 CYS A CA 1
ATOM 2949 C C . CYS A 1 375 ? -11.999 -4.133 17.644 1.00 98.19 375 CYS A C 1
ATOM 2951 O O . CYS A 1 375 ? -12.392 -5.234 17.255 1.00 98.19 375 CYS A O 1
ATOM 2953 N N . CYS A 1 376 ? -12.634 -3.002 17.343 1.00 97.56 376 CYS A N 1
ATOM 2954 C CA . CYS A 1 376 ? -13.835 -2.917 16.507 1.00 97.56 376 CYS A CA 1
ATOM 2955 C C . CYS A 1 376 ? -13.679 -1.832 15.448 1.00 97.56 376 CYS A C 1
ATOM 2957 O O . CYS A 1 376 ? -13.010 -0.821 15.668 1.00 97.56 376 CYS A O 1
ATOM 2959 N N . MET A 1 377 ? -14.347 -2.011 14.310 1.00 96.38 377 MET A N 1
ATOM 2960 C CA . MET A 1 377 ? -14.557 -0.928 13.355 1.00 96.38 377 MET A CA 1
ATOM 2961 C C . MET A 1 377 ? -15.502 0.110 13.963 1.00 96.38 377 MET A C 1
ATOM 2963 O O . MET A 1 377 ? -16.582 -0.241 14.445 1.00 96.38 377 MET A O 1
ATOM 2967 N N . ASN A 1 378 ? -15.113 1.382 13.910 1.00 95.88 378 ASN A N 1
ATOM 2968 C CA . ASN A 1 378 ? -15.858 2.471 14.523 1.00 95.88 378 ASN A CA 1
ATOM 2969 C C . ASN A 1 378 ? -16.850 3.111 13.541 1.00 95.88 378 ASN A C 1
ATOM 2971 O O . ASN A 1 378 ? -16.464 3.584 12.468 1.00 95.88 378 ASN A O 1
ATOM 2975 N N . TYR A 1 379 ? -18.123 3.161 13.936 1.00 93.62 379 TYR A N 1
ATOM 2976 C CA . TYR A 1 379 ? -19.201 3.846 13.211 1.00 93.62 379 TYR A CA 1
ATOM 2977 C C . TYR A 1 379 ? -19.539 5.214 13.809 1.00 93.62 379 TYR A C 1
ATOM 2979 O O . TYR A 1 379 ? -20.185 6.028 13.151 1.00 93.62 379 TYR A O 1
ATOM 2987 N N . PHE A 1 380 ? -19.056 5.511 15.016 1.00 92.94 380 PHE A N 1
ATOM 2988 C CA . PHE A 1 380 ? -19.101 6.855 15.565 1.00 92.94 380 PHE A CA 1
ATOM 2989 C C . PHE A 1 380 ? -18.081 7.746 14.844 1.00 92.94 380 PHE A C 1
ATOM 2991 O O . PHE A 1 380 ? -16.909 7.393 14.700 1.00 92.94 380 PHE A O 1
ATOM 2998 N N . ARG A 1 381 ? -18.527 8.911 14.366 1.00 92.00 381 ARG A N 1
ATOM 2999 C CA . ARG A 1 381 ? -17.685 9.864 13.632 1.00 92.00 381 ARG A CA 1
ATOM 3000 C C . ARG A 1 381 ? -17.359 11.058 14.517 1.00 92.00 381 ARG A C 1
ATOM 3002 O O . ARG A 1 381 ? -18.196 11.925 14.749 1.00 92.00 381 ARG A O 1
ATOM 3009 N N . PHE A 1 382 ? -16.117 11.116 14.978 1.00 92.00 382 PHE A N 1
ATOM 3010 C CA . PHE A 1 382 ? -15.570 12.277 15.661 1.00 92.00 382 PHE A CA 1
ATOM 3011 C C . PHE A 1 382 ? -15.355 13.423 14.672 1.00 92.00 382 PHE A C 1
ATOM 3013 O O . PHE A 1 382 ? -14.811 13.226 13.580 1.00 92.00 382 PHE A O 1
ATOM 3020 N N . LYS A 1 383 ? -15.744 14.634 15.082 1.00 91.12 383 LYS A N 1
ATOM 3021 C CA . LYS A 1 383 ? -15.618 15.858 14.277 1.00 91.12 383 LYS A CA 1
ATOM 3022 C C . LYS A 1 383 ? -14.177 16.353 14.130 1.00 91.12 383 LYS A C 1
ATOM 3024 O O . LYS A 1 383 ? -13.866 17.033 13.158 1.00 91.12 383 LYS A O 1
ATOM 3029 N N . SER A 1 384 ? -13.312 16.045 15.094 1.00 91.00 384 SER A N 1
ATOM 3030 C CA . SER A 1 384 ? -11.927 16.516 15.138 1.00 91.00 384 SER A CA 1
ATOM 3031 C C . SER A 1 384 ? -11.046 15.583 15.973 1.00 91.00 384 SER A C 1
ATOM 3033 O O . SER A 1 384 ? -11.546 14.756 16.739 1.00 91.00 384 SER A O 1
ATOM 3035 N N . GLN A 1 385 ? -9.726 15.740 15.847 1.00 91.38 385 GLN A N 1
ATOM 3036 C CA . GLN A 1 385 ? -8.753 15.066 16.718 1.00 91.38 385 GLN A CA 1
ATOM 3037 C C . GLN A 1 385 ? -8.864 15.529 18.176 1.00 91.38 385 GLN A C 1
ATOM 3039 O O . GLN A 1 385 ? -8.693 14.737 19.094 1.00 91.38 385 GLN A O 1
ATOM 3044 N N . GLU A 1 386 ? -9.230 16.790 18.398 1.00 94.06 386 GLU A N 1
ATOM 3045 C CA . GLU A 1 386 ? -9.499 17.317 19.737 1.00 94.06 386 GLU A CA 1
ATOM 3046 C C . GLU A 1 386 ? -10.703 16.620 20.389 1.00 94.06 386 GLU A C 1
ATOM 3048 O O . GLU A 1 386 ? -10.639 16.229 21.550 1.00 94.06 386 GLU A O 1
ATOM 3053 N N . ALA A 1 387 ? -11.779 16.371 19.632 1.00 91.19 387 ALA A N 1
ATOM 3054 C CA . ALA A 1 387 ? -12.932 15.624 20.134 1.00 91.19 387 ALA A CA 1
ATOM 3055 C C . ALA A 1 387 ? -12.558 14.183 20.522 1.00 91.19 387 ALA A C 1
ATOM 3057 O O . ALA A 1 387 ? -13.049 13.675 21.532 1.00 91.19 387 ALA A O 1
ATOM 3058 N N . ILE A 1 388 ? -11.672 13.542 19.749 1.00 93.44 388 ILE A N 1
ATOM 3059 C CA . ILE A 1 388 ? -11.103 12.226 20.077 1.00 93.44 388 ILE A CA 1
ATOM 3060 C C . ILE A 1 388 ? -10.333 12.311 21.396 1.00 93.44 388 ILE A C 1
ATOM 3062 O O . ILE A 1 388 ? -10.655 11.577 22.326 1.00 93.44 388 ILE A O 1
ATOM 3066 N N . ALA A 1 389 ? -9.374 13.234 21.507 1.00 94.62 389 ALA A N 1
ATOM 3067 C CA . ALA A 1 389 ? -8.540 13.395 22.696 1.00 94.62 389 ALA A CA 1
ATOM 3068 C C . ALA A 1 389 ? -9.372 13.678 23.959 1.00 94.62 389 ALA A C 1
ATOM 3070 O O . ALA A 1 389 ? -9.187 13.017 24.980 1.00 94.62 389 ALA A O 1
ATOM 3071 N N . ASN A 1 390 ? -10.344 14.589 23.868 1.00 95.00 390 ASN A N 1
ATOM 3072 C CA . ASN A 1 390 ? -11.238 14.936 24.973 1.00 95.00 390 ASN A CA 1
ATOM 3073 C C . ASN A 1 390 ? -12.112 13.749 25.397 1.00 95.00 390 ASN A C 1
ATOM 3075 O O . ASN A 1 390 ? -12.321 13.527 26.589 1.00 95.00 390 ASN A O 1
ATOM 3079 N N . THR A 1 391 ? -12.615 12.968 24.437 1.00 95.69 391 THR A N 1
ATOM 3080 C CA . THR A 1 391 ? -13.410 11.767 24.735 1.00 95.69 391 THR A CA 1
ATOM 3081 C C . THR A 1 391 ? -12.548 10.695 25.395 1.00 95.69 391 THR A C 1
ATOM 3083 O O . THR A 1 391 ? -12.946 10.151 26.423 1.00 95.69 391 THR A O 1
ATOM 3086 N N . THR A 1 392 ? -11.349 10.435 24.866 1.00 97.19 392 THR A N 1
ATOM 3087 C CA . THR A 1 392 ? -10.391 9.498 25.466 1.00 97.19 392 THR A CA 1
ATOM 3088 C C . THR A 1 392 ? -10.045 9.913 26.894 1.00 97.19 392 THR A C 1
ATOM 3090 O O . THR A 1 392 ? -10.113 9.081 27.788 1.00 97.19 392 THR A O 1
ATOM 3093 N N . ALA A 1 393 ? -9.753 11.194 27.146 1.00 97.19 393 ALA A N 1
ATOM 3094 C CA . ALA A 1 393 ? -9.439 11.691 28.486 1.00 97.19 393 ALA A CA 1
ATOM 3095 C C . ALA A 1 393 ? -10.590 11.465 29.482 1.00 97.19 393 ALA A C 1
ATOM 3097 O O . ALA A 1 393 ? -10.356 10.988 30.590 1.00 97.19 393 ALA A O 1
ATOM 3098 N N . LYS A 1 394 ? -11.839 11.739 29.076 1.00 97.19 394 LYS A N 1
ATOM 3099 C CA . LYS A 1 394 ? -13.030 11.492 29.908 1.00 97.19 394 LYS A CA 1
ATOM 3100 C C . LYS A 1 394 ? -13.220 10.008 30.228 1.00 97.19 394 LYS A C 1
ATOM 3102 O O . LYS A 1 394 ? -13.528 9.669 31.367 1.00 97.19 394 LYS A O 1
ATOM 3107 N N . LEU A 1 395 ? -13.036 9.129 29.240 1.00 97.06 395 LEU A N 1
ATOM 3108 C CA . LEU A 1 395 ? -13.131 7.683 29.450 1.00 97.06 395 LEU A CA 1
ATOM 3109 C C . LEU A 1 395 ? -12.010 7.180 30.365 1.00 97.06 395 LEU A C 1
ATOM 3111 O O . LEU A 1 395 ? -12.288 6.424 31.286 1.00 97.06 395 LEU A O 1
ATOM 3115 N N . THR A 1 396 ? -10.774 7.643 30.169 1.00 97.69 396 THR A N 1
ATOM 3116 C CA . THR A 1 396 ? -9.634 7.300 31.030 1.00 97.69 396 THR A CA 1
ATOM 3117 C C . THR A 1 396 ? -9.849 7.756 32.471 1.00 97.69 396 THR A C 1
ATOM 3119 O O . THR A 1 396 ? -9.548 7.007 33.394 1.00 97.69 396 THR A O 1
ATOM 3122 N N . GLU A 1 397 ? -10.408 8.949 32.689 1.00 97.50 397 GLU A N 1
ATOM 3123 C CA . GLU A 1 397 ? -10.759 9.409 34.037 1.00 97.50 397 GLU A CA 1
ATOM 3124 C C . GLU A 1 397 ? -11.815 8.503 34.682 1.00 97.50 397 GLU A C 1
ATOM 3126 O O . GLU A 1 397 ? -11.721 8.177 35.865 1.00 97.50 397 GLU A O 1
ATOM 3131 N N . ARG A 1 398 ? -12.788 8.039 33.888 1.00 97.62 398 ARG A N 1
ATOM 3132 C CA . ARG A 1 398 ? -13.837 7.121 34.338 1.00 97.62 398 ARG A CA 1
ATOM 3133 C C . ARG A 1 398 ? -13.316 5.753 34.773 1.00 97.62 398 ARG A C 1
ATOM 3135 O O . ARG A 1 398 ? -13.857 5.184 35.718 1.00 97.62 398 ARG A O 1
ATOM 3142 N N . LEU A 1 399 ? -12.218 5.273 34.185 1.00 97.88 399 LEU A N 1
ATOM 3143 C CA . LEU A 1 399 ? -11.5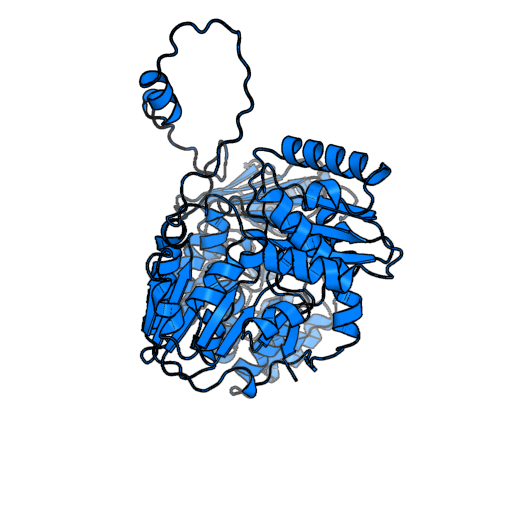87 4.005 34.579 1.00 97.88 399 LEU A CA 1
ATOM 3144 C C . LEU A 1 399 ? -11.158 3.954 36.054 1.00 97.88 399 LEU A C 1
ATOM 3146 O O . LEU A 1 399 ? -10.978 2.865 36.591 1.00 97.88 399 LEU A O 1
ATOM 3150 N N . LYS A 1 400 ? -11.017 5.102 36.733 1.00 97.75 400 LYS A N 1
ATOM 3151 C CA . LYS A 1 400 ? -10.679 5.154 38.165 1.00 97.75 400 LYS A CA 1
ATOM 3152 C C . LYS A 1 400 ? -11.770 4.580 39.071 1.00 97.75 400 LYS A C 1
ATOM 3154 O O . LYS A 1 400 ? -11.452 4.091 40.149 1.00 97.75 400 LYS A O 1
ATOM 3159 N N . TYR A 1 401 ? -13.034 4.679 38.662 1.00 97.94 401 TYR A N 1
ATOM 3160 C CA . TYR A 1 401 ? -14.195 4.239 39.447 1.00 97.94 401 TYR A CA 1
ATOM 3161 C C . TYR A 1 401 ? -15.056 3.202 38.720 1.00 97.94 401 TYR A C 1
ATOM 3163 O O . TYR A 1 401 ? -15.845 2.518 39.357 1.00 97.94 401 TYR A O 1
ATOM 3171 N N . ASP A 1 402 ? -14.861 3.042 37.413 1.00 97.75 402 ASP A N 1
ATOM 3172 C CA . ASP A 1 402 ? -15.522 2.044 36.578 1.00 97.75 402 ASP A CA 1
ATOM 3173 C C . ASP A 1 402 ? -14.456 1.340 35.707 1.00 97.75 402 ASP A C 1
ATOM 3175 O O . ASP A 1 402 ? -14.284 1.678 34.530 1.00 97.75 402 ASP A O 1
ATOM 3179 N N . PRO A 1 403 ? -13.668 0.401 36.279 1.00 97.94 403 PRO A N 1
ATOM 3180 C CA . PRO A 1 403 ? -12.439 -0.125 35.660 1.00 97.94 403 PRO A CA 1
ATOM 3181 C C . PRO A 1 403 ? -12.638 -0.875 34.337 1.00 97.94 403 PRO A C 1
ATOM 3183 O O . PRO A 1 403 ? -11.677 -1.115 33.604 1.00 97.94 403 PRO A O 1
ATOM 3186 N N . LEU A 1 404 ? -13.875 -1.268 34.038 1.00 98.06 404 LEU A N 1
ATOM 3187 C CA . LEU A 1 404 ? -14.274 -1.938 32.802 1.00 98.06 404 LEU A CA 1
ATOM 3188 C C . LEU A 1 404 ? -15.296 -1.120 31.998 1.00 98.06 404 LEU A C 1
ATOM 3190 O O . LEU A 1 404 ? -15.790 -1.598 30.982 1.00 98.06 404 LEU A O 1
ATOM 3194 N N . LEU A 1 405 ? -15.592 0.114 32.414 1.00 97.62 405 LEU A N 1
ATOM 3195 C CA . LEU A 1 405 ? -16.629 0.964 31.827 1.00 97.62 405 LEU A CA 1
ATOM 3196 C C . LEU A 1 405 ? -18.034 0.321 31.826 1.00 97.62 405 LEU A C 1
ATOM 3198 O O . LEU A 1 405 ? -18.846 0.653 30.966 1.00 97.62 405 LEU A O 1
ATOM 3202 N N . LEU A 1 406 ? -18.348 -0.607 32.733 1.00 97.19 406 LEU A N 1
ATOM 3203 C CA . LEU A 1 406 ? -19.611 -1.354 32.707 1.00 97.19 406 LEU A CA 1
ATOM 3204 C C . LEU A 1 406 ? -20.819 -0.440 32.902 1.00 97.19 406 LEU A C 1
ATOM 3206 O O . LEU A 1 406 ? -21.787 -0.564 32.149 1.00 97.19 406 LEU A O 1
ATOM 3210 N N . ASP A 1 407 ? -20.743 0.525 33.820 1.00 95.81 407 ASP A N 1
ATOM 3211 C CA . ASP A 1 407 ? -21.828 1.486 34.046 1.00 95.81 407 ASP A CA 1
ATOM 3212 C C . ASP A 1 407 ? -22.055 2.352 32.802 1.00 95.81 407 ASP A C 1
ATOM 3214 O O . ASP A 1 407 ? -23.179 2.717 32.465 1.00 95.81 407 ASP A O 1
ATOM 3218 N N . PHE A 1 408 ? -20.978 2.694 32.087 1.00 94.81 408 PHE A N 1
ATOM 3219 C CA . PHE A 1 408 ? -21.078 3.445 30.836 1.00 94.81 408 PHE A CA 1
ATOM 3220 C C . PHE A 1 408 ? -21.636 2.594 29.692 1.00 94.81 408 PHE A C 1
ATOM 3222 O O . PHE A 1 408 ? -22.436 3.081 28.895 1.00 94.81 408 PHE A O 1
ATOM 3229 N N . LEU A 1 409 ? -21.196 1.342 29.572 1.00 95.12 409 LEU A N 1
ATOM 3230 C CA . LEU A 1 409 ? -21.505 0.471 28.440 1.00 95.12 409 LEU A CA 1
ATOM 3231 C C . LEU A 1 409 ? -22.894 -0.174 28.544 1.00 95.12 409 LEU A C 1
ATOM 3233 O O . LEU A 1 409 ? -23.480 -0.500 27.509 1.00 95.12 409 LEU A O 1
ATOM 3237 N N . THR A 1 410 ? -23.433 -0.352 29.751 1.00 92.69 410 THR A N 1
ATOM 3238 C CA . THR A 1 410 ? -24.755 -0.967 29.982 1.00 92.69 410 THR A CA 1
ATOM 3239 C C . THR A 1 410 ? -25.887 0.048 30.169 1.00 92.69 410 THR A C 1
ATOM 3241 O O . THR A 1 410 ? -27.053 -0.341 30.138 1.00 92.69 410 THR A O 1
ATOM 3244 N N . ALA A 1 411 ? -25.577 1.347 30.275 1.00 90.88 411 ALA A N 1
ATOM 3245 C CA . ALA A 1 411 ? -26.576 2.406 30.417 1.00 90.88 411 ALA A CA 1
ATOM 3246 C C . ALA A 1 411 ? -27.648 2.358 29.308 1.00 90.88 411 ALA A C 1
ATOM 3248 O O . ALA A 1 411 ? -27.349 2.444 28.113 1.00 90.88 411 ALA A O 1
ATOM 3249 N N . THR A 1 412 ? -28.915 2.244 29.712 1.00 81.31 412 THR A N 1
ATOM 3250 C CA . THR A 1 412 ? -30.064 2.037 28.815 1.00 81.31 412 THR A CA 1
ATOM 3251 C C . THR A 1 412 ? -30.604 3.321 28.199 1.00 81.31 412 THR A C 1
ATOM 3253 O O . THR A 1 412 ? -31.229 3.264 27.144 1.00 81.31 412 THR A O 1
ATOM 3256 N N . GLU A 1 413 ? -30.372 4.471 28.837 1.00 72.00 413 GLU A N 1
ATOM 3257 C CA . GLU A 1 413 ? -31.048 5.726 28.490 1.00 72.00 413 GLU A CA 1
ATOM 3258 C C . GLU A 1 413 ? -30.684 6.220 27.081 1.00 72.00 413 GLU A C 1
ATOM 3260 O O . GLU A 1 413 ? -31.557 6.725 26.380 1.00 72.00 413 GLU A O 1
ATOM 3265 N N . HIS A 1 414 ? -29.454 5.977 26.602 1.00 64.69 414 HIS A N 1
ATOM 3266 C CA . HIS A 1 414 ? -29.028 6.334 25.243 1.00 64.69 414 HIS A CA 1
ATOM 3267 C C . HIS A 1 414 ? -27.891 5.434 24.732 1.00 64.69 414 HIS A C 1
ATOM 3269 O O . HIS A 1 414 ? -26.723 5.782 24.887 1.00 64.69 414 HIS A O 1
ATOM 3275 N N . LYS A 1 415 ? -28.198 4.303 24.076 1.00 78.00 415 LYS A N 1
ATOM 3276 C CA . LYS A 1 415 ? -27.170 3.469 23.418 1.00 78.00 415 LYS A CA 1
ATOM 3277 C C . LYS A 1 415 ? -26.584 4.189 22.196 1.00 78.00 415 LYS A C 1
ATOM 3279 O O . LYS A 1 415 ? -27.139 4.156 21.101 1.00 78.00 415 LYS A O 1
ATOM 3284 N N . SER A 1 416 ? -25.446 4.846 22.380 1.00 90.50 416 SER A N 1
ATOM 3285 C CA . SER A 1 416 ? -24.673 5.477 21.311 1.00 90.50 416 SER A CA 1
ATOM 3286 C C . SER A 1 416 ? -23.844 4.456 20.520 1.00 90.50 416 SER A C 1
ATOM 3288 O O . SER A 1 416 ? -23.403 3.433 21.046 1.00 90.50 416 SER A O 1
ATOM 3290 N N . LEU A 1 417 ? -23.530 4.770 19.258 1.00 93.06 417 LEU A N 1
ATOM 3291 C CA . LEU A 1 417 ? -22.589 3.975 18.449 1.00 93.06 417 LEU A CA 1
ATOM 3292 C C . LEU A 1 417 ? -21.191 3.879 19.086 1.00 93.06 417 LEU A C 1
ATOM 3294 O O . LEU A 1 417 ? -20.475 2.905 18.862 1.00 93.06 417 LEU A O 1
ATOM 3298 N N . LEU A 1 418 ? -20.801 4.874 19.891 1.00 94.69 418 LEU A N 1
ATOM 3299 C CA . LEU A 1 418 ? -19.538 4.833 20.623 1.00 94.69 418 LEU A CA 1
ATOM 3300 C C . LEU A 1 418 ? -19.571 3.766 21.726 1.00 94.69 418 LEU A C 1
ATOM 3302 O O . LEU A 1 418 ? -18.630 2.981 21.821 1.00 94.69 418 LEU A O 1
ATOM 3306 N N . GLN A 1 419 ? -20.652 3.693 22.512 1.00 95.69 419 GLN A N 1
ATOM 3307 C CA . GLN A 1 419 ? -20.832 2.625 23.505 1.00 95.69 419 GLN A CA 1
ATOM 3308 C C . GLN A 1 419 ? -20.847 1.251 22.837 1.00 95.69 419 GLN A C 1
ATOM 3310 O O . GLN A 1 419 ? -20.186 0.343 23.326 1.00 95.69 419 GLN A O 1
ATOM 3315 N N . MET A 1 420 ? -21.521 1.108 21.692 1.00 95.31 420 MET A N 1
ATOM 3316 C CA . MET A 1 420 ? -21.537 -0.152 20.941 1.00 95.31 420 MET A CA 1
ATOM 3317 C C . MET A 1 420 ? -20.141 -0.595 20.503 1.00 95.31 420 MET A C 1
ATOM 3319 O O . MET A 1 420 ? -19.763 -1.745 20.723 1.00 95.31 420 MET A O 1
ATOM 3323 N N . CYS A 1 421 ? -19.339 0.309 19.931 1.00 96.44 421 CYS A N 1
ATOM 3324 C CA . CYS A 1 421 ? -17.978 -0.049 19.534 1.00 96.44 421 CYS A CA 1
ATOM 3325 C C . CYS A 1 421 ? -17.106 -0.364 20.759 1.00 96.44 421 CYS A C 1
ATOM 3327 O O . CYS A 1 421 ? -16.413 -1.378 20.779 1.00 96.44 421 CYS A O 1
ATOM 3329 N N . LEU A 1 422 ? -17.155 0.451 21.816 1.00 97.88 422 LEU A N 1
ATOM 3330 C CA . LEU A 1 422 ? -16.364 0.192 23.022 1.00 97.88 422 LEU A CA 1
ATOM 3331 C C . LEU A 1 422 ? -16.758 -1.125 23.702 1.00 97.88 422 LEU A C 1
ATOM 3333 O O . LEU A 1 422 ? -15.873 -1.879 24.099 1.00 97.88 422 LEU A O 1
ATOM 3337 N N . LYS A 1 423 ? -18.051 -1.459 23.739 1.00 98.06 423 LYS A N 1
ATOM 3338 C CA . LYS A 1 423 ? -18.543 -2.755 24.217 1.00 98.06 423 LYS A CA 1
ATOM 3339 C C . LYS A 1 423 ? -18.006 -3.899 23.362 1.00 98.06 423 LYS A C 1
ATOM 3341 O O . LYS A 1 423 ? -17.457 -4.848 23.907 1.00 98.06 423 LYS A O 1
ATOM 3346 N N . ALA A 1 424 ? -18.067 -3.780 22.034 1.00 98.00 424 ALA A N 1
ATOM 3347 C CA . ALA A 1 424 ? -17.497 -4.777 21.130 1.00 98.00 424 ALA A CA 1
ATOM 3348 C C . ALA A 1 424 ? -15.975 -4.942 21.320 1.00 98.00 424 ALA A C 1
ATOM 3350 O O . ALA A 1 424 ? -15.482 -6.067 21.319 1.00 98.00 424 ALA A O 1
ATOM 3351 N N . CYS A 1 425 ? -15.222 -3.853 21.541 1.00 98.44 425 CYS A N 1
ATOM 3352 C CA . CYS A 1 425 ? -13.799 -3.937 21.898 1.00 98.44 425 CYS A CA 1
ATOM 3353 C C . CYS A 1 425 ? -13.587 -4.685 23.213 1.00 98.44 425 CYS A C 1
ATOM 3355 O O . CYS A 1 425 ? -12.711 -5.542 23.285 1.00 98.44 425 CYS A O 1
ATOM 3357 N N . LEU A 1 426 ? -14.361 -4.354 24.248 1.00 98.56 426 LEU A N 1
ATOM 3358 C CA . LEU A 1 426 ? -14.207 -4.949 25.570 1.00 98.56 426 LEU A CA 1
ATOM 3359 C C . LEU A 1 426 ? -14.519 -6.445 25.538 1.00 98.56 426 LEU A C 1
ATOM 3361 O O . LEU A 1 426 ? -13.679 -7.247 25.938 1.00 98.56 426 LEU A O 1
ATOM 3365 N N . VAL A 1 427 ? -15.678 -6.821 24.991 1.00 98.38 427 VAL A N 1
ATOM 3366 C CA . VAL A 1 427 ? -16.072 -8.224 24.802 1.00 98.38 427 VAL A CA 1
ATOM 3367 C C . VAL A 1 427 ? -15.012 -8.961 23.993 1.00 98.38 427 VAL A C 1
ATOM 3369 O O . VAL A 1 427 ? -14.637 -10.078 24.342 1.00 98.38 427 VAL A O 1
ATOM 3372 N N . SER A 1 428 ? -14.460 -8.320 22.960 1.00 98.31 428 SER A N 1
ATOM 3373 C CA . SER A 1 428 ? -13.401 -8.917 22.158 1.00 98.31 428 SER A CA 1
ATOM 3374 C C . SER A 1 428 ? -12.118 -9.191 22.944 1.00 98.31 428 SER A C 1
ATOM 3376 O O . SER A 1 428 ? -11.547 -10.274 22.822 1.00 98.31 428 SER A O 1
ATOM 3378 N N . ALA A 1 429 ? -11.687 -8.250 23.788 1.00 98.25 429 ALA A N 1
ATOM 3379 C CA . ALA A 1 429 ? -10.515 -8.421 24.642 1.00 98.25 429 ALA A CA 1
ATOM 3380 C C . ALA A 1 429 ? -10.732 -9.515 25.704 1.00 98.25 429 ALA A C 1
ATOM 3382 O O . ALA A 1 429 ? -9.847 -10.340 25.935 1.00 98.25 429 ALA A O 1
ATOM 3383 N N . LEU A 1 430 ? -11.918 -9.543 26.322 1.00 98.12 430 LEU A N 1
ATOM 3384 C CA . LEU A 1 430 ? -12.295 -10.530 27.339 1.00 98.12 430 LEU A CA 1
ATOM 3385 C C . LEU A 1 430 ? -12.454 -11.941 26.763 1.00 98.12 430 LEU A C 1
ATOM 3387 O O . LEU A 1 430 ? -12.188 -12.914 27.457 1.00 98.12 430 LEU A O 1
ATOM 3391 N N . SER A 1 431 ? -12.840 -12.060 25.492 1.00 98.00 431 SER A N 1
ATOM 3392 C CA . SER A 1 431 ? -13.056 -13.355 24.835 1.00 98.00 431 SER A CA 1
ATOM 3393 C C . SER A 1 431 ? -11.762 -14.083 24.462 1.00 98.00 431 SER A C 1
ATOM 3395 O O . SER A 1 431 ? -11.802 -15.289 24.237 1.00 98.00 431 SER A O 1
ATOM 3397 N N . GLN A 1 432 ? -10.616 -13.390 24.383 1.00 97.19 432 GLN A N 1
ATOM 3398 C CA . GLN A 1 432 ? -9.367 -13.988 23.885 1.00 97.19 432 GLN A CA 1
ATOM 3399 C C . GLN A 1 432 ? -8.945 -15.274 24.614 1.00 97.19 432 GLN A C 1
ATOM 3401 O O . GLN A 1 432 ? -8.712 -16.260 23.918 1.00 97.19 432 GLN A O 1
ATOM 3406 N N . PRO A 1 433 ? -8.908 -15.336 25.963 1.00 96.31 433 PRO A N 1
ATOM 3407 C CA . PRO A 1 433 ? -8.491 -16.550 26.665 1.00 96.31 433 PRO A CA 1
ATOM 3408 C C . PRO A 1 433 ? -9.394 -17.748 26.365 1.00 96.31 433 PRO A C 1
ATOM 3410 O O . PRO A 1 433 ? -8.920 -18.874 26.282 1.00 96.31 433 PRO A O 1
ATOM 3413 N N . PHE A 1 434 ? -10.693 -17.510 26.178 1.00 96.44 434 PHE A N 1
ATOM 3414 C CA . PHE A 1 434 ? -11.659 -18.564 25.878 1.00 96.44 434 PHE A CA 1
ATOM 3415 C C . PHE A 1 434 ? -11.524 -19.069 24.439 1.00 96.44 434 PHE A C 1
ATOM 3417 O O . PHE A 1 434 ? -11.637 -20.267 24.199 1.00 96.44 434 PHE A O 1
ATOM 3424 N N . ILE A 1 435 ? -11.235 -18.170 23.491 1.00 96.69 435 ILE A N 1
ATOM 3425 C CA . ILE A 1 435 ? -10.935 -18.533 22.097 1.00 96.69 435 ILE A CA 1
ATOM 3426 C C . ILE A 1 435 ? -9.644 -19.352 22.025 1.00 96.69 435 ILE A C 1
ATOM 3428 O O . ILE A 1 435 ? -9.603 -20.354 21.323 1.00 96.69 435 ILE A O 1
ATOM 3432 N N . GLU A 1 436 ? -8.609 -18.972 22.775 1.00 95.31 436 GLU A N 1
ATOM 3433 C CA . GLU A 1 436 ? -7.352 -19.729 22.849 1.00 95.31 436 GLU A CA 1
ATOM 3434 C C . GLU A 1 436 ? -7.540 -21.133 23.447 1.00 95.31 436 GLU A C 1
ATOM 3436 O O . GLU A 1 436 ? -6.810 -22.054 23.086 1.00 95.31 436 GLU A O 1
ATOM 3441 N N . GLN A 1 437 ? -8.518 -21.305 24.340 1.00 96.06 437 GLN A N 1
ATOM 3442 C CA . GLN A 1 437 ? -8.836 -22.586 24.978 1.00 96.06 437 GLN A CA 1
ATOM 3443 C C . GLN A 1 437 ? -9.823 -23.454 24.184 1.00 96.06 437 GLN A C 1
ATOM 3445 O O . GLN A 1 437 ? -9.923 -24.639 24.490 1.00 96.06 437 GLN A O 1
ATOM 3450 N N . ALA A 1 438 ? -10.534 -22.890 23.199 1.00 93.50 438 ALA A N 1
ATOM 3451 C CA . ALA A 1 438 ? -11.510 -23.595 22.359 1.00 93.50 438 ALA A CA 1
ATOM 3452 C C . ALA A 1 438 ? -12.561 -24.396 23.167 1.00 93.50 438 ALA A C 1
ATOM 3454 O O . ALA A 1 438 ? -12.808 -25.572 22.919 1.00 93.50 438 ALA A O 1
ATOM 3455 N N . ASN A 1 439 ? -13.156 -23.782 24.196 1.00 88.06 439 ASN A N 1
ATOM 3456 C CA . ASN A 1 439 ? -14.103 -24.481 25.070 1.00 88.06 439 ASN A CA 1
ATOM 3457 C C . ASN A 1 439 ? -15.526 -24.498 24.478 1.00 88.06 439 ASN A C 1
ATOM 3459 O O . ASN A 1 439 ? -16.216 -23.477 24.502 1.00 88.06 439 ASN A O 1
ATOM 3463 N N . GLY A 1 440 ? -15.971 -25.660 23.988 1.00 92.25 440 GLY A N 1
ATOM 3464 C CA . GLY A 1 440 ? -17.309 -25.862 23.412 1.00 92.25 440 GLY A CA 1
ATOM 3465 C C . GLY A 1 440 ? -17.442 -25.420 21.951 1.00 92.25 440 GLY A C 1
ATOM 3466 O O . GLY A 1 440 ? -18.544 -25.109 21.502 1.00 92.25 440 GLY A O 1
ATOM 3467 N N . PHE A 1 441 ? -16.318 -25.310 21.239 1.00 96.75 441 PHE A N 1
ATOM 3468 C CA . PHE A 1 441 ? -16.231 -25.019 19.808 1.00 96.75 441 PHE A CA 1
ATOM 3469 C C . PHE A 1 441 ? -14.828 -25.345 19.289 1.00 96.75 441 PHE A C 1
ATOM 3471 O O . PHE A 1 441 ? -13.858 -25.274 20.040 1.00 96.75 441 PHE A O 1
ATOM 3478 N N . SER A 1 442 ? -14.686 -25.615 17.993 1.00 97.06 442 SER A N 1
ATOM 3479 C CA . SER A 1 442 ? -13.370 -25.830 17.383 1.00 97.06 442 SER A CA 1
ATOM 3480 C C . SER A 1 442 ? -12.751 -24.515 16.902 1.00 97.06 442 SER A C 1
ATOM 3482 O O . SER A 1 442 ? -13.462 -23.588 16.505 1.00 97.06 442 SER A O 1
ATOM 3484 N N . VAL A 1 443 ? -11.416 -24.420 16.929 1.00 97.62 443 VAL A N 1
ATOM 3485 C CA . VAL A 1 443 ? -10.655 -23.274 16.402 1.00 97.62 443 VAL A CA 1
ATOM 3486 C C . VAL A 1 443 ? -9.588 -23.765 15.433 1.00 97.62 443 VAL A C 1
ATOM 3488 O O . VAL A 1 443 ? -8.783 -24.629 15.771 1.00 97.62 443 VAL A O 1
ATOM 3491 N N . SER A 1 444 ? -9.551 -23.175 14.240 1.00 96.94 444 SER A N 1
ATOM 3492 C CA . SER A 1 444 ? -8.536 -23.434 13.218 1.00 96.94 444 SER A CA 1
ATOM 3493 C C . SER A 1 444 ? -7.855 -22.137 12.781 1.00 96.94 444 SER A C 1
ATOM 3495 O O . SER A 1 444 ? -8.491 -21.088 12.666 1.00 96.94 444 SER A O 1
ATOM 3497 N N . ASP A 1 445 ? -6.553 -22.201 12.509 1.00 96.06 445 ASP A N 1
ATOM 3498 C CA . ASP A 1 445 ? -5.776 -21.129 11.875 1.00 96.06 445 ASP A CA 1
ATOM 3499 C C . ASP A 1 445 ? -5.740 -21.263 10.339 1.00 96.06 445 ASP A C 1
ATOM 3501 O O . ASP A 1 445 ? -5.222 -20.397 9.624 1.00 96.06 445 ASP A O 1
ATOM 3505 N N . ARG A 1 446 ? -6.326 -22.343 9.810 1.00 94.56 446 ARG A N 1
ATOM 3506 C CA . ARG A 1 446 ? -6.373 -22.667 8.387 1.00 94.56 446 ARG A CA 1
ATOM 3507 C C . ARG A 1 446 ? -7.796 -22.626 7.876 1.00 94.56 446 ARG A C 1
ATOM 3509 O O . ARG A 1 446 ? -8.733 -23.097 8.507 1.00 94.56 446 ARG A O 1
ATOM 3516 N N . PHE A 1 447 ? -7.934 -22.068 6.682 1.00 92.94 447 PHE A N 1
ATOM 3517 C CA . PHE A 1 447 ? -9.193 -22.141 5.968 1.00 92.94 447 PHE A CA 1
ATOM 3518 C C . PHE A 1 447 ? -9.383 -23.557 5.423 1.00 92.94 447 PHE A C 1
ATOM 3520 O O . PHE A 1 447 ? -8.504 -24.055 4.716 1.00 92.94 447 PHE A O 1
ATOM 3527 N N . GLU A 1 448 ? -10.532 -24.167 5.689 1.00 92.88 448 GLU A N 1
ATOM 3528 C CA . GLU A 1 448 ? -10.913 -25.448 5.101 1.00 92.88 448 GLU A CA 1
ATOM 3529 C C . GLU A 1 448 ? -12.018 -25.248 4.069 1.00 92.88 448 GLU A C 1
ATOM 3531 O O . GLU A 1 448 ? -12.966 -24.499 4.288 1.00 92.88 448 GLU A O 1
ATOM 3536 N N . ALA A 1 449 ? -11.928 -25.939 2.931 1.00 88.25 449 ALA A N 1
ATOM 3537 C CA . ALA A 1 449 ? -12.951 -25.848 1.888 1.00 88.25 449 ALA A CA 1
ATOM 3538 C C . ALA A 1 449 ? -14.338 -26.303 2.382 1.00 88.25 449 ALA A C 1
ATOM 3540 O O . ALA A 1 449 ? -15.350 -25.802 1.903 1.00 88.25 449 ALA A O 1
ATOM 3541 N N . SER A 1 450 ? -14.379 -27.199 3.374 1.00 91.12 450 SER A N 1
ATOM 3542 C CA . SER A 1 450 ? -15.594 -27.650 4.067 1.00 91.12 450 SER A CA 1
ATOM 3543 C C . SER A 1 450 ? -16.364 -26.512 4.746 1.00 91.12 450 SER A C 1
ATOM 3545 O O . SER A 1 450 ? -17.564 -26.645 4.971 1.00 91.12 450 SER A O 1
ATOM 3547 N N . PHE A 1 451 ? -15.708 -25.384 5.038 1.00 91.88 451 PHE A N 1
ATOM 3548 C CA . PHE A 1 451 ? -16.341 -24.207 5.634 1.00 91.88 451 PHE A CA 1
ATOM 3549 C C . PHE A 1 451 ? -17.303 -23.497 4.683 1.00 91.88 451 PHE A C 1
ATOM 3551 O O . PHE A 1 451 ? -18.065 -22.651 5.132 1.00 91.88 451 PHE A O 1
ATOM 3558 N N . LEU A 1 452 ? -17.250 -23.787 3.381 1.00 93.25 452 LEU A N 1
ATOM 3559 C CA . LEU A 1 452 ? -18.145 -23.203 2.391 1.00 93.25 452 LEU A CA 1
ATOM 3560 C C . LEU A 1 452 ? -18.824 -24.326 1.604 1.00 93.25 452 LEU A C 1
ATOM 3562 O O . LEU A 1 452 ? -18.188 -24.925 0.732 1.00 93.25 452 LEU A O 1
ATOM 3566 N N . PRO A 1 453 ? -20.107 -24.623 1.875 1.00 93.50 453 PRO A N 1
ATOM 3567 C CA . PRO A 1 453 ? -20.834 -25.594 1.078 1.00 93.50 453 PRO A CA 1
ATOM 3568 C C . PRO A 1 453 ? -20.961 -25.124 -0.377 1.00 93.50 453 PRO A C 1
ATOM 3570 O O . PRO A 1 453 ? -20.842 -23.939 -0.698 1.00 93.50 453 PRO A O 1
ATOM 3573 N N . SER A 1 454 ? -21.237 -26.069 -1.274 1.00 94.81 454 SER A N 1
ATOM 3574 C CA . SER A 1 454 ? -21.669 -25.723 -2.626 1.00 94.81 454 SER A CA 1
ATOM 3575 C C . SER A 1 454 ? -23.042 -25.062 -2.544 1.00 94.81 454 SER A C 1
ATOM 3577 O O . SER A 1 454 ? -23.977 -25.648 -2.000 1.00 94.81 454 SER A O 1
ATOM 3579 N N . VAL A 1 455 ? -23.147 -23.839 -3.057 1.00 96.69 455 VAL A N 1
ATOM 3580 C CA . VAL A 1 455 ? -24.355 -23.020 -2.954 1.00 96.69 455 VAL A CA 1
ATOM 3581 C C . VAL A 1 455 ? -24.736 -22.414 -4.295 1.00 96.69 455 VAL A C 1
ATOM 3583 O O . VAL A 1 455 ? -23.878 -22.039 -5.095 1.00 96.69 455 VAL A O 1
ATOM 3586 N N . ASN A 1 456 ? -26.039 -22.292 -4.539 1.00 97.69 456 ASN A N 1
ATOM 3587 C CA . ASN A 1 456 ? -26.589 -21.646 -5.729 1.00 97.69 456 ASN A CA 1
ATOM 3588 C C . ASN A 1 456 ? -26.697 -20.129 -5.543 1.00 97.69 456 ASN A C 1
ATOM 3590 O O . ASN A 1 456 ? -26.615 -19.362 -6.512 1.00 97.69 456 ASN A O 1
ATOM 3594 N N . LYS A 1 457 ? -26.897 -19.681 -4.304 1.00 98.00 457 LYS A N 1
ATOM 3595 C CA . LYS A 1 457 ? -27.029 -18.274 -3.958 1.00 98.00 457 LYS A CA 1
ATOM 3596 C C . LYS A 1 457 ? -26.360 -17.958 -2.628 1.00 98.00 457 LYS A C 1
ATOM 3598 O O . LYS A 1 457 ? -26.751 -18.478 -1.587 1.00 98.00 457 LYS A O 1
ATOM 3603 N N . ALA A 1 458 ? -25.423 -17.017 -2.672 1.00 98.12 458 ALA A N 1
ATOM 3604 C CA . ALA A 1 458 ? -24.825 -16.417 -1.490 1.00 98.12 458 ALA A CA 1
ATOM 3605 C C . ALA A 1 458 ? -25.246 -14.949 -1.340 1.00 98.12 458 ALA A C 1
ATOM 3607 O O . ALA A 1 458 ? -25.330 -14.207 -2.324 1.00 98.12 458 ALA A O 1
ATOM 3608 N N . VAL A 1 459 ? -25.464 -14.512 -0.100 1.00 98.06 459 VAL A N 1
ATOM 3609 C CA . VAL A 1 459 ? -25.653 -13.100 0.249 1.00 98.06 459 VAL A CA 1
ATOM 3610 C C . VAL A 1 459 ? -24.533 -12.659 1.187 1.00 98.06 459 VAL A C 1
ATOM 3612 O O . VAL A 1 459 ? -24.275 -13.295 2.205 1.00 98.06 459 VAL A O 1
ATOM 3615 N N . VAL A 1 460 ? -23.856 -11.563 0.854 1.00 98.00 460 VAL A N 1
ATOM 3616 C CA . VAL A 1 460 ? -22.758 -10.990 1.641 1.00 98.00 460 VAL A CA 1
ATOM 3617 C C . VAL A 1 460 ? -23.186 -9.627 2.175 1.00 98.00 460 VAL A C 1
ATOM 3619 O O . VAL A 1 460 ? -23.417 -8.704 1.400 1.00 98.00 460 VAL A O 1
ATOM 3622 N N . VAL A 1 461 ? -23.278 -9.484 3.494 1.00 97.38 461 VAL A N 1
ATOM 3623 C CA . VAL A 1 461 ? -23.576 -8.219 4.170 1.00 97.38 461 VAL A CA 1
ATOM 3624 C C . VAL A 1 461 ? -22.269 -7.519 4.542 1.00 97.38 461 VAL A C 1
ATOM 3626 O O . VAL A 1 461 ? -21.495 -8.004 5.373 1.00 97.38 461 VAL A O 1
ATOM 3629 N N . GLY A 1 462 ? -22.044 -6.356 3.936 1.00 94.75 462 GLY A N 1
ATOM 3630 C CA . GLY A 1 462 ? -20.820 -5.564 4.006 1.00 94.75 462 GLY A CA 1
ATOM 3631 C C . GLY A 1 462 ? -20.021 -5.593 2.697 1.00 94.75 462 GLY A C 1
ATOM 3632 O O . GLY A 1 462 ? -19.832 -6.640 2.080 1.00 94.75 462 GLY A O 1
ATOM 3633 N N . PHE A 1 463 ? -19.501 -4.440 2.275 1.00 88.94 463 PHE A N 1
ATOM 3634 C CA . PHE A 1 463 ? -18.680 -4.289 1.078 1.00 88.94 463 PHE A CA 1
ATOM 3635 C C . PHE A 1 463 ? -17.250 -4.771 1.357 1.00 88.94 463 PHE A C 1
ATOM 3637 O O . PHE A 1 463 ? -16.364 -4.007 1.746 1.00 88.94 463 PHE A O 1
ATOM 3644 N N . GLY A 1 464 ? -17.035 -6.072 1.174 1.00 77.38 464 GLY A N 1
ATOM 3645 C CA . GLY A 1 464 ? -15.777 -6.762 1.451 1.00 77.38 464 GLY A CA 1
ATOM 3646 C C . GLY A 1 464 ? -16.019 -8.195 1.923 1.00 77.38 464 GLY A C 1
ATOM 3647 O O . GLY A 1 464 ? -17.018 -8.817 1.568 1.00 77.38 464 GLY A O 1
ATOM 3648 N N . GLY A 1 465 ? -15.096 -8.728 2.725 1.00 81.00 465 GLY A N 1
ATOM 3649 C CA . GLY A 1 465 ? -15.262 -10.036 3.356 1.00 81.00 465 GLY A CA 1
ATOM 3650 C C . GLY A 1 465 ? -15.122 -11.213 2.398 1.00 81.00 465 GLY A C 1
ATOM 3651 O O . GLY A 1 465 ? -14.139 -11.310 1.665 1.00 81.00 465 GLY A O 1
ATOM 3652 N N . TYR A 1 466 ? -16.113 -12.107 2.415 1.00 91.81 466 TYR A N 1
ATOM 3653 C CA . TYR A 1 466 ? -16.113 -13.332 1.612 1.00 91.81 466 TYR A CA 1
ATOM 3654 C C . TYR A 1 466 ? -16.529 -13.126 0.154 1.00 91.81 466 TYR A C 1
ATOM 3656 O O . TYR A 1 466 ? -16.412 -14.068 -0.618 1.00 91.81 466 TYR A O 1
ATOM 3664 N N . MET A 1 467 ? -16.955 -11.925 -0.261 1.00 94.56 467 MET A N 1
ATOM 3665 C CA . MET A 1 467 ? -17.339 -11.655 -1.656 1.00 94.56 467 MET A CA 1
ATOM 3666 C C . MET A 1 467 ? -16.253 -12.101 -2.646 1.00 94.56 467 MET A C 1
ATOM 3668 O O . MET A 1 467 ? -16.532 -12.884 -3.548 1.00 94.56 467 MET A O 1
ATOM 3672 N N . ASP A 1 468 ? -15.014 -11.632 -2.463 1.00 91.25 468 ASP A N 1
ATOM 3673 C CA . ASP A 1 468 ? -13.900 -12.010 -3.340 1.00 91.25 468 ASP A CA 1
ATOM 3674 C C . ASP A 1 468 ? -13.634 -13.512 -3.283 1.00 91.25 468 ASP A C 1
ATOM 3676 O O . ASP A 1 468 ? -13.458 -14.156 -4.313 1.00 91.25 468 ASP A O 1
ATOM 3680 N N . TYR A 1 469 ? -13.652 -14.086 -2.082 1.00 92.44 469 TYR A N 1
ATOM 3681 C CA . TYR A 1 469 ? -13.390 -15.507 -1.912 1.00 92.44 469 TYR A CA 1
ATOM 3682 C C . TYR A 1 469 ? -14.422 -16.362 -2.658 1.00 92.44 469 TYR A C 1
ATOM 3684 O O . TYR A 1 469 ? -14.052 -17.262 -3.404 1.00 92.44 469 TYR A O 1
ATOM 3692 N N . LEU A 1 470 ? -15.710 -16.047 -2.506 1.00 95.25 470 LEU A N 1
ATOM 3693 C CA . LEU A 1 470 ? -16.800 -16.748 -3.179 1.00 95.25 470 LEU A CA 1
ATOM 3694 C C . LEU A 1 470 ? -16.657 -16.660 -4.703 1.00 95.25 470 LEU A C 1
ATOM 3696 O O . LEU A 1 470 ? -16.795 -17.675 -5.378 1.00 95.25 470 LEU A O 1
ATOM 3700 N N . ILE A 1 471 ? -16.318 -15.488 -5.242 1.00 94.50 471 ILE A N 1
ATOM 3701 C CA . ILE A 1 471 ? -16.135 -15.289 -6.689 1.00 94.50 471 ILE A CA 1
ATOM 3702 C C . ILE A 1 471 ? -14.934 -16.081 -7.224 1.00 94.50 471 ILE A C 1
ATOM 3704 O O . ILE A 1 471 ? -15.019 -16.689 -8.286 1.00 94.50 471 ILE A O 1
ATOM 3708 N N . HIS A 1 472 ? -13.807 -16.061 -6.510 1.00 91.88 472 HIS A N 1
ATOM 3709 C CA . HIS A 1 472 ? -12.548 -16.620 -7.006 1.00 91.88 472 HIS A CA 1
ATOM 3710 C C . HIS A 1 472 ? -12.365 -18.115 -6.717 1.00 91.88 472 HIS A C 1
ATOM 3712 O O . HIS A 1 472 ? -11.600 -18.777 -7.419 1.00 91.88 472 HIS A O 1
ATOM 3718 N N . HIS A 1 473 ? -13.012 -18.643 -5.678 1.00 92.94 473 HIS A N 1
ATOM 3719 C CA . HIS A 1 473 ? -12.718 -19.979 -5.150 1.00 92.94 473 HIS A CA 1
ATOM 3720 C C . HIS A 1 473 ? -13.937 -20.893 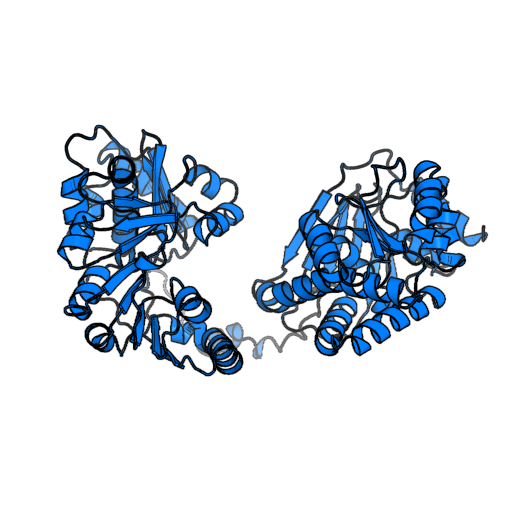-5.050 1.00 92.94 473 HIS A C 1
ATOM 3722 O O . HIS A 1 473 ? -13.795 -22.043 -4.640 1.00 92.94 473 HIS A O 1
ATOM 3728 N N . THR A 1 474 ? -15.122 -20.424 -5.439 1.00 94.31 474 THR A N 1
ATOM 3729 C CA . THR A 1 474 ? -16.326 -21.260 -5.483 1.00 94.31 474 THR A CA 1
ATOM 3730 C C . THR A 1 474 ? -16.989 -21.180 -6.853 1.00 94.31 474 THR A C 1
ATOM 3732 O O . THR A 1 474 ? -16.663 -20.323 -7.669 1.00 94.31 474 THR A O 1
ATOM 3735 N N . GLN A 1 475 ? -17.941 -22.076 -7.103 1.00 95.06 475 GLN A N 1
ATOM 3736 C CA . GLN A 1 475 ? -18.777 -22.059 -8.308 1.00 95.06 475 GLN A CA 1
ATOM 3737 C C . GLN A 1 475 ? -20.143 -21.410 -8.047 1.00 95.06 475 GLN A C 1
ATOM 3739 O O . GLN A 1 475 ? -21.111 -21.726 -8.731 1.00 95.06 475 GLN A O 1
ATOM 3744 N N . THR A 1 476 ? -20.241 -20.523 -7.049 1.00 97.44 476 THR A N 1
ATOM 3745 C CA . THR A 1 476 ? -21.509 -19.887 -6.669 1.00 97.44 476 THR A CA 1
ATOM 3746 C C . THR A 1 476 ? -22.028 -19.014 -7.820 1.00 97.44 476 THR A C 1
ATOM 3748 O O . THR A 1 476 ? -21.389 -18.010 -8.155 1.00 97.44 476 THR A O 1
ATOM 3751 N N . PRO A 1 477 ? -23.180 -19.338 -8.437 1.00 97.75 477 PRO A N 1
ATOM 3752 C CA . PRO A 1 477 ? -23.644 -18.635 -9.627 1.00 97.75 477 PRO A CA 1
ATOM 3753 C C . PRO A 1 477 ? -24.308 -17.292 -9.307 1.00 97.75 477 PRO A C 1
ATOM 3755 O O . PRO A 1 477 ? -24.306 -16.405 -10.158 1.00 97.75 477 PRO A O 1
ATOM 3758 N N . ASN A 1 478 ? -24.858 -17.100 -8.103 1.00 98.31 478 ASN A N 1
ATOM 3759 C CA . ASN A 1 478 ? -25.524 -15.855 -7.715 1.00 98.31 478 ASN A CA 1
ATOM 3760 C C . ASN A 1 478 ? -24.954 -15.317 -6.402 1.00 98.31 478 ASN A C 1
ATOM 3762 O O . ASN A 1 478 ? -25.063 -15.964 -5.363 1.00 98.31 478 ASN A O 1
ATOM 3766 N N . ILE A 1 479 ? -24.384 -14.114 -6.441 1.00 98.12 479 ILE A N 1
ATOM 3767 C CA . ILE A 1 479 ? -23.843 -13.432 -5.263 1.00 98.12 479 ILE A CA 1
ATOM 3768 C C . ILE A 1 479 ? -24.491 -12.052 -5.157 1.00 98.12 479 ILE A C 1
ATOM 3770 O O . ILE A 1 479 ? -24.303 -11.196 -6.022 1.00 98.12 479 ILE A O 1
ATOM 3774 N N . LEU A 1 480 ? -25.241 -11.827 -4.081 1.00 97.75 480 LEU A N 1
ATOM 3775 C CA . LEU A 1 480 ? -25.799 -10.520 -3.739 1.00 97.75 480 LEU A CA 1
ATOM 3776 C C . LEU A 1 480 ? -24.978 -9.894 -2.611 1.00 97.75 480 LEU A C 1
ATOM 3778 O O . LEU A 1 480 ? -24.799 -10.503 -1.564 1.00 97.75 480 LEU A O 1
ATOM 3782 N N . VAL A 1 481 ? -24.509 -8.667 -2.802 1.00 97.31 481 VAL A N 1
ATOM 3783 C CA . VAL A 1 481 ? -23.789 -7.902 -1.780 1.00 97.31 481 VAL A CA 1
ATOM 3784 C C . VAL A 1 481 ? -24.691 -6.792 -1.257 1.00 97.31 481 VAL A C 1
ATOM 3786 O O . VAL A 1 481 ? -25.143 -5.952 -2.031 1.00 97.31 481 VAL A O 1
ATOM 3789 N N . ILE A 1 482 ? -24.939 -6.772 0.049 1.00 96.81 482 ILE A N 1
ATOM 3790 C CA . ILE A 1 482 ? -25.776 -5.778 0.724 1.00 96.81 482 ILE A CA 1
ATOM 3791 C C . ILE A 1 482 ? -24.880 -4.892 1.590 1.00 96.81 482 ILE A C 1
ATOM 3793 O O . ILE A 1 482 ? -24.230 -5.384 2.507 1.00 96.81 482 ILE A O 1
ATOM 3797 N N . ASP A 1 483 ? -24.829 -3.588 1.332 1.00 94.62 483 ASP A N 1
ATOM 3798 C CA . ASP A 1 483 ? -24.040 -2.647 2.135 1.00 94.62 483 ASP A CA 1
ATOM 3799 C C . ASP A 1 483 ? -24.654 -1.240 2.111 1.00 94.62 483 ASP A C 1
ATOM 3801 O O . ASP A 1 483 ? -24.886 -0.660 1.049 1.00 94.62 483 ASP A O 1
ATOM 3805 N N . SER A 1 484 ? -24.862 -0.658 3.296 1.00 90.00 484 SER A N 1
ATOM 3806 C CA . SER A 1 484 ? -25.487 0.663 3.466 1.00 90.00 484 SER A CA 1
ATOM 3807 C C . SER A 1 484 ? -24.726 1.802 2.775 1.00 90.00 484 SER A C 1
ATOM 3809 O O . SER A 1 484 ? -25.271 2.865 2.498 1.00 90.00 484 SER A O 1
ATOM 3811 N N . ALA A 1 485 ? -23.429 1.627 2.530 1.00 88.62 485 ALA A N 1
ATOM 3812 C CA . ALA A 1 485 ? -22.564 2.624 1.920 1.00 88.62 485 ALA A CA 1
ATOM 3813 C C . ALA A 1 485 ? -22.364 2.415 0.408 1.00 88.62 485 ALA A C 1
ATOM 3815 O O . ALA A 1 485 ? -21.604 3.174 -0.199 1.00 88.62 485 ALA A O 1
ATOM 3816 N N . ILE A 1 486 ? -23.047 1.461 -0.240 1.00 89.62 486 ILE A N 1
ATOM 3817 C CA . ILE A 1 486 ? -22.937 1.248 -1.697 1.00 89.62 486 ILE A CA 1
ATOM 3818 C C . ILE A 1 486 ? -23.229 2.522 -2.490 1.00 89.62 486 ILE A C 1
ATOM 3820 O O . ILE A 1 486 ? -22.493 2.826 -3.428 1.00 89.62 486 ILE A O 1
ATOM 3824 N N . VAL A 1 487 ? -24.222 3.320 -2.082 1.00 88.00 487 VAL A N 1
ATOM 3825 C CA . VAL A 1 487 ? -24.547 4.595 -2.746 1.00 88.00 487 VAL A CA 1
ATOM 3826 C C . VAL A 1 487 ? -23.347 5.546 -2.720 1.00 88.00 487 VAL A C 1
ATOM 3828 O O . VAL A 1 487 ? -22.977 6.125 -3.743 1.00 88.00 487 VAL A O 1
ATOM 3831 N N . LYS A 1 488 ? -22.663 5.637 -1.573 1.00 84.88 488 LYS A N 1
ATOM 3832 C CA . LYS A 1 488 ? -21.443 6.440 -1.411 1.00 84.88 488 LYS A CA 1
ATOM 3833 C C . LYS A 1 488 ? -20.287 5.919 -2.269 1.00 84.88 488 LYS A C 1
ATOM 3835 O O . LYS A 1 488 ? -19.438 6.698 -2.702 1.00 84.88 488 LYS A O 1
ATOM 3840 N N . PHE A 1 489 ? -20.250 4.615 -2.531 1.00 85.12 489 PHE A N 1
ATOM 3841 C CA . PHE A 1 489 ? -19.197 3.951 -3.296 1.00 85.12 489 PHE A CA 1
ATOM 3842 C C . PHE A 1 489 ? -19.603 3.584 -4.728 1.00 85.12 489 PHE A C 1
ATOM 3844 O O . PHE A 1 489 ? -18.905 2.787 -5.355 1.00 85.12 489 PHE A O 1
ATOM 3851 N N . LYS A 1 490 ? -20.661 4.196 -5.282 1.00 89.56 490 LYS A N 1
ATOM 3852 C CA . LYS A 1 490 ? -21.258 3.832 -6.579 1.00 89.56 490 LYS A CA 1
ATOM 3853 C C . LYS A 1 490 ? -20.234 3.586 -7.692 1.00 89.56 490 LYS A C 1
ATOM 3855 O O . LYS A 1 490 ? -20.198 2.494 -8.241 1.00 89.56 490 LYS A O 1
ATOM 3860 N N . LYS A 1 491 ? -19.324 4.535 -7.950 1.00 85.44 491 LYS A N 1
ATOM 3861 C CA . LYS A 1 491 ? -18.290 4.384 -8.997 1.00 85.44 491 LYS A CA 1
ATOM 3862 C C . LYS A 1 491 ? -17.375 3.173 -8.774 1.00 85.44 491 LYS A C 1
ATOM 3864 O O . LYS A 1 491 ? -17.014 2.478 -9.717 1.00 85.44 491 LYS A O 1
ATOM 3869 N N . ARG A 1 492 ? -16.986 2.916 -7.519 1.00 85.06 492 ARG A N 1
ATOM 3870 C CA . ARG A 1 492 ? -16.135 1.772 -7.152 1.00 85.06 492 ARG A CA 1
ATOM 3871 C C . ARG A 1 492 ? -16.895 0.458 -7.312 1.00 85.06 492 ARG A C 1
ATOM 3873 O O . ARG A 1 492 ? -16.319 -0.513 -7.791 1.00 85.06 492 ARG A O 1
ATOM 3880 N N . VAL A 1 493 ? -18.164 0.438 -6.912 1.00 91.44 493 VAL A N 1
ATOM 3881 C CA . VAL A 1 493 ? -19.066 -0.708 -7.071 1.00 91.44 493 VAL A CA 1
ATOM 3882 C C . VAL A 1 493 ? -19.262 -1.023 -8.554 1.00 91.44 493 VAL A C 1
ATOM 3884 O O . VAL A 1 493 ? -19.060 -2.163 -8.953 1.00 91.44 493 VAL A O 1
ATOM 3887 N N . GLU A 1 494 ? -19.551 -0.018 -9.381 1.00 90.19 494 GLU A N 1
ATOM 3888 C CA . GLU A 1 494 ? -19.720 -0.155 -10.834 1.00 90.19 494 GLU A CA 1
ATOM 3889 C C . GLU A 1 494 ? -18.457 -0.702 -11.507 1.00 90.19 494 GLU A C 1
ATOM 3891 O O . GLU A 1 494 ? -18.532 -1.675 -12.257 1.00 90.19 494 GLU A O 1
ATOM 3896 N N . ALA A 1 495 ? -17.284 -0.140 -11.193 1.00 84.81 495 ALA A N 1
ATOM 3897 C CA . ALA A 1 495 ? -16.010 -0.619 -11.728 1.00 84.81 495 ALA A CA 1
ATOM 3898 C C . ALA A 1 495 ? -15.741 -2.083 -11.341 1.00 84.81 495 ALA A C 1
ATOM 3900 O O . ALA A 1 495 ? -15.329 -2.895 -12.170 1.00 84.81 495 ALA A O 1
ATOM 3901 N N . ARG A 1 496 ? -16.019 -2.441 -10.084 1.00 90.12 496 ARG A N 1
ATOM 3902 C CA . ARG A 1 496 ? -15.820 -3.801 -9.578 1.00 90.12 496 ARG A CA 1
ATOM 3903 C C . ARG A 1 496 ? -16.820 -4.789 -10.181 1.00 90.12 496 ARG A C 1
ATOM 3905 O O . ARG A 1 496 ? -16.447 -5.901 -10.538 1.00 90.12 496 ARG A O 1
ATOM 3912 N N . GLN A 1 497 ? -18.065 -4.366 -10.374 1.00 93.94 497 GLN A N 1
ATOM 3913 C CA . GLN A 1 497 ? -19.085 -5.157 -11.051 1.00 93.94 497 GLN A CA 1
ATOM 3914 C C . GLN A 1 497 ? -18.729 -5.397 -12.524 1.00 93.94 497 GLN A C 1
ATOM 3916 O O . GLN A 1 497 ? -18.877 -6.518 -13.007 1.00 93.94 497 GLN A O 1
ATOM 3921 N N . ALA A 1 498 ? -18.235 -4.375 -13.230 1.00 90.31 498 ALA A N 1
ATOM 3922 C CA . ALA A 1 498 ? -17.757 -4.511 -14.604 1.00 90.31 498 ALA A CA 1
ATOM 3923 C C . ALA A 1 498 ? -16.588 -5.504 -14.692 1.00 90.31 498 ALA A C 1
ATOM 3925 O O . ALA A 1 498 ? -16.606 -6.396 -15.540 1.00 90.31 498 ALA A O 1
ATOM 3926 N N . TYR A 1 499 ? -15.627 -5.407 -13.766 1.00 92.25 499 TYR A N 1
ATOM 3927 C CA . TYR A 1 499 ? -14.520 -6.354 -13.660 1.00 92.25 499 TYR A CA 1
ATOM 3928 C C . TYR A 1 499 ? -15.014 -7.796 -13.485 1.00 92.25 499 TYR A C 1
ATOM 3930 O O . TYR A 1 499 ? -14.606 -8.670 -14.252 1.00 92.25 499 TYR A O 1
ATOM 3938 N N . TYR A 1 500 ? -15.926 -8.050 -12.540 1.00 94.50 500 TYR A N 1
ATOM 3939 C CA . TYR A 1 500 ? -16.415 -9.410 -12.307 1.00 94.50 500 TYR A CA 1
ATOM 3940 C C . TYR A 1 500 ? -17.203 -9.972 -13.483 1.00 94.50 500 TYR A C 1
ATOM 3942 O O . TYR A 1 500 ? -17.004 -11.126 -13.838 1.00 94.50 500 TYR A O 1
ATOM 3950 N N . ARG A 1 501 ? -18.038 -9.160 -14.139 1.00 94.81 501 ARG A N 1
ATOM 3951 C CA . ARG A 1 501 ? -18.760 -9.597 -15.343 1.00 94.81 501 ARG A CA 1
ATOM 3952 C C . ARG A 1 501 ? -17.812 -10.014 -16.466 1.00 94.81 501 ARG A C 1
ATOM 3954 O O . ARG A 1 501 ? -18.115 -10.961 -17.180 1.00 94.81 501 ARG A O 1
ATOM 3961 N N . ALA A 1 502 ? -16.687 -9.315 -16.618 1.00 93.31 502 ALA A N 1
ATOM 3962 C CA . ALA A 1 502 ? -15.703 -9.623 -17.650 1.00 93.31 502 ALA A CA 1
ATOM 3963 C C . ALA A 1 502 ? -14.890 -10.896 -17.346 1.00 93.31 502 ALA A C 1
ATOM 3965 O O . ALA A 1 502 ? -14.577 -11.642 -18.268 1.00 93.31 502 ALA A O 1
ATOM 3966 N N . HIS A 1 503 ? -14.558 -11.155 -16.076 1.00 94.81 503 HIS A N 1
ATOM 3967 C CA . HIS A 1 503 ? -13.633 -12.236 -15.694 1.00 94.81 503 HIS A CA 1
ATOM 3968 C C . HIS A 1 503 ? -14.325 -13.494 -15.145 1.00 94.81 503 HIS A C 1
ATOM 3970 O O . HIS A 1 503 ? -13.735 -14.570 -15.170 1.00 94.81 503 HIS A O 1
ATOM 3976 N N . PHE A 1 504 ? -15.570 -13.380 -14.677 1.00 96.75 504 PHE A N 1
ATOM 3977 C CA . PHE A 1 504 ? -16.351 -14.466 -14.072 1.00 96.75 504 PHE A CA 1
ATOM 3978 C C . PHE A 1 504 ? -17.756 -14.522 -14.694 1.00 96.75 504 PHE A C 1
ATOM 3980 O O . PHE A 1 504 ? -18.751 -14.295 -14.005 1.00 96.75 504 PHE A O 1
ATOM 3987 N N . PRO A 1 505 ? -17.878 -14.822 -16.003 1.00 95.81 505 PRO A N 1
ATOM 3988 C CA . PRO A 1 505 ? -19.152 -14.740 -16.728 1.00 95.81 505 PRO A CA 1
ATOM 3989 C C . PRO A 1 505 ? -20.233 -15.702 -16.203 1.00 95.81 505 PRO A C 1
ATOM 3991 O O . PRO A 1 505 ? -21.418 -15.494 -16.459 1.00 95.81 505 PRO A O 1
ATOM 3994 N N . HIS A 1 506 ? -19.841 -16.738 -15.458 1.00 96.69 506 HIS A N 1
ATOM 3995 C CA . HIS A 1 506 ? -20.752 -17.707 -14.842 1.00 96.69 506 HIS A CA 1
ATOM 3996 C C . HIS A 1 506 ? -21.276 -17.275 -13.462 1.00 96.69 506 HIS A C 1
ATOM 3998 O O . HIS A 1 506 ? -22.185 -17.913 -12.937 1.00 96.69 506 HIS A O 1
ATOM 4004 N N . THR A 1 507 ? -20.749 -16.187 -12.893 1.00 97.81 507 THR A N 1
ATOM 4005 C CA . THR A 1 507 ? -21.130 -15.680 -11.571 1.00 97.81 507 THR A CA 1
ATOM 4006 C C . THR A 1 507 ? -21.786 -14.311 -11.704 1.00 97.81 507 THR A C 1
ATOM 4008 O O . THR A 1 507 ? -21.169 -13.312 -12.077 1.00 97.81 507 THR A O 1
ATOM 4011 N N . ARG A 1 508 ? -23.070 -14.234 -11.359 1.00 97.88 508 ARG A N 1
ATOM 4012 C CA . ARG A 1 508 ? -23.828 -12.988 -11.319 1.00 97.88 508 ARG A CA 1
ATOM 4013 C C . ARG A 1 508 ? -23.623 -12.300 -9.975 1.00 97.88 508 ARG A C 1
ATOM 4015 O O . ARG A 1 508 ? -24.149 -12.752 -8.962 1.00 97.88 508 ARG A O 1
ATOM 4022 N N . VAL A 1 509 ? -22.918 -11.168 -9.995 1.00 97.19 509 VAL A N 1
ATOM 4023 C CA . VAL A 1 509 ? -22.722 -10.308 -8.818 1.00 97.19 509 VAL A CA 1
ATOM 4024 C C . VAL A 1 509 ? -23.635 -9.079 -8.888 1.00 97.19 509 VAL A C 1
ATOM 4026 O O . VAL A 1 509 ? -23.550 -8.276 -9.829 1.00 97.19 509 VAL A O 1
ATOM 4029 N N . SER A 1 510 ? -24.499 -8.915 -7.887 1.00 96.88 510 SER A N 1
ATOM 4030 C CA . SER A 1 510 ? -25.387 -7.757 -7.707 1.00 96.88 510 SER A CA 1
ATOM 4031 C C . SER A 1 510 ? -25.132 -7.048 -6.378 1.00 96.88 510 SER A C 1
ATOM 4033 O O . SER A 1 510 ? -24.603 -7.642 -5.443 1.00 96.88 510 SER A O 1
ATOM 4035 N N . PHE A 1 511 ? -25.514 -5.774 -6.298 1.00 96.06 511 PHE A N 1
ATOM 4036 C CA . PHE A 1 511 ? -25.285 -4.911 -5.139 1.00 96.06 511 PHE A CA 1
ATOM 4037 C C . PHE A 1 511 ? -26.600 -4.251 -4.713 1.00 96.06 511 PHE A C 1
ATOM 4039 O O . PHE A 1 511 ? -27.357 -3.817 -5.580 1.00 96.06 511 PHE A O 1
ATOM 4046 N N . SER A 1 512 ? -26.842 -4.163 -3.406 1.00 95.50 512 SER A N 1
ATOM 4047 C CA . SER A 1 512 ? -28.023 -3.549 -2.787 1.00 95.50 512 SER A CA 1
ATOM 4048 C C . SER A 1 512 ? -27.610 -2.612 -1.655 1.00 95.50 512 SER A C 1
ATOM 4050 O O . SER A 1 512 ? -26.699 -2.918 -0.889 1.00 95.50 512 SER A O 1
ATOM 4052 N N . ASP A 1 513 ? -28.292 -1.480 -1.521 1.00 90.94 513 ASP A N 1
ATOM 4053 C CA . ASP A 1 513 ? -28.045 -0.471 -0.483 1.00 90.94 513 ASP A CA 1
ATOM 4054 C C . ASP A 1 513 ? -28.656 -0.811 0.891 1.00 90.94 513 ASP A C 1
ATOM 4056 O O . ASP A 1 513 ? -28.615 0.007 1.810 1.00 90.94 513 ASP A O 1
ATOM 4060 N N . GLY A 1 514 ? -29.206 -2.019 1.047 1.00 89.25 514 GLY A N 1
ATOM 4061 C CA . GLY A 1 514 ? -29.857 -2.466 2.279 1.00 89.25 514 GLY A CA 1
ATOM 4062 C C . GLY A 1 514 ? -31.364 -2.670 2.162 1.00 89.25 514 GLY A C 1
ATOM 4063 O O . GLY A 1 514 ? -31.958 -3.207 3.091 1.00 89.25 514 GLY A O 1
ATOM 4064 N N . CYS A 1 515 ? -31.997 -2.302 1.045 1.00 87.44 515 CYS A N 1
ATOM 4065 C CA . CYS A 1 515 ? -33.426 -2.566 0.841 1.00 87.44 515 CYS A CA 1
ATOM 4066 C C . CYS A 1 515 ? -33.774 -4.060 0.686 1.00 87.44 515 CYS A C 1
ATOM 4068 O O . CYS A 1 515 ? -34.905 -4.452 0.965 1.00 87.44 515 CYS A O 1
ATOM 4070 N N . ASP A 1 516 ? -32.801 -4.903 0.329 1.00 92.12 516 ASP A N 1
ATOM 4071 C CA . ASP A 1 516 ? -33.007 -6.329 0.039 1.00 92.12 516 ASP A CA 1
ATOM 4072 C C . ASP A 1 516 ? -32.639 -7.261 1.211 1.00 92.12 516 ASP A C 1
ATOM 4074 O O . ASP A 1 516 ? -32.269 -8.414 1.006 1.00 92.12 516 ASP A O 1
ATOM 4078 N N . VAL A 1 517 ? -32.719 -6.798 2.465 1.00 93.69 517 VAL A N 1
ATOM 4079 C CA . VAL A 1 517 ? -32.407 -7.627 3.655 1.00 93.69 517 VAL A CA 1
ATOM 4080 C C . VAL A 1 517 ? -33.280 -8.892 3.738 1.00 93.69 517 VAL A C 1
ATOM 4082 O O . VAL A 1 517 ? -32.841 -9.913 4.264 1.00 93.69 517 VAL A O 1
ATOM 4085 N N . SER A 1 518 ? -34.481 -8.882 3.154 1.00 94.75 518 SER A N 1
ATOM 4086 C CA . SER A 1 518 ? -35.350 -10.065 3.049 1.00 94.75 518 SER A CA 1
ATOM 4087 C C . SER A 1 518 ? -34.756 -11.201 2.207 1.00 94.75 518 SER A C 1
ATOM 4089 O O . SER A 1 518 ? -35.172 -12.353 2.345 1.00 94.75 518 SER A O 1
ATOM 4091 N N . GLU A 1 519 ? -33.771 -10.914 1.353 1.00 97.06 519 GLU A N 1
ATOM 4092 C CA . GLU A 1 519 ? -33.110 -11.921 0.525 1.00 97.06 519 GLU A CA 1
ATOM 4093 C C . GLU A 1 519 ? -32.166 -12.825 1.332 1.00 97.06 519 GLU A C 1
ATOM 4095 O O . GLU A 1 519 ? -31.819 -13.898 0.836 1.00 97.06 519 GLU A O 1
ATOM 4100 N N . LEU A 1 520 ? -31.804 -12.447 2.570 1.00 97.50 520 LEU A N 1
ATOM 4101 C CA . LEU A 1 520 ? -30.983 -13.264 3.475 1.00 97.50 520 LEU A CA 1
ATOM 4102 C C . LEU A 1 520 ? -31.634 -14.624 3.755 1.00 97.50 520 LEU A C 1
ATOM 4104 O O . LEU A 1 520 ? -30.989 -15.655 3.599 1.00 97.50 520 LEU A O 1
ATOM 4108 N N . ARG A 1 521 ? -32.938 -14.640 4.054 1.00 97.25 521 ARG A N 1
ATOM 4109 C CA . ARG A 1 521 ? -33.720 -15.867 4.288 1.00 97.25 521 ARG A CA 1
ATOM 4110 C C . ARG A 1 521 ? -33.778 -16.809 3.083 1.00 97.25 521 ARG A C 1
ATOM 4112 O O . ARG A 1 521 ? -34.080 -17.987 3.224 1.00 97.25 521 ARG A O 1
ATOM 4119 N N . ARG A 1 522 ? -33.560 -16.280 1.877 1.00 96.81 522 ARG A N 1
ATOM 4120 C CA . ARG A 1 522 ? -33.672 -17.016 0.606 1.00 96.81 522 ARG A CA 1
ATOM 4121 C C . ARG A 1 522 ? -32.313 -17.446 0.056 1.00 96.81 522 ARG A C 1
ATOM 4123 O O . ARG A 1 522 ? -32.245 -17.857 -1.101 1.00 96.81 522 ARG A O 1
ATOM 4130 N N . ALA A 1 523 ? -31.240 -17.226 0.805 1.00 97.75 523 ALA A N 1
ATOM 4131 C CA . ALA A 1 523 ? -29.892 -17.591 0.412 1.00 97.75 523 ALA A CA 1
ATOM 4132 C C . ALA A 1 523 ? -29.530 -18.963 0.980 1.00 97.75 523 ALA A C 1
ATOM 4134 O O . ALA A 1 523 ? -29.947 -19.308 2.083 1.00 97.75 523 ALA A O 1
ATOM 4135 N N . ASP A 1 524 ? -28.703 -19.709 0.254 1.00 97.62 524 ASP A N 1
ATOM 4136 C CA . ASP A 1 524 ? -28.140 -20.960 0.765 1.00 97.62 524 ASP A CA 1
ATOM 4137 C C . ASP A 1 524 ? -26.969 -20.667 1.723 1.00 97.62 524 ASP A C 1
ATOM 4139 O O . ASP A 1 524 ? -26.686 -21.435 2.639 1.00 97.62 524 ASP A O 1
ATOM 4143 N N . LEU A 1 525 ? -26.290 -19.529 1.511 1.00 97.88 525 LEU A N 1
ATOM 4144 C CA . LEU A 1 525 ? -25.227 -19.018 2.372 1.00 97.88 525 LEU A CA 1
ATOM 4145 C C . LEU A 1 525 ? -25.387 -17.523 2.629 1.00 97.88 525 LEU A C 1
ATOM 4147 O O . LEU A 1 525 ? -25.553 -16.727 1.701 1.00 97.88 525 LEU A O 1
ATOM 4151 N N . VAL A 1 526 ? -25.240 -17.129 3.890 1.00 98.25 526 VAL A N 1
ATOM 4152 C CA . VAL A 1 526 ? -25.211 -15.730 4.321 1.00 98.25 526 VAL A CA 1
ATOM 4153 C C . VAL A 1 526 ? -23.879 -15.441 5.009 1.00 98.25 526 VAL A C 1
ATOM 4155 O O . VAL A 1 526 ? -23.514 -16.105 5.969 1.00 98.25 526 VAL A O 1
ATOM 4158 N N . SER A 1 527 ? -23.150 -14.422 4.553 1.00 98.19 527 SER A N 1
ATOM 4159 C CA . SER A 1 527 ? -21.923 -13.944 5.199 1.00 98.19 527 SER A CA 1
ATOM 4160 C C . SER A 1 527 ? -22.122 -12.531 5.737 1.00 98.19 527 SER A C 1
ATOM 4162 O O . SER A 1 527 ? -22.314 -11.601 4.961 1.00 98.19 527 SER A O 1
ATOM 4164 N N . ILE A 1 528 ? -22.064 -12.347 7.055 1.00 98.25 528 ILE A N 1
ATOM 4165 C CA . ILE A 1 528 ? -22.306 -11.072 7.739 1.00 98.25 528 ILE A CA 1
ATOM 4166 C C . ILE A 1 528 ? -20.992 -10.506 8.270 1.00 98.25 528 ILE A C 1
ATOM 4168 O O . ILE A 1 528 ? -20.262 -11.168 9.004 1.00 98.25 528 ILE A O 1
ATOM 4172 N N . THR A 1 529 ? -20.682 -9.252 7.941 1.00 97.38 529 THR A N 1
ATOM 4173 C CA . THR A 1 529 ? -19.549 -8.541 8.547 1.00 97.38 529 THR A CA 1
ATOM 4174 C C . THR A 1 529 ? -19.685 -8.424 10.072 1.00 97.38 529 THR A C 1
ATOM 4176 O O . THR A 1 529 ? -20.712 -8.006 10.601 1.00 97.38 529 THR A O 1
ATOM 4179 N N . GLY A 1 530 ? -18.606 -8.690 10.806 1.00 97.31 530 GLY A N 1
ATOM 4180 C CA . GLY A 1 530 ? -18.520 -8.546 12.256 1.00 97.31 530 GLY A CA 1
ATOM 4181 C C . GLY A 1 530 ? -18.722 -7.106 12.716 1.00 97.31 530 GLY A C 1
ATOM 4182 O O . GLY A 1 530 ? -19.058 -6.869 13.870 1.00 97.31 530 GLY A O 1
ATOM 4183 N N . SER A 1 531 ? -18.576 -6.122 11.821 1.00 96.38 531 SER A N 1
ATOM 4184 C CA . SER A 1 531 ? -18.930 -4.735 12.128 1.00 96.38 531 SER A CA 1
ATOM 4185 C C . SER A 1 531 ? -20.424 -4.532 12.407 1.00 96.38 531 SER A C 1
ATOM 4187 O O . SER A 1 531 ? -20.799 -3.503 12.960 1.00 96.38 531 SER A O 1
ATOM 4189 N N . ALA A 1 532 ? -21.277 -5.506 12.072 1.00 96.81 532 ALA A N 1
ATOM 4190 C CA . ALA A 1 532 ? -22.677 -5.502 12.478 1.00 96.81 532 ALA A CA 1
ATOM 4191 C C . ALA A 1 532 ? -22.853 -5.557 14.012 1.00 96.81 532 ALA A C 1
ATOM 4193 O O . ALA A 1 532 ? -23.873 -5.107 14.533 1.00 96.81 532 ALA A O 1
ATOM 4194 N N . LEU A 1 533 ? -21.849 -6.049 14.754 1.00 97.19 533 LEU A N 1
ATOM 4195 C CA . LEU A 1 533 ? -21.817 -5.964 16.219 1.00 97.19 533 LEU A CA 1
ATOM 4196 C C . LEU A 1 533 ? -21.594 -4.519 16.689 1.00 97.19 533 LEU A C 1
ATOM 4198 O O . LEU A 1 533 ? -22.243 -4.069 17.626 1.00 97.19 533 LEU A O 1
ATOM 4202 N N . SER A 1 534 ? -20.707 -3.763 16.030 1.00 95.19 534 SER A N 1
ATOM 4203 C CA . SER A 1 534 ? -20.345 -2.408 16.474 1.00 95.19 534 SER A CA 1
ATOM 4204 C C . SER A 1 534 ? -21.357 -1.331 16.086 1.00 95.19 534 SER A C 1
ATOM 4206 O O . SER A 1 534 ? -21.349 -0.252 16.677 1.00 95.19 534 SER A O 1
ATOM 4208 N N . ASN A 1 535 ? -22.240 -1.610 15.126 1.00 94.44 535 ASN A N 1
ATOM 4209 C CA . ASN A 1 535 ? -23.355 -0.730 14.769 1.00 94.44 535 ASN A CA 1
ATOM 4210 C C . ASN A 1 535 ? -24.727 -1.240 15.262 1.00 94.44 535 ASN A C 1
ATOM 4212 O O . ASN A 1 535 ? -25.734 -0.587 14.999 1.00 94.44 535 ASN A O 1
ATOM 4216 N N . GLY A 1 536 ? -24.763 -2.376 15.971 1.00 94.38 536 GLY A N 1
ATOM 4217 C CA . GLY A 1 536 ? -25.972 -2.950 16.567 1.00 94.38 536 GLY A CA 1
ATOM 4218 C C . GLY A 1 536 ? -27.002 -3.483 15.573 1.00 94.38 536 GLY A C 1
ATOM 4219 O O . GLY A 1 536 ? -28.196 -3.445 15.856 1.00 94.38 536 GLY A O 1
ATOM 4220 N N . THR A 1 537 ? -26.559 -3.946 14.402 1.00 95.50 537 THR A N 1
ATOM 4221 C CA . THR A 1 537 ? -27.436 -4.551 13.379 1.00 95.50 537 THR A CA 1
ATOM 4222 C C . THR A 1 537 ? -27.362 -6.077 13.341 1.00 95.50 537 THR A C 1
ATOM 4224 O O . THR A 1 537 ? -28.189 -6.697 12.678 1.00 95.50 537 THR A O 1
ATOM 4227 N N . MET A 1 538 ? -26.419 -6.700 14.062 1.00 97.44 538 MET A N 1
ATOM 4228 C CA . MET A 1 538 ? -26.195 -8.152 14.014 1.00 97.44 538 MET A CA 1
ATOM 4229 C C . MET A 1 538 ? -27.457 -8.966 14.333 1.00 97.44 538 MET A C 1
ATOM 4231 O O . MET A 1 538 ? -27.816 -9.834 13.546 1.00 97.44 538 MET A O 1
ATOM 4235 N N . GLY A 1 539 ? -28.163 -8.665 15.431 1.00 96.62 539 GLY A N 1
ATOM 4236 C CA . GLY A 1 539 ? -29.372 -9.404 15.822 1.00 96.62 539 GLY A CA 1
ATOM 4237 C C . GLY A 1 539 ? -30.474 -9.351 14.758 1.00 96.62 539 GLY A C 1
ATOM 4238 O O . GLY A 1 539 ? -31.043 -10.377 14.392 1.00 96.62 539 GLY A O 1
ATOM 4239 N N . HIS A 1 540 ? -30.706 -8.170 14.175 1.00 95.81 540 HIS A N 1
ATOM 4240 C CA . HIS A 1 540 ? -31.661 -8.002 13.079 1.00 95.81 540 HIS A CA 1
ATOM 4241 C C . HIS A 1 540 ? -31.261 -8.794 11.825 1.00 95.81 540 HIS A C 1
ATOM 4243 O O . HIS A 1 540 ? -32.111 -9.435 11.212 1.00 95.81 540 HIS A O 1
ATOM 4249 N N . LEU A 1 541 ? -29.977 -8.777 11.454 1.00 96.62 541 LEU A N 1
ATOM 4250 C CA . LEU A 1 541 ? -29.475 -9.502 10.284 1.00 96.62 541 LEU A CA 1
ATOM 4251 C C . LEU A 1 541 ? -29.545 -11.022 10.471 1.00 96.62 541 LEU A C 1
ATOM 4253 O O . LEU A 1 541 ? -29.915 -11.720 9.533 1.00 96.62 541 LEU A O 1
ATOM 4257 N N . LEU A 1 542 ? -29.235 -11.529 11.669 1.00 97.88 542 LEU A N 1
ATOM 4258 C CA . LEU A 1 542 ? -29.370 -12.951 11.996 1.00 97.88 542 LEU A CA 1
ATOM 4259 C C . LEU A 1 542 ? -30.838 -13.388 11.982 1.00 97.88 542 LEU A C 1
ATOM 4261 O O . LEU A 1 542 ? -31.161 -14.405 11.380 1.00 97.88 542 LEU A O 1
ATOM 4265 N N . SER A 1 543 ? -31.743 -12.577 12.538 1.00 96.69 543 SER A N 1
ATOM 4266 C CA . SER A 1 543 ? -33.186 -12.831 12.452 1.00 96.69 543 SER A CA 1
ATOM 4267 C C . SER A 1 543 ? -33.692 -12.815 11.004 1.00 96.69 543 SER A C 1
ATOM 4269 O O . SER A 1 543 ? -34.466 -13.679 10.605 1.00 96.69 543 SER A O 1
ATOM 4271 N N . ALA A 1 544 ? -33.217 -11.887 10.169 1.00 96.62 544 ALA A N 1
ATOM 4272 C CA . ALA A 1 544 ? -33.566 -11.852 8.749 1.00 96.62 544 ALA A CA 1
ATOM 4273 C C . ALA A 1 544 ? -32.981 -13.030 7.946 1.00 96.62 544 ALA A C 1
ATOM 4275 O O . ALA A 1 544 ? -33.500 -13.355 6.878 1.00 96.62 544 ALA A O 1
ATOM 4276 N N . ALA A 1 545 ? -31.920 -13.663 8.448 1.00 97.94 545 ALA A N 1
ATOM 4277 C CA . ALA A 1 545 ? -31.314 -14.862 7.881 1.00 97.94 545 ALA A CA 1
ATOM 4278 C C . ALA A 1 545 ? -31.908 -16.168 8.446 1.00 97.94 545 ALA A C 1
ATOM 4280 O O . ALA A 1 545 ? -31.454 -17.245 8.064 1.00 97.94 545 ALA A O 1
ATOM 4281 N N . GLU A 1 546 ? -32.915 -16.108 9.326 1.00 96.69 546 GLU A N 1
ATOM 4282 C CA . GLU A 1 546 ? -33.523 -17.290 9.943 1.00 96.69 546 GLU A CA 1
ATOM 4283 C C . GLU A 1 546 ? -34.071 -18.265 8.884 1.00 96.69 546 GLU A C 1
ATOM 4285 O O . GLU A 1 546 ? -34.943 -17.928 8.074 1.00 96.69 546 GLU A O 1
ATOM 4290 N N . GLY A 1 547 ? -33.563 -19.499 8.910 1.00 93.81 547 GLY A N 1
ATOM 4291 C CA . GLY A 1 547 ? -33.850 -20.540 7.920 1.00 93.81 547 GLY A CA 1
ATOM 4292 C C . GLY A 1 547 ? -32.795 -20.682 6.818 1.00 93.81 547 GLY A C 1
ATOM 4293 O O . GLY A 1 547 ? -32.922 -21.586 6.001 1.00 93.81 547 GLY A O 1
ATOM 4294 N N . CYS A 1 548 ? -31.761 -19.836 6.790 1.00 96.75 548 CYS A N 1
ATOM 4295 C CA . CYS A 1 548 ? -30.561 -20.086 5.994 1.00 96.75 548 CYS A CA 1
ATOM 4296 C C . CYS A 1 548 ? -29.716 -21.184 6.658 1.00 96.75 548 CYS A C 1
ATOM 4298 O O . CYS A 1 548 ? -29.381 -21.082 7.839 1.00 96.75 548 CYS A O 1
ATOM 4300 N N . ASP A 1 549 ? -29.337 -22.209 5.895 1.00 92.31 549 ASP A N 1
ATOM 4301 C CA . ASP A 1 549 ? -28.593 -23.362 6.419 1.00 92.31 549 ASP A CA 1
ATOM 4302 C C . ASP A 1 549 ? -27.160 -23.010 6.845 1.00 92.31 549 ASP A C 1
ATOM 4304 O O . ASP A 1 549 ? -26.591 -23.649 7.740 1.00 92.31 549 ASP A O 1
ATOM 4308 N N . HIS A 1 550 ? -26.562 -22.000 6.203 1.00 97.25 550 HIS A N 1
ATOM 4309 C CA . HIS A 1 550 ? -25.153 -21.675 6.377 1.00 97.25 550 HIS A CA 1
ATOM 4310 C C . HIS A 1 550 ? -24.904 -20.177 6.587 1.00 97.25 550 HIS A C 1
ATOM 4312 O O . HIS A 1 550 ? -24.686 -19.410 5.645 1.00 97.25 550 HIS A O 1
ATOM 4318 N N . ILE A 1 551 ? -24.886 -19.761 7.855 1.00 98.19 551 ILE A N 1
ATOM 4319 C CA . ILE A 1 551 ? -24.594 -18.381 8.254 1.00 98.19 551 ILE A CA 1
ATOM 4320 C C . ILE A 1 551 ? -23.148 -18.272 8.753 1.00 98.19 551 ILE A C 1
ATOM 4322 O O . ILE A 1 551 ? -22.716 -19.016 9.634 1.00 98.19 551 ILE A O 1
ATOM 4326 N N . ILE A 1 552 ? -22.408 -17.303 8.218 1.00 98.12 552 ILE A N 1
ATOM 4327 C CA . ILE A 1 552 ? -21.025 -16.989 8.576 1.00 98.12 552 ILE A CA 1
ATOM 4328 C C . ILE A 1 552 ? -20.967 -15.570 9.127 1.00 98.12 552 ILE A C 1
ATOM 4330 O O . ILE A 1 552 ? -21.419 -14.635 8.469 1.00 98.12 552 ILE A O 1
ATOM 4334 N N . VAL A 1 553 ? -20.321 -15.373 10.273 1.00 98.25 553 VAL A N 1
ATOM 4335 C CA . VAL A 1 553 ? -19.943 -14.038 10.756 1.00 98.25 553 VAL A CA 1
ATOM 4336 C C . VAL A 1 553 ? -18.453 -13.829 10.515 1.00 98.25 553 VAL A C 1
ATOM 4338 O O . VAL A 1 553 ? -17.633 -14.650 10.913 1.00 98.25 553 VAL A O 1
ATOM 4341 N N . GLN A 1 554 ? -18.067 -12.743 9.843 1.00 97.44 554 GLN A N 1
ATOM 4342 C CA . GLN A 1 554 ? -16.692 -12.565 9.367 1.00 97.44 554 GLN A CA 1
ATOM 4343 C C . GLN A 1 554 ? -16.107 -11.178 9.627 1.00 97.44 554 GLN A C 1
ATOM 4345 O O . GLN A 1 554 ? -16.789 -10.170 9.497 1.00 97.44 554 GLN A O 1
ATOM 4350 N N . GLY A 1 555 ? -14.808 -11.100 9.890 1.00 96.19 555 GLY A N 1
ATOM 4351 C CA . GLY A 1 555 ? -14.055 -9.849 9.943 1.00 96.19 555 GLY A CA 1
ATOM 4352 C C . GLY A 1 555 ? -13.556 -9.488 11.338 1.00 96.19 555 GLY A C 1
ATOM 4353 O O . GLY A 1 555 ? -13.882 -10.119 12.336 1.00 96.19 555 GLY A O 1
ATOM 4354 N N . GLN A 1 556 ? -12.739 -8.437 11.411 1.00 95.69 556 GLN A N 1
ATOM 4355 C CA . GLN A 1 556 ? -11.917 -8.136 12.591 1.00 95.69 556 GLN A CA 1
ATOM 4356 C C . GLN A 1 556 ? -12.706 -7.875 13.877 1.00 95.69 556 GLN A C 1
ATOM 4358 O O . GLN A 1 556 ? -12.181 -8.111 14.962 1.00 95.69 556 GLN A O 1
ATOM 4363 N N . SER A 1 557 ? -13.937 -7.373 13.749 1.00 97.25 557 SER A N 1
ATOM 4364 C CA . SER A 1 557 ? -14.830 -7.072 14.876 1.00 97.25 557 SER A CA 1
ATOM 4365 C C . SER A 1 557 ? -15.594 -8.298 15.390 1.00 97.25 557 SER A C 1
ATOM 4367 O O . SER A 1 557 ? -16.289 -8.182 16.389 1.00 97.25 557 SER A O 1
ATOM 4369 N N . ALA A 1 558 ? -15.459 -9.459 14.738 1.00 97.81 558 ALA A N 1
ATOM 4370 C CA . ALA A 1 558 ? -16.097 -10.714 15.138 1.00 97.81 558 ALA A CA 1
ATOM 4371 C C . ALA A 1 558 ? -15.254 -11.548 16.122 1.00 97.81 558 ALA A C 1
ATOM 4373 O O . ALA A 1 558 ? -15.582 -12.700 16.380 1.00 97.81 558 ALA A O 1
ATOM 4374 N N . THR A 1 559 ? -14.139 -11.020 16.648 1.00 97.44 559 THR A N 1
ATOM 4375 C CA . THR A 1 559 ? -13.338 -11.715 17.675 1.00 97.44 559 THR A CA 1
ATOM 4376 C C . THR A 1 559 ? -14.057 -11.660 19.024 1.00 97.44 559 THR A C 1
ATOM 4378 O O . THR A 1 559 ? -13.620 -10.921 19.892 1.00 97.44 559 THR A O 1
ATOM 4381 N N . ILE A 1 560 ? -15.157 -12.394 19.188 1.00 98.06 560 ILE A N 1
ATOM 4382 C CA . ILE A 1 560 ? -15.894 -12.572 20.450 1.00 98.06 560 ILE A CA 1
ATOM 4383 C C . ILE A 1 560 ? -16.087 -14.069 20.729 1.00 98.06 560 ILE A C 1
ATOM 4385 O O . ILE A 1 560 ? -15.939 -14.878 19.813 1.00 98.06 560 ILE A O 1
ATOM 4389 N N . HIS A 1 561 ? -16.419 -14.442 21.965 1.00 97.94 561 HIS A N 1
ATOM 4390 C CA . HIS A 1 561 ? -16.796 -15.815 22.296 1.00 97.94 561 HIS A CA 1
ATOM 4391 C C . HIS A 1 561 ? -18.017 -16.227 21.448 1.00 97.94 561 HIS A C 1
ATOM 4393 O O . HIS A 1 561 ? -19.023 -15.517 21.468 1.00 97.94 561 HIS A O 1
ATOM 4399 N N . PRO A 1 562 ? -17.968 -17.340 20.693 1.00 98.19 562 PRO A N 1
ATOM 4400 C CA . PRO A 1 562 ? -18.921 -17.561 19.609 1.00 98.19 562 PRO A CA 1
ATOM 4401 C C . PRO A 1 562 ? -20.257 -18.184 20.036 1.00 98.19 562 PRO A C 1
ATOM 4403 O O . PRO A 1 562 ? -21.174 -18.189 19.226 1.00 98.19 562 PRO A O 1
ATOM 4406 N N . ALA A 1 563 ? -20.392 -18.672 21.276 1.00 97.88 563 ALA A N 1
ATOM 4407 C CA . ALA A 1 563 ? -21.612 -19.334 21.767 1.00 97.88 563 ALA A CA 1
ATOM 4408 C C . ALA A 1 563 ? -22.916 -18.585 21.427 1.00 97.88 563 ALA A C 1
ATOM 4410 O O . ALA A 1 563 ? -23.776 -19.161 20.776 1.00 97.88 563 ALA A O 1
ATOM 4411 N N . GLU A 1 564 ? -23.023 -17.289 21.744 1.00 97.81 564 GLU A N 1
ATOM 4412 C CA . GLU A 1 564 ? -24.247 -16.513 21.461 1.00 97.81 564 GLU A CA 1
ATOM 4413 C C . GLU A 1 564 ? -24.545 -16.389 19.957 1.00 97.81 564 GLU A C 1
ATOM 4415 O O . GLU A 1 564 ? -25.692 -16.249 19.547 1.00 97.81 564 GLU A O 1
ATOM 4420 N N . LEU A 1 565 ? -23.514 -16.433 19.106 1.00 98.25 565 LEU A N 1
ATOM 4421 C CA . LEU A 1 565 ? -23.696 -16.454 17.654 1.00 98.25 565 LEU A CA 1
ATOM 4422 C C . LEU A 1 565 ? -24.150 -17.842 17.183 1.00 98.25 565 LEU A C 1
ATOM 4424 O O . LEU A 1 565 ? -25.018 -17.941 16.317 1.00 98.25 565 LEU A O 1
ATOM 4428 N N . PHE A 1 566 ? -23.578 -18.905 17.745 1.00 98.00 566 PHE A N 1
ATOM 4429 C CA . PHE A 1 566 ? -23.925 -20.286 17.413 1.00 98.00 566 PHE A CA 1
ATOM 4430 C C . PHE A 1 566 ? -25.349 -20.645 17.842 1.00 98.00 566 PHE A C 1
ATOM 4432 O O . PHE A 1 566 ? -26.079 -21.243 17.052 1.00 98.00 566 PHE A O 1
ATOM 4439 N N . ASP A 1 567 ? -25.785 -20.176 19.012 1.00 96.94 567 ASP A N 1
ATOM 4440 C CA . ASP A 1 567 ? -27.165 -20.312 19.492 1.00 96.94 567 ASP A CA 1
ATOM 4441 C C . ASP A 1 567 ? -28.175 -19.618 18.551 1.00 96.94 567 ASP A C 1
ATOM 4443 O O . ASP A 1 567 ? -29.338 -20.012 18.469 1.00 96.94 567 ASP A O 1
ATOM 4447 N N . LEU A 1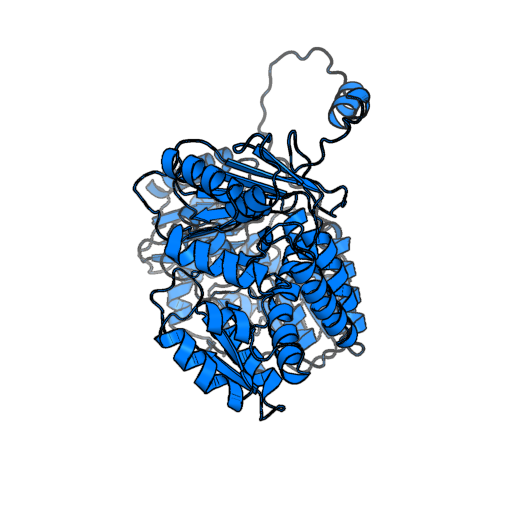 568 ? -27.719 -18.627 17.775 1.00 97.25 568 LEU A N 1
ATOM 4448 C CA . LEU A 1 568 ? -28.489 -17.921 16.743 1.00 97.25 568 LEU A CA 1
ATOM 4449 C C . LEU A 1 568 ? -28.303 -18.500 15.326 1.00 97.25 568 LEU A C 1
ATOM 4451 O O . LEU A 1 568 ? -28.651 -17.852 14.339 1.00 97.25 568 LEU A O 1
ATOM 4455 N N . GLY A 1 569 ? -27.753 -19.711 15.202 1.00 97.31 569 GLY A N 1
ATOM 4456 C CA . GLY A 1 569 ? -27.631 -20.431 13.931 1.00 97.31 569 GLY A CA 1
ATOM 4457 C C . GLY A 1 569 ? -26.392 -20.088 13.098 1.00 97.31 569 GLY A C 1
ATOM 4458 O O . GLY A 1 569 ? -26.262 -20.574 11.972 1.00 97.31 569 GLY A O 1
ATOM 4459 N N . VAL A 1 570 ? -25.453 -19.289 13.619 1.00 98.06 570 VAL A N 1
ATOM 4460 C CA . VAL A 1 570 ? -24.153 -19.087 12.960 1.00 98.06 570 VAL A CA 1
ATOM 4461 C C . VAL A 1 570 ? -23.378 -20.404 12.964 1.00 98.06 570 VAL A C 1
ATOM 4463 O O . VAL A 1 570 ? -23.241 -21.057 13.991 1.00 98.06 570 VAL A O 1
ATOM 4466 N N . ARG A 1 571 ? -22.851 -20.805 11.807 1.00 97.56 571 ARG A N 1
ATOM 4467 C CA . ARG A 1 571 ? -22.069 -22.044 11.644 1.00 97.56 571 ARG A CA 1
ATOM 4468 C C . ARG A 1 571 ? -20.567 -21.812 11.701 1.00 97.56 571 ARG A C 1
ATOM 4470 O O . ARG A 1 571 ? -19.816 -22.717 12.051 1.00 97.56 571 ARG A O 1
ATOM 4477 N N . LEU A 1 572 ? -20.131 -20.607 11.344 1.00 97.94 572 LEU A N 1
ATOM 4478 C CA . LEU A 1 572 ? -18.722 -20.247 11.282 1.00 97.94 572 LEU A CA 1
ATOM 4479 C C . LEU A 1 572 ? -18.515 -18.796 11.706 1.00 97.94 572 LEU A C 1
ATOM 4481 O O . LEU A 1 572 ? -19.159 -17.885 11.182 1.00 97.94 572 LEU A O 1
ATOM 4485 N N . VAL A 1 573 ? -17.538 -18.570 12.580 1.00 98.31 573 VAL A N 1
ATOM 4486 C CA . VAL A 1 573 ? -16.997 -17.236 12.845 1.00 98.31 573 VAL A CA 1
ATOM 4487 C C . VAL A 1 573 ? -15.578 -17.150 12.290 1.00 98.31 573 VAL A C 1
ATOM 4489 O O . VAL A 1 573 ? -14.660 -17.802 12.775 1.00 98.31 573 VAL A O 1
ATOM 4492 N N . SER A 1 574 ? -15.389 -16.324 11.264 1.00 97.75 574 SER A N 1
ATOM 4493 C CA . SER A 1 574 ? -14.111 -16.113 10.580 1.00 97.75 574 SER A CA 1
ATOM 4494 C C . SER A 1 574 ? -13.509 -14.770 10.985 1.00 97.75 574 SER A C 1
ATOM 4496 O O . SER A 1 574 ? -13.864 -13.724 10.439 1.00 97.75 574 SER A O 1
ATOM 4498 N N . THR A 1 575 ? -12.551 -14.775 11.899 1.00 97.56 575 THR A N 1
ATOM 4499 C CA . THR A 1 575 ? -11.959 -13.562 12.470 1.00 97.56 575 THR A CA 1
ATOM 4500 C C . THR A 1 575 ? -10.427 -13.609 12.447 1.00 97.56 575 THR A C 1
ATOM 4502 O O . THR A 1 575 ? -9.833 -14.263 11.591 1.00 97.56 575 THR A O 1
ATOM 4505 N N . SER A 1 576 ? -9.758 -12.860 13.321 1.00 96.56 576 SER A N 1
ATOM 4506 C CA . SER A 1 576 ? -8.309 -12.900 13.486 1.00 96.56 576 SER A CA 1
ATOM 4507 C C . SER A 1 576 ? -7.884 -12.802 14.950 1.00 96.56 576 SER A C 1
ATOM 4509 O O . SER A 1 576 ? -8.588 -12.207 15.781 1.00 96.56 576 SER A O 1
ATOM 4511 N N . ALA A 1 577 ? -6.696 -13.333 15.231 1.00 95.94 577 ALA A N 1
ATOM 4512 C CA . ALA A 1 577 ? -5.998 -13.132 16.491 1.00 95.94 577 ALA A CA 1
ATOM 4513 C C . ALA A 1 577 ? -5.458 -11.696 16.556 1.00 95.94 577 ALA A C 1
ATOM 4515 O O . ALA A 1 577 ? -4.795 -11.228 15.626 1.00 95.94 577 ALA A O 1
ATOM 4516 N N . LYS A 1 578 ? -5.736 -10.979 17.651 1.00 96.88 578 LYS A N 1
ATOM 4517 C CA . LYS A 1 578 ? -5.218 -9.617 17.837 1.00 96.88 578 LYS A CA 1
ATOM 4518 C C . LYS A 1 578 ? -3.869 -9.683 18.554 1.00 96.88 578 LYS A C 1
ATOM 4520 O O . LYS A 1 578 ? -3.802 -10.264 19.635 1.00 96.88 578 LYS A O 1
ATOM 4525 N N . PRO A 1 579 ? -2.799 -9.103 17.985 1.00 95.31 579 PRO A N 1
ATOM 4526 C CA . PRO A 1 579 ? -1.475 -9.180 18.574 1.00 95.31 579 PRO A CA 1
ATOM 4527 C C . PRO A 1 579 ? -1.409 -8.327 19.839 1.00 95.31 579 PRO A C 1
ATOM 4529 O O . PRO A 1 579 ? -2.027 -7.259 19.928 1.00 95.31 579 PRO A O 1
ATOM 4532 N N . ARG A 1 580 ? -0.583 -8.760 20.794 1.00 95.38 580 ARG A N 1
ATOM 4533 C CA . ARG A 1 580 ? -0.193 -7.915 21.928 1.00 95.38 580 ARG A CA 1
ATOM 4534 C C . ARG A 1 580 ? 0.475 -6.642 21.403 1.00 95.38 580 ARG A C 1
ATOM 4536 O O . ARG A 1 580 ? 1.214 -6.676 20.421 1.00 95.38 580 ARG A O 1
ATOM 4543 N N . GLY A 1 581 ? 0.197 -5.507 22.040 1.00 94.88 581 GLY A N 1
ATOM 4544 C CA . GLY A 1 581 ? 0.751 -4.212 21.630 1.00 94.88 581 GLY A CA 1
ATOM 4545 C C . GLY A 1 581 ? 0.047 -3.542 20.443 1.00 94.88 581 GLY A C 1
ATOM 4546 O O . GLY A 1 581 ? 0.525 -2.510 19.973 1.00 94.88 581 GLY A O 1
ATOM 4547 N N . LEU A 1 582 ? -1.104 -4.051 19.981 1.00 96.75 582 LEU A N 1
ATOM 4548 C CA . LEU A 1 582 ? -1.887 -3.415 18.911 1.00 96.75 582 LEU A CA 1
ATOM 4549 C C . LEU A 1 582 ? -2.241 -1.946 19.227 1.00 96.75 582 LEU A C 1
ATOM 4551 O O . LEU A 1 582 ? -2.189 -1.098 18.340 1.00 96.75 582 LEU A O 1
ATOM 4555 N N . HIS A 1 583 ? -2.527 -1.626 20.494 1.00 97.56 583 HIS A N 1
ATOM 4556 C CA . HIS A 1 583 ? -2.719 -0.248 20.959 1.00 97.56 583 HIS A CA 1
ATOM 4557 C C . HIS A 1 583 ? -1.469 0.625 20.756 1.00 97.56 583 HIS A C 1
ATOM 4559 O O . HIS A 1 583 ? -1.570 1.751 20.275 1.00 97.56 583 HIS A O 1
ATOM 4565 N N . GLN A 1 584 ? -0.279 0.109 21.088 1.00 98.00 584 GLN A N 1
ATOM 4566 C CA . GLN A 1 584 ? 0.972 0.849 20.905 1.00 98.00 584 GLN A CA 1
ATOM 4567 C C . GLN A 1 584 ? 1.228 1.129 19.425 1.00 98.00 584 GLN A C 1
ATOM 4569 O O . GLN A 1 584 ? 1.583 2.251 19.075 1.00 98.00 584 GLN A O 1
ATOM 4574 N N . LEU A 1 585 ? 0.985 0.137 18.561 1.00 97.00 585 LEU A N 1
ATOM 4575 C CA . LEU A 1 585 ? 1.088 0.301 17.113 1.00 97.00 585 LEU A CA 1
ATOM 4576 C C . LEU A 1 585 ? 0.142 1.397 16.603 1.00 97.00 585 LEU A C 1
ATOM 4578 O O . LEU A 1 585 ? 0.545 2.211 15.779 1.00 97.00 585 LEU A O 1
ATOM 4582 N N . ALA A 1 586 ? -1.089 1.456 17.122 1.00 96.62 586 ALA A N 1
ATOM 4583 C CA . ALA A 1 586 ? -2.055 2.492 16.759 1.00 96.62 586 ALA A CA 1
ATOM 4584 C C . ALA A 1 586 ? -1.573 3.912 17.103 1.00 96.62 586 ALA A C 1
ATOM 4586 O O . ALA A 1 586 ? -1.865 4.851 16.361 1.00 96.62 586 ALA A O 1
ATOM 4587 N N . LEU A 1 587 ? -0.816 4.064 18.195 1.00 96.31 587 LEU A N 1
ATOM 4588 C CA . LEU A 1 587 ? -0.246 5.342 18.625 1.00 96.31 587 LEU A CA 1
ATOM 4589 C C . LEU A 1 587 ? 1.021 5.734 17.856 1.00 96.31 587 LEU A C 1
ATOM 4591 O O . LEU A 1 587 ? 1.221 6.916 17.586 1.00 96.31 587 LEU A O 1
ATOM 4595 N N . THR A 1 588 ? 1.892 4.776 17.531 1.00 96.56 588 THR A N 1
ATOM 4596 C CA . THR A 1 588 ? 3.212 5.067 16.943 1.00 96.56 588 THR A CA 1
ATOM 4597 C C . THR A 1 588 ? 3.223 5.051 15.422 1.00 96.56 588 THR A C 1
ATOM 4599 O O . THR A 1 588 ? 3.959 5.824 14.813 1.00 96.56 588 THR A O 1
ATOM 4602 N N . ASP A 1 589 ? 2.420 4.189 14.799 1.00 94.94 589 ASP A N 1
ATOM 4603 C CA . ASP A 1 589 ? 2.320 4.059 13.349 1.00 94.94 589 ASP A CA 1
ATOM 4604 C C . ASP A 1 589 ? 0.888 3.688 12.948 1.00 94.94 589 ASP A C 1
ATOM 4606 O O . ASP A 1 589 ? 0.543 2.534 12.672 1.00 94.94 589 ASP A O 1
ATOM 4610 N N . TYR A 1 590 ? 0.038 4.713 12.878 1.00 93.19 590 TYR A N 1
ATOM 4611 C CA . TYR A 1 590 ? -1.363 4.554 12.496 1.00 93.19 590 TYR A CA 1
ATOM 4612 C C . TYR A 1 590 ? -1.533 3.899 11.112 1.00 93.19 590 TYR A C 1
ATOM 4614 O O . TYR A 1 590 ? -2.498 3.169 10.882 1.00 93.19 590 TYR A O 1
ATOM 4622 N N . SER A 1 591 ? -0.596 4.112 10.177 1.00 88.06 591 SER A N 1
ATOM 4623 C CA . SER A 1 591 ? -0.678 3.495 8.849 1.00 88.06 591 SER A CA 1
ATOM 4624 C C . SER A 1 591 ? -0.424 1.992 8.915 1.00 88.06 591 SER A C 1
ATOM 4626 O O . SER A 1 591 ? -1.175 1.222 8.309 1.00 88.06 591 SER A O 1
ATOM 4628 N N . ALA A 1 592 ? 0.602 1.564 9.654 1.00 89.81 592 ALA A N 1
ATOM 4629 C CA . ALA A 1 592 ? 0.860 0.151 9.902 1.00 89.81 592 ALA A CA 1
ATOM 4630 C C . ALA A 1 592 ? -0.281 -0.497 10.695 1.00 89.81 592 ALA A C 1
ATOM 4632 O O . ALA A 1 592 ? -0.691 -1.604 10.355 1.00 89.81 592 ALA A O 1
ATOM 4633 N N . PHE A 1 593 ? -0.850 0.205 11.678 1.00 96.00 593 PHE A N 1
ATOM 4634 C CA . PHE A 1 593 ? -2.027 -0.241 12.425 1.00 96.00 593 PHE A CA 1
ATOM 4635 C C . PHE A 1 593 ? -3.231 -0.531 11.516 1.00 96.00 593 PHE A C 1
ATOM 4637 O O . PHE A 1 593 ? -3.786 -1.628 11.570 1.00 96.00 593 PHE A O 1
ATOM 4644 N N . VAL A 1 594 ? -3.605 0.403 10.634 1.00 92.06 594 VAL A N 1
ATOM 4645 C CA . VAL A 1 594 ? -4.720 0.192 9.693 1.00 92.06 594 VAL A CA 1
ATOM 4646 C C . VAL A 1 594 ? -4.420 -0.969 8.745 1.00 92.06 594 VAL A C 1
ATOM 4648 O O . VAL A 1 594 ? -5.240 -1.873 8.612 1.00 92.06 594 VAL A O 1
ATOM 4651 N N . LYS A 1 595 ? -3.216 -1.018 8.155 1.00 87.88 595 LYS A N 1
ATOM 4652 C CA . LYS A 1 595 ? -2.803 -2.138 7.289 1.00 87.88 595 LYS A CA 1
ATOM 4653 C C . LYS A 1 595 ? -2.837 -3.481 8.012 1.00 87.88 595 LYS A C 1
ATOM 4655 O O . LYS A 1 595 ? -3.132 -4.496 7.388 1.00 87.88 595 LYS A O 1
ATOM 4660 N N . CYS A 1 596 ? -2.501 -3.502 9.298 1.00 91.88 596 CYS A N 1
ATOM 4661 C CA . CYS A 1 596 ? -2.566 -4.694 10.131 1.00 91.88 596 CYS A CA 1
ATOM 4662 C C . CYS A 1 596 ? -4.006 -5.232 10.157 1.00 91.88 596 CYS A C 1
ATOM 4664 O O . CYS A 1 596 ? -4.257 -6.369 9.753 1.00 91.88 596 CYS A O 1
ATOM 4666 N N . LEU A 1 597 ? -4.969 -4.371 10.505 1.00 93.25 597 LEU A N 1
ATOM 4667 C CA . LEU A 1 597 ? -6.390 -4.718 10.598 1.00 93.25 597 LEU A CA 1
ATOM 4668 C C . LEU A 1 597 ? -7.057 -5.008 9.241 1.00 93.25 597 LEU A C 1
ATOM 4670 O O . LEU A 1 597 ? -7.984 -5.812 9.174 1.00 93.25 597 LEU A O 1
ATOM 4674 N N . GLU A 1 598 ? -6.570 -4.427 8.146 1.00 87.69 598 GLU A N 1
ATOM 4675 C CA . GLU A 1 598 ? -7.123 -4.617 6.795 1.00 87.69 598 GLU A CA 1
ATOM 4676 C C . GLU A 1 598 ? -6.685 -5.917 6.090 1.00 87.69 598 GLU A C 1
ATOM 4678 O O . GLU A 1 598 ? -6.945 -6.085 4.900 1.00 87.69 598 GLU A O 1
ATOM 4683 N N . GLY A 1 599 ? -6.071 -6.869 6.802 1.00 80.44 599 GLY A N 1
ATOM 4684 C CA . GLY A 1 599 ? -5.868 -8.227 6.274 1.00 80.44 599 GLY A CA 1
ATOM 4685 C C . GLY A 1 599 ? -4.525 -8.884 6.571 1.00 80.44 599 GLY A C 1
ATOM 4686 O O . GLY A 1 599 ? -4.289 -9.980 6.075 1.00 80.44 599 GLY A O 1
ATOM 4687 N N . ASN A 1 600 ? -3.660 -8.262 7.377 1.00 86.12 600 ASN A N 1
ATOM 4688 C CA . ASN A 1 600 ? -2.345 -8.820 7.718 1.00 86.12 600 ASN A CA 1
ATOM 4689 C C . ASN A 1 600 ? -2.314 -9.537 9.077 1.00 86.12 600 ASN A C 1
ATOM 4691 O O . ASN A 1 600 ? -1.240 -9.891 9.559 1.00 86.12 600 ASN A O 1
ATOM 4695 N N . LEU A 1 601 ? -3.472 -9.741 9.708 1.00 92.38 601 LEU A N 1
ATOM 4696 C CA . LEU A 1 601 ? -3.568 -10.495 10.954 1.00 92.38 601 LEU A CA 1
ATOM 4697 C C . LEU A 1 601 ? -3.745 -12.001 10.713 1.00 92.38 601 LEU A C 1
ATOM 4699 O O . LEU A 1 601 ? -4.449 -12.374 9.767 1.00 92.38 601 LEU A O 1
ATOM 4703 N N . PRO A 1 602 ? -3.180 -12.861 11.586 1.00 92.50 602 PRO A N 1
ATOM 4704 C CA . PRO A 1 602 ? -3.434 -14.299 11.560 1.00 92.50 602 PRO A CA 1
ATOM 4705 C C . PRO A 1 602 ? -4.933 -14.576 11.663 1.00 92.50 602 PRO A C 1
ATOM 4707 O O . PRO A 1 602 ? -5.585 -14.116 12.603 1.00 92.50 602 PRO A O 1
ATOM 4710 N N . LYS A 1 603 ? -5.488 -15.288 10.682 1.00 96.06 603 LYS A N 1
ATOM 4711 C CA . LYS A 1 603 ? -6.916 -15.612 10.650 1.00 96.06 603 LYS A CA 1
ATOM 4712 C C . LYS A 1 603 ? -7.236 -16.730 11.640 1.00 96.06 603 LYS A C 1
ATOM 4714 O O . LYS A 1 603 ? -6.412 -17.607 11.863 1.00 96.06 603 LYS A O 1
ATOM 4719 N N . LEU A 1 604 ? -8.437 -16.673 12.200 1.00 97.19 604 LEU A N 1
ATOM 4720 C CA . LEU A 1 604 ? -9.014 -17.692 13.069 1.00 97.19 604 LEU A CA 1
ATOM 4721 C C . LEU A 1 604 ? -10.393 -18.067 12.531 1.00 97.19 604 LEU A C 1
ATOM 4723 O O . LEU A 1 604 ? -11.171 -17.185 12.161 1.00 97.19 604 LEU A O 1
ATOM 4727 N N . TYR A 1 605 ? -10.698 -19.354 12.531 1.00 97.94 605 TYR A N 1
ATOM 4728 C CA . TYR A 1 605 ? -11.976 -19.916 12.119 1.00 97.94 605 TYR A CA 1
ATOM 4729 C C . TYR A 1 605 ? -12.543 -20.696 13.296 1.00 97.94 605 TYR A C 1
ATOM 4731 O O . TYR A 1 605 ? -11.902 -21.634 13.757 1.00 97.94 605 TYR A O 1
ATOM 4739 N N . MET A 1 606 ? -13.700 -20.278 13.803 1.00 98.19 606 MET A N 1
ATOM 4740 C CA . MET A 1 606 ? -14.369 -20.919 14.935 1.00 98.19 606 MET A CA 1
ATOM 4741 C C . MET A 1 606 ? -15.648 -21.595 14.449 1.00 98.19 606 MET A C 1
ATOM 4743 O O . MET A 1 606 ? -16.447 -20.936 13.776 1.00 98.19 606 MET A O 1
ATOM 4747 N N . GLN A 1 607 ? -15.858 -22.867 14.787 1.00 97.56 607 GLN A N 1
ATOM 4748 C CA . GLN A 1 607 ? -17.055 -23.627 14.403 1.00 97.56 607 GLN A CA 1
ATOM 4749 C C . GLN A 1 607 ? -17.740 -24.232 15.622 1.00 97.56 607 GLN A C 1
ATOM 4751 O O . GLN A 1 607 ? -17.068 -24.659 16.558 1.00 97.56 607 GLN A O 1
ATOM 4756 N N . ALA A 1 608 ? -19.070 -24.288 15.588 1.00 93.81 608 ALA A N 1
ATOM 4757 C CA . ALA A 1 608 ? -19.831 -25.056 16.565 1.00 93.81 608 ALA A CA 1
ATOM 4758 C C . ALA A 1 608 ? -19.462 -26.545 16.450 1.00 93.81 608 ALA A C 1
ATOM 4760 O O . ALA A 1 608 ? -19.301 -27.043 15.331 1.00 93.81 608 ALA A O 1
ATOM 4761 N N . GLU A 1 609 ? -19.302 -27.215 17.592 1.00 88.00 609 GLU A N 1
ATOM 4762 C CA . GLU A 1 609 ? -19.100 -28.671 17.666 1.00 88.00 609 GLU A CA 1
ATOM 4763 C C . GLU A 1 609 ? -20.364 -29.471 17.327 1.00 88.00 609 GLU A C 1
ATOM 4765 O O . GLU A 1 609 ? -21.487 -28.969 17.580 1.00 88.00 609 GLU A O 1
#

InterPro domains:
  IPR007161 Putative heavy-metal chelation domain [PF04016] (519-576)

Sequence (609 aa):
MQPEFSRIHDTLEQQRLNFKLPAFFRWAWVSDQARTLWAPKINAIRDLVPHVFAEAVLSGHYPCALLELTQKQADNLRLATQRHRQLTIIRLPPSTLNLFSNRPYWLCCLENDAEQFLTAWQQADLKSIYSLINAPQCCTNFNHDLEYLYQCQDPTYLSAAHALNSNEQLLNITFENAPLLNQTFKKLGVSTLSYAPCSPNCQHALVQAENWMALAGDMGYTSLLNDMLTLFGAPCAWTAMHGIAEIKTPLLKISTNTDATRDKFTVNYLSETDIEGAATGLGFPFKNNCKSAITQSKSFQRGMDNVIPSLDVTDVKETASPANDTGLKPLPYPDSKILDDTLERVLPGLAVHIKSIFLSNTFCVITLNNDNTGCCMNYFRFKSQEAIANTTAKLTERLKYDPLLLDFLTATEHKSLLQMCLKACLVSALSQPFIEQANGFSVSDRFEASFLPSVNKAVVVGFGGYMDYLIHHTQTPNILVIDSAIVKFKKRVEARQAYYRAHFPHTRVSFSDGCDVSELRRADLVSITGSALSNGTMGHLLSAAEGCDHIIVQGQSATIHPAELFDLGVRLVSTSAKPRGLHQLALTDYSAFVKCLEGNLPKLYMQAE

Secondary structure (DSSP, 8-state):
--HHHHHHHHHHHHHB-S--PPP-EEEEES-HHHHHHHHHHHHHHHHHHHHHHHHHHHTTS-SEEEEE--HHHHHHHHHHHTT-TTEEEEEPPPPSS--S-SSPEEEEEEHHHHHHHHHHHHTT-HHHHHHHTT--HHHHHHHHHIIIII--S-HHHHHHHHT--TTS-TTEEEEE--GGG-GGGGGGT--S-SS--SSTT-HHHHHHHHHHHHHHHHTT-HHHHHHHHHHHTS-EEEEEETTEEEEE-SSEEEEEE---BSSPEEEEEE-----TTPPB-SSTTSBPP----GGGSHHHHHHHHT--------------------SSPPPSS---HHHHHHHHHHSTT----EEEEE--SSEEEEEETT--EEEEE-----SSHHHHHHHHHHHHHHTTT-TT-HHHHH-SS---HHHHHHHHHHHHHHHHHHHHHTTTEEEESS--GGGS---SEEEEESSSTTHHHHHHHS--SEEEEE-TTTTTTHHHHHHHHHHHHHH-TT-EEEEESSTTGGGGGG-SEEEEETHHHHTT-HHHHHHHTTT-SEEEEESGGG-S-SHHHHTTTEEEEEEEPPPTTHHHHHHH-HHHHHHIIIIISPEEEEEE-

Organism: NCBI:txid43658